Protein 6G8U (pdb70)

B-factor: mean 27.66, std 12.44, range [12.45, 97.85]

InterPro domains:
  IPR000395 Botulinum/Tetanus toxin, catalytic chain [PF01742] (5-402)
  IPR000395 Botulinum/Tetanus toxin, catalytic chain [PR00760] (7-23)
  IPR000395 Botulinum/Tetanus toxin, catalytic chain [PR00760] (76-92)
  IPR000395 Botulinum/Tetanus toxin, catalytic chain [PR00760] (101-123)
  IPR000395 Botulinum/Tetanus toxin, catalytic chain [PR00760] (217-229)
  IPR000395 Botulinum/Tetanus toxin, catalytic chain [PR00760] (263-279)
  IPR011065 Kunitz inhibitor STI-like superfamily [SSF50386] (1091-1305)
  IPR012500 Clostridium neurotoxin, translocation [PF07952] (559-874)
  IPR012928 Clostridium neurotoxin, receptor binding N-terminal [PF07953] (905-1090)
  IPR013104 Clostridium neurotoxin, receptor-binding C-terminal [PF07951] (1099-1305)
  IPR013320 Concanavalin A-like lectin/glucanase domain superfamily [SSF49899] (896-1090)
  IPR036248 Clostridium neurotoxin, translocation domain [G3DSA:1.20.1120.10] (461-874)
  IPR036248 Clostridium neurotoxin, translocation domain [SSF58091] (559-877)

Foldseek 3Di:
DWAFDDDALPDDADVPFWFFWDDLLCPDPLNPPDTRFIWGRGGAQEIETADADQRDPVQVDLDDDPDPDDDPQFDGDSCQRVDSVNSRLQSVLVSLLLLLLCLFPVSVVLVVLLNLLFFFAFDDPQARDDDSQFWIFRDDPNDTPDTGGHQEYEYAYGNRNADKAKDFSDVQQQALQRAGRMYIH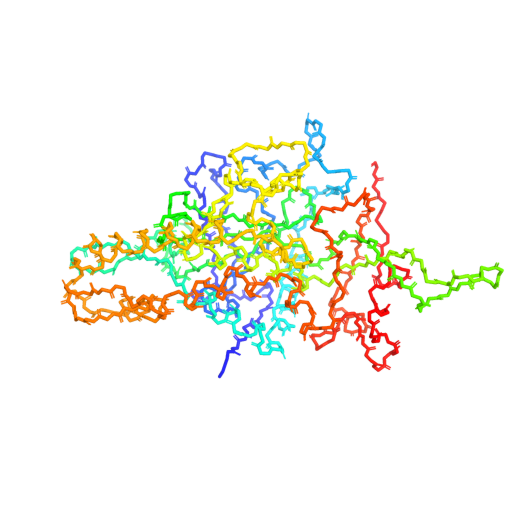AHQFKWWKAWDWDQPDDDDPPDDDRTGIFIFTFQSSLVVLLRSLSSSSRSRNLDDQQWKQAPVPLDIDRDDDDRIDRVSNCQQADAPSPPPRDPVVVVVSLVSNQVSVQCCCLVGQLSRPDDDVSNVSVCVNFPWDDDRNDIGGPSVVNSVVVCCSRHVRHSVNSCVSLQTDDDRDSDGPDTDHMWGASCVPCVQQHSNRGRQDVVVPRHNRNSRGCPPPRGHDDDDD

Solvent-accessible surface area: 19648 Å² total; per-residue (Å²): 202,29,114,13,58,154,18,90,29,127,41,108,63,76,23,122,39,3,0,32,0,67,1,17,37,64,95,63,198,59,2,183,76,49,32,49,38,37,0,0,26,0,3,124,4,0,1,0,0,0,28,17,0,29,3,25,128,131,11,59,78,29,84,101,49,104,125,134,85,161,56,92,15,19,14,51,60,56,94,11,3,91,57,92,69,50,24,44,81,0,0,47,0,0,7,24,0,0,43,0,0,30,44,66,78,59,0,36,132,4,0,73,38,0,13,51,2,2,0,3,0,97,45,55,149,16,17,4,58,70,28,71,11,3,10,5,6,14,29,76,130,138,96,71,83,34,90,40,46,0,0,0,0,0,0,0,0,6,20,14,8,3,53,30,25,26,38,17,18,93,97,89,22,33,56,40,0,16,0,0,0,0,1,0,2,0,1,0,10,36,7,30,0,6,40,45,39,24,24,90,16,231,36,124,154,121,80,151,105,81,131,59,136,65,60,0,0,23,1,0,0,1,25,0,0,14,9,0,0,7,0,0,0,8,0,9,1,15,13,14,106,123,70,37,14,14,68,97,79,26,138,50,56,107,65,137,78,168,68,2,8,43,0,3,17,2,4,0,2,2,24,91,34,30,171,88,19,44,97,140,14,51,129,130,16,22,76,61,8,49,98,40,2,75,63,17,6,65,128,38,2,34,68,1,100,62,133,46,86,20,7,132,73,0,92,106,2,3,25,26,107,49,204,67,39,98,4,135,22,23,67,68,87,8,56,145,54,4,51,61,4,2,53,88,20,6,11,18,61,9,1,133,129,6,73,6,23,27,52,114,68,56,86,71,156,108,75,13,108,6,2,65,0,59,0,60,59,92,107,11,0,23,44,124,60,0,2,10,12,60,106,98,46,24,65,107,65,49,1,0,8,11,100,23,106,47,7,82,136,56,173,88,179

Sequence (413 aa):
KLEINKFNYNNDPIDGINVITMRPPRHSDKINKGKGPFKAFQVIKNIWIVPERYNNFTNNTNDLNIPSEPIMEADAIIYNPNYLNTPSSEKKDEFLQGVIKVLEERIKSKPEGEKLLELISSSIPLPLVSNGALTLSDNETIAYQENNNIVSNLQANLVIYGPGPDIANNATYGLYSTPISSNGEGTLSEVSFSPFYLKPFDESYGNYRSLVNIVNKFVKREFAPDPASTLMHELVHVTHNLYGISSNNRRNFYYNFDTGKIETSRQQNSLIFEELLTFGGIDSKAISSLIIKKIIIEETAKNNYTTLISERLNTVTVENDLLKYIKNNKIPVQGRLGNFKLDTAEFEKKLNTILFVLNESNLAQRFSILVRKHYLKERPIDPIYVNILDDNSYSTTLEGFNISSQGSNDFQGQLLESSYFEKIESN

GO terms:
  GO:0004222 metalloendopeptidase activity (F, EXP)

Secondary structure (DSSP, 8-state):
--------TTPPP-SSSEEEEEPTTTTSGGGTT---EEEEEEETTEEEE-S----STTTS--SSPSS--S-TT--B-TTTT-SHHHHHHHHHHHHHHHHHHHTSHHHHHHHHHHHH-----EEETTEEE--TTSEEEEEETTEEEEEEE-SEEEE---SBTT--EEEES-TTTTTSSS---EEEE--SSEE--EEEEE--S---TT-S---EEEEEPPPHHHHHHHHHHHHHHHHHT----S-EEETTTTEEESS--TTEEEHHHHHHH-GGGGTT--HHHHHHHHHHHHHHHHHHHHHTGGG-----HHHHHHHHHS-EES-TT--EE-HHHHHHHHHIIIII-SHHHHHHHTT----SSSS-SS----EE--TT-TTT-BTTTBT--GGGT-TTTGGGBTTSTTSEE----

Nearest PDB structures (foldseek):
  6f47-assembly1_A  TM=1.002E+00  e=7.443E-83  Clostridium botulinum
  7kz7-assembly1_A  TM=1.000E+00  e=7.614E-81  Clostridium botulinum
  6f4e-assembly1_A  TM=9.941E-01  e=2.435E-77  Clostridium botulinum
  8byp-assembly1_X  TM=9.214E-01  e=1.183E-66  Clostridium botulinum
  6xcc-assembly1_A  TM=8.498E-01  e=7.718E-30  Clostridium botulinum

Organism: Clostridium botulinum (NCBI:txid1491)

Structure (mmCIF, N/CA/C/O backbone):
data_6G8U
#
_entry.id   6G8U
#
_cell.length_a   58.600
_cell.length_b   86.950
_cell.length_c   93.390
_cell.angle_alpha   90.00
_cell.angle_beta   90.00
_cell.angle_gamma   90.00
#
_symmetry.space_group_name_H-M   'P 21 21 21'
#
loop_
_entity.id
_entity.type
_entity.pdbx_description
1 polymer 'Light chain of botulinum neurotoxin X (res. 2-427)'
2 non-polymer 'ZINC ION'
3 water water
#
loop_
_atom_site.group_PDB
_atom_site.id
_atom_site.type_symbol
_atom_site.label_atom_id
_atom_site.label_alt_id
_atom_site.label_comp_id
_atom_site.label_asym_id
_atom_site.label_entity_id
_atom_site.label_seq_id
_atom_site.pdbx_PDB_ins_code
_atom_site.Cartn_x
_atom_site.Cartn_y
_atom_site.Cartn_z
_atom_site.occupancy
_atom_site.B_iso_or_equiv
_atom_site.auth_seq_id
_atom_site.auth_comp_id
_atom_site.auth_asym_id
_atom_site.auth_atom_id
_atom_site.pdbx_PDB_model_num
ATOM 1 N N . LYS A 1 18 ? -8.727 -12.698 -12.032 1.00 57.85 2 LYS A N 1
ATOM 2 C CA . LYS A 1 18 ? -7.952 -11.537 -12.458 1.00 57.18 2 LYS A CA 1
ATOM 3 C C . LYS A 1 18 ? -6.562 -11.975 -12.913 1.00 54.61 2 LYS A C 1
ATOM 4 O O . LYS A 1 18 ? -6.162 -13.121 -12.688 1.00 55.79 2 LYS A O 1
ATOM 23 N N . LEU A 1 19 ? -5.821 -11.056 -13.533 1.00 48.45 3 LEU A N 1
ATOM 24 C CA . LEU A 1 19 ? -4.589 -11.432 -14.209 1.00 44.12 3 LEU A CA 1
ATOM 25 C C . LEU A 1 19 ? -3.610 -12.069 -13.238 1.00 40.86 3 LEU A C 1
ATOM 26 O O . LEU A 1 19 ? -3.361 -11.548 -12.146 1.00 38.84 3 LEU A O 1
ATOM 42 N N . GLU A 1 20 ? -3.026 -13.178 -13.656 1.00 42.08 4 GLU A N 1
ATOM 43 C CA . GLU A 1 20 ? -2.048 -13.872 -12.847 1.00 39.60 4 GLU A CA 1
ATOM 44 C C . GLU A 1 20 ? -0.733 -13.955 -13.601 1.00 34.33 4 GLU A C 1
ATOM 45 O O . GLU A 1 20 ? -0.691 -13.995 -14.834 1.00 36.61 4 GLU A O 1
ATOM 57 N N . ILE A 1 21 ? 0.339 -13.954 -12.839 1.00 29.67 5 ILE A N 1
ATOM 58 C CA . ILE A 1 21 ? 1.673 -14.157 -13.369 1.00 24.55 5 ILE A CA 1
ATOM 59 C C . ILE A 1 21 ? 2.108 -15.570 -13.029 1.00 22.35 5 ILE A C 1
ATOM 60 O O . ILE A 1 21 ? 2.070 -15.979 -11.862 1.00 28.36 5 ILE A O 1
ATOM 76 N N . ASN A 1 22 ? 2.501 -16.322 -14.049 1.00 17.51 6 ASN A N 1
ATOM 77 C CA . ASN A 1 22 ? 2.997 -17.672 -13.834 1.00 16.88 6 ASN A CA 1
ATOM 78 C C . ASN A 1 22 ? 4.428 -17.611 -13.308 1.00 16.02 6 ASN A C 1
ATOM 79 O O . ASN A 1 22 ? 5.287 -16.953 -13.909 1.00 17.78 6 ASN A O 1
ATOM 90 N N . LYS A 1 23 ? 4.691 -18.321 -12.210 1.00 16.90 7 LYS A N 1
ATOM 91 C CA . LYS A 1 23 ? 6.042 -18.479 -11.694 1.00 17.34 7 LYS A CA 1
ATOM 92 C C . LYS A 1 23 ? 6.703 -19.697 -12.325 1.00 16.52 7 LYS A C 1
ATOM 93 O O . LYS A 1 23 ? 6.028 -20.646 -12.733 1.00 16.69 7 LYS A O 1
ATOM 112 N N . PHE A 1 24 ? 8.037 -19.656 -12.391 1.00 17.22 8 PHE A N 1
ATOM 113 C CA . PHE A 1 24 ? 8.838 -20.732 -12.947 1.00 16.91 8 PHE A CA 1
ATOM 114 C C . PHE A 1 24 ? 10.226 -20.704 -12.320 1.00 17.43 8 PHE A C 1
ATOM 115 O O . PHE A 1 24 ? 10.722 -19.641 -11.929 1.00 18.56 8 PHE A O 1
ATOM 132 N N . ASN A 1 25 ? 10.850 -21.881 -12.237 1.00 17.44 9 ASN A N 1
ATOM 133 C CA . ASN A 1 25 ? 12.295 -22.015 -12.109 1.00 17.79 9 ASN A CA 1
ATOM 134 C C . ASN A 1 25 ? 12.875 -22.430 -13.457 1.00 17.63 9 ASN A C 1
ATOM 135 O O . ASN A 1 25 ? 12.211 -23.095 -14.254 1.00 16.97 9 ASN A O 1
ATOM 146 N N . TYR A 1 26 ? 14.123 -22.022 -13.716 1.00 18.47 10 TYR A N 1
ATOM 147 C CA . TYR A 1 26 ? 14.709 -22.284 -15.027 1.00 17.74 10 TYR A CA 1
ATOM 148 C C . TYR A 1 26 ? 14.726 -23.779 -15.350 1.00 18.02 10 TYR A C 1
ATOM 149 O O . TYR A 1 26 ? 14.595 -24.165 -16.521 1.00 17.60 10 TYR A O 1
ATOM 167 N N . ASN A 1 27 ? 14.870 -24.636 -14.337 1.00 18.13 11 ASN A N 1
ATOM 168 C CA A ASN A 1 27 ? 14.955 -26.075 -14.552 0.23 19.54 11 ASN A CA 1
ATOM 169 C CA B ASN A 1 27 ? 14.953 -26.075 -14.563 0.77 19.64 11 ASN A CA 1
ATOM 170 C C . ASN A 1 27 ? 13.589 -26.759 -14.625 1.00 19.32 11 ASN A C 1
ATOM 171 O O . ASN A 1 27 ? 13.532 -27.995 -14.669 1.00 21.25 11 ASN A O 1
ATOM 192 N N . ASP A 1 28 ? 12.496 -26.000 -14.664 1.00 18.60 12 ASP A N 1
ATOM 193 C CA . ASP A 1 28 ? 11.187 -26.628 -14.796 1.00 18.03 12 ASP A CA 1
ATOM 194 C C . ASP A 1 28 ? 11.123 -27.417 -16.105 1.00 17.04 12 ASP A C 1
ATOM 195 O O . ASP A 1 28 ? 11.643 -26.969 -17.136 1.00 18.77 12 ASP A O 1
ATOM 204 N N . PRO A 1 29 ? 10.466 -28.565 -16.122 1.00 16.95 13 PRO A N 1
ATOM 205 C CA . PRO A 1 29 ? 10.490 -29.384 -17.337 1.00 17.57 13 PRO A CA 1
ATOM 206 C C . PRO A 1 29 ? 9.626 -28.820 -18.460 1.00 16.55 13 PRO A C 1
ATOM 207 O O . PRO A 1 29 ? 8.621 -28.143 -18.240 1.00 17.43 13 PRO A O 1
ATOM 218 N N . ILE A 1 30 ? 10.034 -29.136 -19.689 1.00 17.32 14 ILE A N 1
ATOM 219 C CA . ILE A 1 30 ? 9.243 -28.789 -20.863 1.00 16.46 14 ILE A CA 1
ATOM 220 C C . ILE A 1 30 ? 7.865 -29.431 -20.751 1.00 16.90 14 ILE A C 1
ATOM 221 O O . ILE A 1 30 ? 7.740 -30.617 -20.417 1.00 18.72 14 ILE A O 1
ATOM 237 N N . ASP A 1 31 ? 6.813 -28.649 -21.023 1.00 17.69 15 ASP A N 1
ATOM 238 C CA . ASP A 1 31 ? 5.459 -29.198 -21.059 1.00 17.70 15 ASP A CA 1
ATOM 239 C C . ASP A 1 31 ? 4.663 -28.887 -22.325 1.00 16.20 15 ASP A C 1
ATOM 240 O O . ASP A 1 31 ? 3.570 -29.440 -22.485 1.00 17.69 15 ASP A O 1
ATOM 249 N N . GLY A 1 32 ? 5.164 -28.040 -23.226 1.00 15.70 16 GLY A N 1
ATOM 250 C CA . GLY A 1 32 ? 4.419 -27.686 -24.420 1.00 16.50 16 GLY A CA 1
ATOM 251 C C . GLY A 1 32 ? 3.236 -26.780 -24.187 1.00 16.41 16 GLY A C 1
ATOM 252 O O . GLY A 1 32 ? 2.506 -26.475 -25.138 1.00 17.30 16 GLY A O 1
ATOM 256 N N . ILE A 1 33 ? 3.048 -26.316 -22.952 1.00 15.52 17 ILE A N 1
ATOM 257 C CA . ILE A 1 33 ? 1.958 -25.415 -22.587 1.00 15.90 17 ILE A CA 1
ATOM 258 C C . ILE A 1 33 ? 2.508 -24.056 -22.197 1.00 15.40 17 ILE A C 1
ATOM 259 O O . ILE A 1 33 ? 2.232 -23.049 -22.855 1.00 16.03 17 ILE A O 1
ATOM 275 N N . ASN A 1 34 ? 3.352 -24.016 -21.167 1.00 14.90 18 ASN A N 1
ATOM 276 C CA . ASN A 1 34 ? 4.021 -22.800 -20.741 1.00 14.85 18 ASN A CA 1
ATOM 277 C C . ASN A 1 34 ? 5.537 -22.875 -20.801 1.00 14.97 18 ASN A C 1
ATOM 278 O O . ASN A 1 34 ? 6.188 -21.832 -20.681 1.00 15.77 18 ASN A O 1
ATOM 289 N N . VAL A 1 35 ? 6.116 -24.064 -20.949 1.00 15.24 19 VAL A N 1
ATOM 290 C CA . VAL A 1 35 ? 7.562 -24.242 -20.993 1.00 15.57 19 VAL A CA 1
ATOM 291 C C . VAL A 1 35 ? 7.882 -24.979 -22.288 1.00 15.35 19 VAL A C 1
ATOM 292 O O . VAL A 1 35 ? 7.442 -26.120 -22.480 1.00 16.38 19 VAL A O 1
ATOM 305 N N . ILE A 1 36 ? 8.614 -24.310 -23.190 1.00 14.47 20 ILE A N 1
ATOM 306 C CA . ILE A 1 36 ? 8.930 -24.841 -24.511 1.00 15.38 20 ILE A CA 1
ATOM 307 C C . ILE A 1 36 ? 10.397 -24.574 -24.823 1.00 15.66 20 ILE A C 1
ATOM 308 O O . ILE A 1 36 ? 11.091 -23.852 -24.106 1.00 16.38 20 ILE A O 1
ATOM 324 N N . THR A 1 37 ? 10.866 -25.162 -25.918 1.00 16.17 21 THR A N 1
ATOM 325 C CA . THR A 1 37 ? 12.097 -24.725 -26.566 1.00 16.32 21 THR A CA 1
ATOM 326 C C . THR A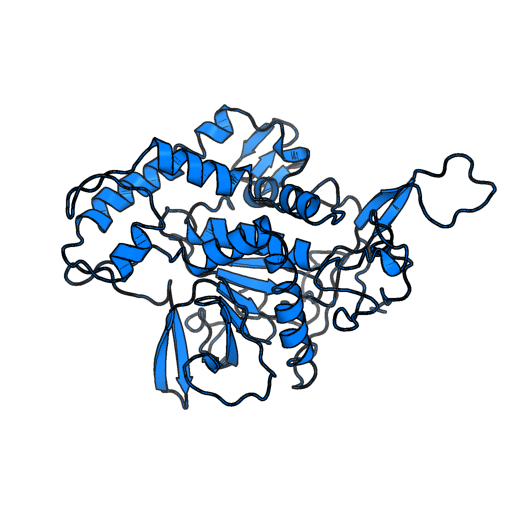 1 37 ? 11.686 -23.990 -27.840 1.00 16.58 21 THR A C 1
ATOM 327 O O . THR A 1 37 ? 11.064 -24.588 -28.726 1.00 17.76 21 THR A O 1
ATOM 338 N N . MET A 1 38 ? 12.031 -22.703 -27.922 1.00 15.78 22 MET A N 1
ATOM 339 C CA . MET A 1 38 ? 11.519 -21.792 -28.940 1.00 15.52 22 MET A CA 1
ATOM 340 C C . MET A 1 38 ? 12.529 -21.558 -30.060 1.00 14.83 22 MET A C 1
ATOM 341 O O . MET A 1 38 ? 13.694 -21.236 -29.801 1.00 16.55 22 MET A O 1
ATOM 355 N N . ARG A 1 39 ? 12.068 -21.703 -31.300 1.00 15.75 23 ARG A N 1
ATOM 356 C CA . ARG A 1 39 ? 12.847 -21.260 -32.455 1.00 17.43 23 ARG A CA 1
ATOM 357 C C . ARG A 1 39 ? 12.825 -19.735 -32.531 1.00 17.73 23 ARG A C 1
ATOM 358 O O . ARG A 1 39 ? 11.754 -19.133 -32.414 1.00 18.95 23 ARG A O 1
ATOM 379 N N . PRO A 1 40 ? 13.969 -19.083 -32.725 1.00 17.05 24 PRO A N 1
ATOM 380 C CA . PRO A 1 40 ? 13.995 -17.610 -32.819 1.00 17.84 24 PRO A CA 1
ATOM 381 C C . PRO A 1 40 ? 13.001 -17.079 -33.836 1.00 17.39 24 PRO A C 1
ATOM 382 O O . PRO A 1 40 ? 12.958 -17.555 -34.980 1.00 17.87 24 PRO A O 1
ATOM 393 N N . PRO A 1 41 ? 12.207 -16.069 -33.471 1.00 16.75 25 PRO A N 1
ATOM 394 C CA . PRO A 1 41 ? 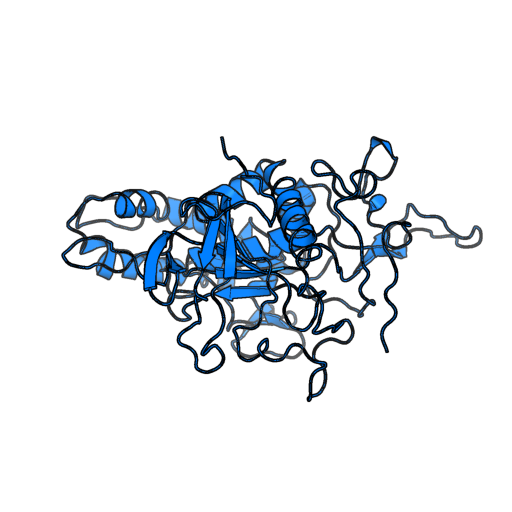11.362 -15.407 -34.482 1.00 17.12 25 PRO A CA 1
ATOM 395 C C . PRO A 1 41 ? 12.122 -14.962 -35.715 1.00 16.65 25 PRO A C 1
ATOM 396 O O . PRO A 1 41 ? 11.563 -15.003 -36.818 1.00 17.87 25 PRO A O 1
ATOM 407 N N . ARG A 1 42 ? 13.385 -14.554 -35.566 1.00 16.45 26 ARG A N 1
ATOM 408 C CA . ARG A 1 42 ? 14.205 -14.087 -36.680 1.00 16.70 26 ARG A CA 1
ATOM 409 C C . ARG A 1 42 ? 15.066 -15.194 -37.278 1.00 17.23 26 ARG A C 1
ATOM 410 O O . ARG A 1 42 ? 16.114 -14.915 -37.879 1.00 17.84 26 ARG A O 1
ATOM 431 N N . HIS A 1 43 ? 14.623 -16.447 -37.155 1.00 17.74 27 HIS A N 1
ATOM 432 C CA . HIS A 1 43 ? 15.436 -17.582 -37.571 1.00 18.56 27 HIS A CA 1
ATOM 433 C C . HIS A 1 43 ? 15.782 -17.572 -39.057 1.00 19.00 27 HIS A C 1
ATOM 434 O O . HIS A 1 43 ? 16.782 -18.180 -39.451 1.00 20.91 27 HIS A O 1
ATOM 448 N N . SER A 1 44 ? 14.974 -16.923 -39.899 1.00 18.99 28 SER A N 1
ATOM 449 C CA . SER A 1 44 ? 15.216 -16.960 -41.338 1.00 19.30 28 SER A CA 1
ATOM 450 C C . SER A 1 44 ? 16.283 -15.975 -41.795 1.00 19.20 28 SER A C 1
ATOM 451 O O . SER A 1 44 ? 16.734 -16.063 -42.943 1.00 24.19 28 SER A O 1
ATOM 459 N N . ASP A 1 45 ? 16.694 -15.045 -40.944 1.00 19.17 29 ASP A N 1
ATOM 460 C CA . ASP A 1 45 ? 17.778 -14.143 -41.303 1.00 19.68 29 ASP A CA 1
ATOM 461 C C . ASP A 1 45 ? 19.101 -14.899 -41.286 1.00 20.10 29 ASP A C 1
ATOM 462 O O . ASP A 1 45 ? 19.361 -15.696 -40.384 1.00 20.48 29 ASP A O 1
ATOM 471 N N . LYS A 1 46 ? 19.954 -14.629 -42.277 1.00 21.34 30 LYS A N 1
ATOM 472 C CA . LYS A 1 46 ? 21.206 -15.372 -42.392 1.00 22.23 30 LYS A CA 1
ATOM 473 C C . LYS A 1 46 ? 22.042 -15.278 -41.121 1.00 21.02 30 LYS A C 1
ATOM 474 O O . LYS A 1 46 ? 22.690 -16.255 -40.729 1.00 21.73 30 LYS A O 1
ATOM 493 N N . ILE A 1 47 ? 22.022 -14.126 -40.443 1.00 20.25 31 ILE A N 1
ATOM 494 C CA . ILE A 1 47 ? 22.844 -13.977 -39.248 1.00 19.50 31 ILE A CA 1
ATOM 495 C C . ILE A 1 47 ? 22.417 -14.921 -38.131 1.00 19.27 31 ILE A C 1
ATOM 496 O O . ILE A 1 47 ? 23.168 -15.117 -37.173 1.00 21.20 31 ILE A O 1
ATOM 512 N N . ASN A 1 48 ? 21.217 -15.492 -38.211 1.00 18.33 32 ASN A N 1
ATOM 513 C CA . ASN A 1 48 ? 20.698 -16.339 -37.144 1.00 17.27 32 ASN A CA 1
ATOM 514 C C . ASN A 1 48 ? 20.678 -17.813 -37.501 1.00 19.92 32 ASN A C 1
ATOM 515 O O . ASN A 1 48 ? 20.146 -18.620 -36.727 1.00 20.26 32 ASN A O 1
ATOM 526 N N . LYS A 1 49 ? 21.284 -18.191 -38.620 1.00 20.20 33 LYS A N 1
ATOM 527 C CA . LYS A 1 49 ? 21.291 -19.583 -39.018 1.00 23.28 33 LYS A CA 1
ATOM 528 C C . LYS A 1 49 ? 21.869 -20.438 -37.902 1.00 25.34 33 LYS A C 1
ATOM 529 O O . LYS A 1 49 ? 22.935 -20.138 -37.355 1.00 26.85 33 LYS A O 1
ATOM 548 N N . GLY A 1 50 ? 21.148 -21.502 -37.561 1.00 25.86 34 GLY A N 1
ATOM 549 C CA . GLY A 1 50 ? 21.600 -22.464 -36.587 1.00 28.40 34 GLY A CA 1
ATOM 550 C C . GLY A 1 50 ? 21.397 -22.086 -35.138 1.00 27.71 34 GLY A C 1
ATOM 551 O O . GLY A 1 50 ? 21.699 -22.905 -34.262 1.00 31.30 34 GLY A O 1
ATOM 555 N N . LYS A 1 51 ? 20.890 -20.895 -34.842 1.00 23.04 35 LYS A N 1
ATOM 556 C CA . LYS A 1 51 ? 20.745 -20.493 -33.451 1.00 21.11 35 LYS A CA 1
ATOM 557 C C . LYS A 1 51 ? 19.499 -21.119 -32.838 1.00 21.38 35 LYS A C 1
ATOM 558 O O . LYS A 1 51 ? 18.452 -21.220 -33.482 1.00 22.92 35 LYS A O 1
ATOM 577 N N . GLY A 1 52 ? 19.615 -21.532 -31.582 1.00 19.86 36 GLY A N 1
ATOM 578 C CA . GLY A 1 52 ? 18.484 -22.061 -30.863 1.00 19.68 36 GLY A CA 1
ATOM 579 C C . GLY A 1 52 ? 18.249 -23.526 -31.172 1.00 20.05 36 GLY A C 1
ATOM 580 O O . GLY A 1 52 ? 19.061 -24.191 -31.821 1.00 21.81 36 GLY A O 1
ATOM 584 N N . PRO A 1 53 ? 17.116 -24.062 -30.711 1.00 19.77 37 PRO A N 1
ATOM 585 C CA . PRO A 1 53 ? 16.076 -23.320 -29.989 1.00 17.78 37 PRO A CA 1
ATOM 586 C C . PRO A 1 53 ? 16.441 -23.025 -28.535 1.00 17.37 37 PRO A C 1
ATOM 587 O O . PRO A 1 53 ? 17.411 -23.573 -28.001 1.00 20.47 37 PRO A O 1
ATOM 598 N N . PHE A 1 54 ? 15.652 -22.161 -27.903 1.00 17.43 38 PHE A N 1
ATOM 599 C CA . PHE A 1 54 ? 15.959 -21.658 -26.573 1.00 16.71 38 PHE A CA 1
ATOM 600 C C . PHE A 1 54 ? 14.803 -21.880 -25.611 1.00 15.35 38 PHE A C 1
ATOM 601 O O . PHE A 1 54 ? 13.641 -21.667 -25.960 1.00 15.99 38 PHE A O 1
ATOM 618 N N . LYS A 1 55 ? 15.124 -22.295 -24.390 1.00 16.61 39 LYS A N 1
ATOM 619 C CA . LYS A 1 55 ? 14.080 -22.517 -23.400 1.00 16.07 39 LYS A CA 1
ATOM 620 C C . LYS A 1 55 ? 13.330 -21.217 -23.112 1.00 14.69 39 LYS A C 1
ATOM 621 O O . LYS A 1 55 ? 13.941 -20.156 -22.914 1.00 16.23 39 LYS A O 1
ATOM 640 N N . ALA A 1 56 ? 11.996 -21.312 -23.090 1.00 14.63 40 ALA A N 1
ATOM 641 C CA . ALA A 1 56 ? 11.102 -20.161 -23.011 1.00 15.43 40 ALA A CA 1
ATOM 642 C C . ALA A 1 56 ? 9.926 -20.459 -22.088 1.00 15.51 40 ALA A C 1
ATOM 643 O O . ALA A 1 56 ? 9.451 -21.595 -22.007 1.00 15.49 40 ALA A O 1
ATOM 650 N N . PHE A 1 57 ? 9.457 -19.419 -21.386 1.00 14.44 41 PHE A N 1
ATOM 651 C CA . PHE A 1 57 ? 8.489 -19.568 -20.301 1.00 15.76 41 PHE A CA 1
ATOM 652 C C . PHE A 1 57 ? 7.349 -18.574 -20.473 1.00 13.60 41 PHE A C 1
ATOM 653 O O . PHE A 1 57 ? 7.590 -17.364 -20.573 1.00 14.58 41 PHE A O 1
ATOM 670 N N . GLN A 1 58 ? 6.109 -19.071 -20.477 1.00 13.27 42 GLN A N 1
ATOM 671 C CA . GLN A 1 58 ? 4.940 -18.215 -20.706 1.00 13.83 42 GLN A CA 1
ATOM 672 C C . GLN A 1 58 ? 4.480 -17.628 -19.371 1.00 15.35 42 GLN A C 1
ATOM 673 O O . GLN A 1 58 ? 3.735 -18.262 -18.620 1.00 15.88 42 GLN A O 1
ATOM 687 N N . VAL A 1 59 ? 4.916 -16.401 -19.089 1.00 14.49 43 VAL A N 1
ATOM 688 C CA . VAL A 1 59 ? 4.655 -15.752 -17.801 1.00 14.50 43 VAL A CA 1
ATOM 689 C C . VAL A 1 59 ? 3.226 -15.222 -17.712 1.00 15.44 43 VAL A C 1
ATOM 690 O O . VAL A 1 59 ? 2.612 -15.255 -16.637 1.00 17.16 43 VAL A O 1
ATOM 703 N N . ILE A 1 60 ? 2.699 -14.695 -18.819 1.00 14.99 44 ILE A N 1
ATOM 704 C CA .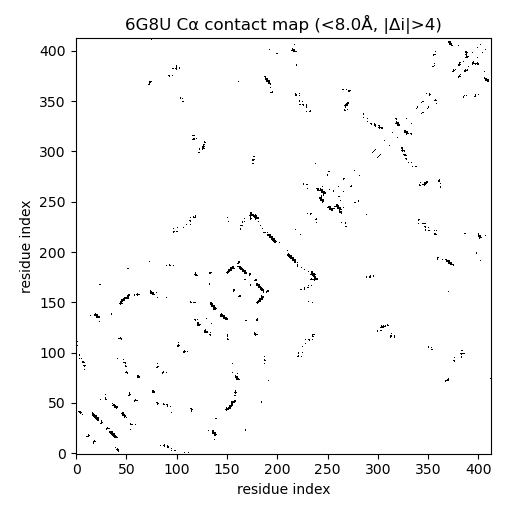 ILE A 1 60 ? 1.326 -14.213 -18.945 1.00 16.11 44 ILE A CA 1
ATOM 705 C C . ILE A 1 60 ? 0.885 -14.709 -20.317 1.00 15.86 44 ILE A C 1
ATOM 706 O O . ILE A 1 60 ? 1.720 -14.903 -21.201 1.00 15.69 44 ILE A O 1
ATOM 722 N N . LYS A 1 61 ? -0.416 -14.925 -20.511 1.00 16.23 45 LYS A N 1
ATOM 723 C CA . LYS A 1 61 ? -0.862 -15.397 -21.819 1.00 15.95 45 LYS A CA 1
ATOM 724 C C . LYS A 1 61 ? -0.292 -14.496 -22.916 1.00 15.63 45 LYS A C 1
ATOM 725 O O . LYS A 1 61 ? -0.443 -13.269 -22.882 1.00 15.74 45 LYS A O 1
ATOM 744 N N . ASN A 1 62 ? 0.394 -15.114 -23.876 1.00 14.33 46 ASN A N 1
ATOM 745 C CA . ASN A 1 62 ? 0.981 -14.457 -25.049 1.00 14.69 46 ASN A CA 1
ATOM 746 C C . ASN A 1 62 ? 2.244 -13.661 -24.736 1.00 14.62 46 ASN A C 1
ATOM 747 O O . ASN A 1 62 ? 2.769 -12.967 -25.635 1.00 15.15 46 ASN A O 1
ATOM 758 N N . ILE A 1 63 ? 2.772 -13.748 -23.517 1.00 13.93 47 ILE A N 1
ATOM 759 C CA . ILE A 1 63 ? 4.008 -13.075 -23.131 1.00 13.65 47 ILE A CA 1
ATOM 760 C C . ILE A 1 63 ? 4.989 -14.133 -22.630 1.00 13.54 47 ILE A C 1
ATOM 761 O O . ILE A 1 63 ? 4.706 -14.834 -21.647 1.00 13.95 47 ILE A O 1
ATOM 777 N N . TRP A 1 64 ? 6.159 -14.208 -23.270 1.00 14.00 48 TRP A N 1
ATOM 778 C CA . TRP A 1 64 ? 7.147 -15.248 -23.016 1.00 14.09 48 TRP A CA 1
ATOM 779 C C . TRP A 1 64 ? 8.465 -14.634 -22.566 1.00 14.10 48 TRP A C 1
ATOM 780 O O . TRP A 1 64 ? 8.856 -13.568 -23.044 1.00 15.55 48 TRP A O 1
ATOM 801 N N . ILE A 1 65 ? 9.146 -15.307 -21.637 1.00 13.87 49 ILE A N 1
ATOM 802 C CA . ILE A 1 65 ? 10.486 -14.932 -21.206 1.00 13.65 49 ILE A CA 1
ATOM 803 C C . ILE A 1 65 ? 11.469 -15.963 -21.738 1.00 14.29 49 ILE A C 1
ATOM 804 O O . ILE A 1 65 ? 11.282 -17.170 -21.530 1.00 14.22 49 ILE A O 1
ATOM 820 N N . VAL A 1 66 ? 12.540 -15.482 -22.365 1.00 14.26 50 VAL A N 1
ATOM 821 C CA . VAL A 1 66 ? 13.610 -16.323 -22.897 1.00 14.80 50 VAL A CA 1
ATOM 822 C C . VAL A 1 66 ? 14.916 -15.868 -22.259 1.00 15.02 50 VAL A C 1
ATOM 823 O O . VAL A 1 66 ? 15.462 -14.827 -22.663 1.00 15.54 50 VAL A O 1
ATOM 836 N N . PRO A 1 67 ? 15.463 -16.617 -21.280 1.00 14.91 51 PRO A N 1
ATOM 837 C CA . PRO A 1 67 ? 16.721 -16.196 -20.612 1.00 15.48 51 PRO A CA 1
ATOM 838 C C . PRO A 1 67 ? 17.974 -16.430 -21.448 1.00 16.19 51 PRO A C 1
ATOM 839 O O . PRO A 1 67 ? 18.837 -17.266 -21.161 1.00 19.19 51 PRO A O 1
ATOM 850 N N . GLU A 1 68 ? 18.082 -15.640 -22.509 1.00 16.34 52 GLU A N 1
ATOM 851 C CA . GLU A 1 68 ? 19.215 -15.661 -23.415 1.00 17.16 52 GLU A CA 1
ATOM 852 C C . GLU A 1 68 ? 19.551 -14.223 -23.784 1.00 15.97 52 GLU A C 1
ATOM 853 O O . GLU A 1 68 ? 18.685 -13.344 -23.774 1.00 16.68 52 GLU A O 1
ATOM 865 N N . ARG A 1 69 ? 20.813 -13.993 -24.125 1.00 16.58 53 ARG A N 1
ATOM 866 C CA . ARG A 1 69 ? 21.210 -12.702 -24.667 1.00 16.39 53 ARG A CA 1
ATOM 867 C C . ARG A 1 69 ? 20.516 -12.436 -25.998 1.00 17.96 53 ARG A C 1
ATOM 868 O O . ARG A 1 69 ? 20.333 -13.333 -26.823 1.00 19.14 53 ARG A O 1
ATOM 889 N N . TYR A 1 70 ? 20.098 -11.192 -26.194 1.00 16.47 54 TYR A N 1
ATOM 890 C CA . TYR A 1 70 ? 19.506 -10.796 -27.465 1.00 16.67 54 TYR A CA 1
ATOM 891 C C . TYR A 1 70 ? 20.627 -10.587 -28.488 1.00 16.12 54 TYR A C 1
ATOM 892 O O . TYR A 1 70 ? 21.459 -9.693 -28.336 1.00 18.54 54 TYR A O 1
ATOM 910 N N . ASN A 1 71 ? 20.627 -11.391 -29.546 1.00 17.65 55 ASN A N 1
ATOM 911 C CA A ASN A 1 71 ? 21.726 -11.524 -30.484 0.35 19.52 55 ASN A CA 1
ATOM 912 C CA B ASN A 1 71 ? 21.728 -11.412 -30.522 0.65 19.52 55 ASN A CA 1
ATOM 913 C C . ASN A 1 71 ? 21.217 -11.675 -31.915 1.00 18.42 55 ASN A C 1
ATOM 914 O O . ASN A 1 71 ? 21.925 -12.233 -32.756 1.00 20.29 55 ASN A O 1
ATOM 933 N N . PHE A 1 72 ? 20.009 -11.178 -32.212 1.00 16.38 56 PHE A N 1
ATOM 934 C CA . PHE A 1 72 ? 19.279 -11.619 -33.398 1.00 15.70 56 PHE A CA 1
ATOM 935 C C . PHE A 1 72 ? 19.087 -10.563 -34.474 1.00 17.00 56 PHE A C 1
ATOM 936 O O . PHE A 1 72 ? 18.430 -10.851 -35.486 1.00 17.06 56 PHE A O 1
ATOM 953 N N . THR A 1 73 ? 19.688 -9.384 -34.316 1.00 16.81 57 THR A N 1
ATOM 954 C CA . THR A 1 73 ? 19.644 -8.324 -35.312 1.00 18.07 57 THR A CA 1
ATOM 955 C C . THR A 1 73 ? 21.068 -7.920 -35.672 1.00 19.94 57 THR A C 1
ATOM 956 O O . THR A 1 73 ? 22.039 -8.291 -35.008 1.00 20.01 57 THR A O 1
ATOM 967 N N . ASN A 1 74 ? 21.189 -7.150 -36.751 1.00 21.43 58 ASN A N 1
ATOM 968 C CA . ASN A 1 74 ? 22.510 -6.772 -37.238 1.00 23.38 58 ASN A CA 1
ATOM 969 C C . ASN A 1 74 ? 23.339 -6.113 -36.143 1.00 23.57 58 ASN A C 1
ATOM 970 O O . ASN A 1 74 ? 24.521 -6.432 -35.965 1.00 26.69 58 ASN A O 1
ATOM 981 N N . ASN A 1 75 ? 22.731 -5.192 -35.392 1.00 23.24 59 ASN A N 1
ATOM 982 C CA . ASN A 1 75 ? 23.456 -4.435 -34.382 1.00 24.09 59 ASN A CA 1
ATOM 983 C C . ASN A 1 75 ? 23.652 -5.191 -33.077 1.00 22.75 59 ASN A C 1
ATOM 984 O O . ASN A 1 75 ? 24.375 -4.696 -32.207 1.00 26.96 59 ASN A O 1
ATOM 995 N N . THR A 1 76 ? 23.054 -6.373 -32.917 1.00 20.76 60 THR A N 1
ATOM 996 C CA . THR A 1 76 ? 23.208 -7.142 -31.690 1.00 19.72 60 THR A CA 1
ATOM 997 C C . THR A 1 76 ? 23.910 -8.478 -31.901 1.00 18.57 60 THR A C 1
ATOM 998 O O . THR A 1 76 ? 24.153 -9.195 -30.925 1.00 20.39 60 THR A O 1
ATOM 1009 N N . ASN A 1 77 ? 24.275 -8.818 -33.138 1.00 19.97 61 ASN A N 1
ATOM 1010 C CA . ASN A 1 77 ? 24.797 -10.148 -33.436 1.00 21.01 61 ASN A CA 1
ATOM 1011 C C . ASN A 1 77 ? 26.149 -10.416 -32.784 1.00 23.25 61 ASN A C 1
ATOM 1012 O O . ASN A 1 77 ? 26.466 -11.575 -32.494 1.00 28.05 61 ASN A O 1
ATOM 1023 N N . ASP A 1 78 ? 26.954 -9.386 -32.540 1.00 22.18 62 ASP A N 1
ATOM 1024 C CA . ASP A 1 78 ? 28.277 -9.542 -31.938 1.00 23.58 62 ASP A CA 1
ATOM 1025 C C . ASP A 1 78 ? 28.208 -9.014 -30.510 1.00 24.00 62 ASP A C 1
ATOM 1026 O O . ASP A 1 78 ? 27.997 -7.816 -30.301 1.00 24.45 62 ASP A O 1
ATOM 1035 N N . LEU A 1 79 ? 28.370 -9.898 -29.527 1.00 23.61 63 LEU A N 1
ATOM 1036 C CA . LEU A 1 79 ? 28.314 -9.492 -28.126 1.00 21.89 63 LEU A CA 1
ATOM 1037 C C . LEU A 1 79 ? 29.662 -9.026 -27.586 1.00 23.34 63 LEU A C 1
ATOM 1038 O O . LEU A 1 79 ? 29.747 -8.632 -26.418 1.00 25.69 63 LEU A O 1
ATOM 1054 N N . ASN A 1 80 ? 30.711 -9.043 -28.400 1.00 24.82 64 ASN A N 1
ATOM 1055 C CA . ASN A 1 80 ? 32.007 -8.585 -27.935 1.00 28.59 64 ASN A CA 1
ATOM 1056 C C . ASN A 1 80 ? 32.062 -7.061 -27.929 1.00 29.00 64 ASN A C 1
ATOM 1057 O O . ASN A 1 80 ? 31.188 -6.375 -28.465 1.00 27.24 64 ASN A O 1
ATOM 1068 N N . ILE A 1 81 ? 33.104 -6.534 -27.290 1.00 33.78 65 ILE A N 1
ATOM 1069 C CA . ILE A 1 81 ? 33.433 -5.113 -27.361 1.00 37.31 65 ILE A CA 1
ATOM 1070 C C . ILE A 1 81 ? 33.369 -4.719 -28.830 1.00 37.14 65 ILE A C 1
ATOM 1071 O O . ILE A 1 81 ? 33.918 -5.429 -29.688 1.00 37.46 65 ILE A O 1
ATOM 1087 N N . PRO A 1 82 ? 32.687 -3.626 -29.166 1.00 39.42 66 PRO A N 1
ATOM 1088 C CA . PRO A 1 82 ? 32.507 -3.276 -30.578 1.00 41.88 66 PRO A CA 1
ATOM 1089 C C . PRO A 1 82 ? 33.830 -3.093 -31.302 1.00 43.74 66 PRO A C 1
ATOM 1090 O O . PRO A 1 82 ? 34.834 -2.673 -30.723 1.00 43.12 66 PRO A O 1
ATOM 1101 N N . SER A 1 83 ? 33.815 -3.414 -32.592 1.00 46.93 67 SER A N 1
ATOM 1102 C CA . SER A 1 83 ? 34.969 -3.214 -33.454 1.00 50.86 67 SER A CA 1
ATOM 1103 C C . SER A 1 83 ? 34.978 -1.843 -34.114 1.00 50.47 67 SER A C 1
ATOM 1104 O O . SER A 1 83 ? 35.906 -1.542 -34.868 1.00 45.39 67 SER A O 1
ATOM 1112 N N . GLU A 1 84 ? 33.974 -1.017 -33.865 1.00 54.71 68 GLU A N 1
ATOM 1113 C CA . GLU A 1 84 ? 33.907 0.345 -34.377 1.00 58.82 68 GLU A CA 1
ATOM 1114 C C . GLU A 1 84 ? 33.665 1.290 -33.216 1.00 59.64 68 GLU A C 1
ATOM 1115 O O . GLU A 1 84 ? 33.376 0.857 -32.096 1.00 60.61 68 GLU A O 1
ATOM 1127 N N . PRO A 1 85 ? 33.800 2.597 -33.440 1.00 59.74 69 PRO A N 1
ATOM 1128 C CA . PRO A 1 85 ? 33.607 3.556 -32.343 1.00 60.04 69 PRO A CA 1
ATOM 1129 C C . PRO A 1 85 ? 32.324 3.289 -31.570 1.00 60.38 69 PRO A C 1
ATOM 1130 O O . PRO A 1 85 ? 31.242 3.148 -32.148 1.00 58.65 69 PRO A O 1
ATOM 1141 N N . ILE A 1 86 ? 32.456 3.215 -30.243 1.00 61.04 70 ILE A N 1
ATOM 1142 C CA . ILE A 1 86 ? 31.332 2.829 -29.404 1.00 62.33 70 ILE A CA 1
ATOM 1143 C C . ILE A 1 86 ? 30.214 3.864 -29.501 1.00 63.85 70 ILE A C 1
ATOM 1144 O O . ILE A 1 86 ? 30.450 5.071 -29.644 1.00 62.77 70 ILE A O 1
ATOM 1160 N N . MET A 1 87 ? 28.979 3.372 -29.417 1.00 66.26 71 MET A N 1
ATOM 1161 C CA . MET A 1 87 ? 27.804 4.231 -29.494 1.00 68.31 71 MET A CA 1
ATOM 1162 C C . MET A 1 87 ? 27.625 5.031 -28.210 1.00 65.94 71 MET A C 1
ATOM 1163 O O . MET A 1 87 ? 27.455 6.255 -28.251 1.00 66.85 71 MET A O 1
ATOM 1177 N N . GLU A 1 88 ? 27.678 4.361 -27.059 1.00 60.93 72 GLU A N 1
ATOM 1178 C CA . GLU A 1 88 ? 27.335 4.968 -25.777 1.00 55.44 72 GLU A CA 1
ATOM 1179 C C . GLU A 1 88 ? 28.517 4.881 -24.822 1.00 48.21 72 GLU A C 1
ATOM 1180 O O . GLU A 1 88 ? 29.025 3.787 -24.549 1.00 46.11 72 GLU A O 1
ATOM 1192 N N . ALA A 1 89 ? 28.934 6.033 -24.293 1.00 43.18 73 ALA A N 1
ATOM 1193 C CA . ALA A 1 89 ? 30.037 6.083 -23.344 1.00 40.24 73 ALA A CA 1
ATOM 1194 C C . ALA A 1 89 ? 29.720 5.383 -22.031 1.00 39.35 73 ALA A C 1
ATOM 1195 O O . ALA A 1 89 ? 30.636 5.162 -21.231 1.00 42.61 73 ALA A O 1
ATOM 1202 N N . ASP A 1 90 ? 28.456 5.030 -21.791 1.00 34.26 74 ASP A N 1
ATOM 1203 C CA . ASP A 1 90 ? 28.053 4.352 -20.567 1.00 31.15 74 ASP A CA 1
ATOM 1204 C C . ASP A 1 90 ? 27.680 2.893 -20.804 1.00 28.49 74 ASP A C 1
ATOM 1205 O O . ASP A 1 90 ? 27.002 2.286 -19.970 1.00 30.93 74 ASP A O 1
ATOM 1214 N N . ALA A 1 91 ? 28.100 2.322 -21.927 1.00 26.75 75 ALA A N 1
ATOM 1215 C CA . ALA A 1 91 ? 27.853 0.916 -22.190 1.00 25.11 75 ALA A CA 1
ATOM 1216 C C . ALA A 1 91 ? 28.839 0.062 -21.406 1.00 25.56 75 ALA A C 1
ATOM 1217 O O . ALA A 1 91 ? 29.946 0.496 -21.076 1.00 30.88 75 ALA A O 1
ATOM 1224 N N . ILE A 1 92 ? 28.426 -1.160 -21.097 1.00 24.45 76 ILE A N 1
ATOM 1225 C CA A ILE A 1 92 ? 29.304 -2.146 -20.481 0.58 26.40 76 ILE A CA 1
ATOM 1226 C CA B ILE A 1 92 ? 29.295 -2.148 -20.475 0.42 25.84 76 ILE A CA 1
ATOM 1227 C C . ILE A 1 92 ? 29.126 -3.463 -21.225 1.00 24.06 76 ILE A C 1
ATOM 1228 O O . ILE A 1 92 ? 28.000 -3.863 -21.544 1.00 23.59 76 ILE A O 1
ATOM 1257 N N . TYR A 1 93 ? 30.241 -4.117 -21.529 1.00 23.98 77 TYR A N 1
ATOM 1258 C CA . TYR A 1 93 ? 30.241 -5.320 -22.347 1.00 24.35 77 TYR A CA 1
ATOM 1259 C C . TYR A 1 93 ? 30.742 -6.509 -21.548 1.00 25.71 77 TYR A C 1
ATOM 1260 O O . TYR A 1 93 ? 31.649 -6.386 -20.720 1.00 29.10 77 TYR A O 1
ATOM 1278 N N . ASN A 1 94 ? 30.134 -7.650 -21.796 1.00 22.70 78 ASN A N 1
ATOM 1279 C CA . ASN A 1 94 ? 30.607 -8.910 -21.254 1.00 23.68 78 ASN A CA 1
ATOM 1280 C C . ASN A 1 94 ? 29.937 -10.016 -22.054 1.00 23.02 78 ASN A C 1
ATOM 1281 O O . ASN A 1 94 ? 28.783 -10.370 -21.777 1.00 22.49 78 ASN A O 1
ATOM 1292 N N . PRO A 1 95 ? 30.623 -10.571 -23.055 1.00 23.88 79 PRO A N 1
ATOM 1293 C CA . PRO A 1 95 ? 29.991 -11.597 -23.902 1.00 25.39 79 PRO A CA 1
ATOM 1294 C C . PRO A 1 95 ? 29.573 -12.842 -23.152 1.00 23.37 79 PRO A C 1
ATOM 1295 O O . PRO A 1 95 ? 28.775 -13.624 -23.681 1.00 26.22 79 PRO A O 1
ATOM 1306 N N . ASN A 1 96 ? 30.083 -13.058 -21.944 1.00 24.48 80 ASN A N 1
ATOM 1307 C CA . ASN A 1 96 ? 29.778 -14.265 -21.194 1.00 26.42 80 ASN A CA 1
ATOM 1308 C C . ASN A 1 96 ? 28.594 -14.105 -20.253 1.00 23.48 80 ASN A C 1
ATOM 1309 O O . ASN A 1 96 ? 28.129 -15.105 -19.701 1.00 24.24 80 ASN A O 1
ATOM 1320 N N . TYR A 1 97 ? 28.094 -12.889 -20.045 1.00 21.84 81 TYR A N 1
ATOM 1321 C CA . TYR A 1 97 ? 26.952 -12.726 -19.157 1.00 20.70 81 TYR A CA 1
ATOM 1322 C C . TYR A 1 97 ? 25.767 -13.512 -19.714 1.00 20.79 81 TYR A C 1
ATOM 1323 O O . TYR A 1 97 ? 25.478 -13.464 -20.917 1.00 19.75 81 TYR A O 1
ATOM 1341 N N . LEU A 1 98 ? 25.128 -14.285 -18.829 1.00 20.72 82 LEU A N 1
ATOM 1342 C CA . LEU A 1 98 ? 23.888 -15.009 -19.088 1.00 21.97 82 LEU A CA 1
ATOM 1343 C C . LEU A 1 98 ? 24.147 -16.283 -19.881 1.00 25.10 82 LEU A C 1
ATOM 1344 O O . LEU A 1 98 ? 23.305 -16.698 -20.680 1.00 33.62 82 LEU A O 1
ATOM 1360 N N . ASN A 1 99 ? 25.297 -16.920 -19.672 1.00 23.86 83 ASN A N 1
ATOM 1361 C CA . ASN A 1 99 ? 25.573 -18.178 -20.350 1.00 27.06 83 ASN A CA 1
ATOM 1362 C C . ASN A 1 99 ? 25.646 -19.375 -19.412 1.00 28.32 83 ASN A C 1
ATOM 1363 O O . ASN A 1 99 ? 25.938 -20.480 -19.879 1.00 33.48 83 ASN A O 1
ATOM 1374 N N . THR A 1 100 ? 25.354 -19.199 -18.108 1.00 27.85 84 THR A N 1
ATOM 1375 C CA . THR A 1 100 ? 25.289 -20.315 -17.175 1.00 29.44 84 THR A CA 1
ATOM 1376 C C . THR A 1 100 ? 23.856 -20.519 -16.687 1.00 25.58 84 THR A C 1
ATOM 1377 O O . THR A 1 100 ? 23.060 -19.571 -16.658 1.00 23.83 84 THR A O 1
ATOM 1388 N N . PRO A 1 101 ? 23.509 -21.739 -16.266 1.00 28.05 85 PRO A N 1
ATOM 1389 C CA . PRO A 1 101 ? 22.145 -21.962 -15.761 1.00 27.44 85 PRO A CA 1
ATOM 1390 C C . PRO A 1 101 ? 21.794 -21.092 -14.569 1.00 24.51 85 PRO A C 1
ATOM 1391 O O . PRO A 1 101 ? 20.637 -20.675 -14.439 1.00 23.60 85 PRO A O 1
ATOM 1402 N N . SER A 1 102 ? 22.758 -20.814 -13.686 1.00 25.50 86 SER A N 1
ATOM 1403 C CA A SER A 1 102 ? 22.464 -19.992 -12.517 0.59 24.85 86 SER A CA 1
ATOM 1404 C CA B SER A 1 102 ? 22.473 -19.990 -12.517 0.41 25.34 86 SER A CA 1
ATOM 1405 C C . SER A 1 102 ? 22.127 -18.560 -12.921 1.00 22.32 86 SER A C 1
ATOM 1406 O O . SER A 1 102 ? 21.184 -17.969 -12.384 1.00 21.65 86 SER A O 1
ATOM 1419 N N . GLU A 1 103 ? 22.876 -17.987 -13.872 1.00 21.48 87 GLU A N 1
ATOM 1420 C CA . GLU A 1 103 ? 22.554 -16.643 -14.346 1.00 20.45 87 GLU A CA 1
ATOM 1421 C C . GLU A 1 103 ? 21.217 -16.614 -15.074 1.00 18.42 87 GLU A C 1
ATOM 1422 O O . GLU A 1 103 ? 20.485 -15.621 -14.985 1.00 18.38 87 GLU A O 1
ATOM 1434 N N . LYS A 1 104 ? 20.873 -17.690 -15.789 1.00 17.70 88 LYS A N 1
ATOM 1435 C CA A LYS A 1 104 ? 19.584 -17.737 -16.470 0.42 17.85 88 LYS A CA 1
ATOM 1436 C CA B LYS A 1 104 ? 19.583 -17.732 -16.470 0.58 17.71 88 LYS A CA 1
ATOM 1437 C C . LYS A 1 104 ? 18.435 -17.800 -15.471 1.00 17.03 88 LYS A C 1
ATOM 1438 O O . LYS A 1 104 ? 17.411 -17.133 -15.653 1.00 17.22 88 LYS A O 1
ATOM 1475 N N . ASP A 1 105 ? 18.582 -18.585 -14.397 1.00 17.27 89 ASP A N 1
ATOM 1476 C CA . ASP A 1 105 ? 17.520 -18.608 -13.397 1.00 18.16 89 ASP A CA 1
ATOM 1477 C C . ASP A 1 105 ? 17.403 -17.265 -12.676 1.00 17.84 89 ASP A C 1
ATOM 1478 O O . ASP A 1 105 ? 16.292 -16.797 -12.412 1.00 18.52 89 ASP A O 1
ATOM 1487 N N . GLU A 1 106 ? 18.533 -16.635 -12.341 1.00 17.20 90 GLU A N 1
ATOM 1488 C CA . GLU A 1 106 ? 18.492 -15.317 -11.710 1.00 17.21 90 GLU A CA 1
ATOM 1489 C C . GLU A 1 106 ? 17.757 -14.320 -12.595 1.00 16.03 90 GLU A C 1
ATOM 1490 O O . GLU A 1 106 ? 16.889 -13.573 -12.127 1.00 17.26 90 GLU A O 1
ATOM 1502 N N . PHE A 1 107 ? 18.072 -14.326 -13.893 1.00 16.33 91 PHE A N 1
ATOM 1503 C CA . PHE A 1 107 ? 17.397 -13.454 -14.845 1.00 16.85 91 PHE A CA 1
ATOM 1504 C C . PHE A 1 107 ? 15.901 -13.736 -14.887 1.00 16.71 91 PHE A C 1
ATOM 1505 O O . PHE A 1 107 ? 15.080 -12.815 -14.817 1.00 15.79 91 PHE A O 1
ATOM 1522 N N . LEU A 1 108 ? 15.530 -15.011 -15.022 1.00 15.51 92 LEU A N 1
ATOM 1523 C CA . LEU A 1 108 ? 14.122 -15.391 -15.029 1.00 15.50 92 LEU A CA 1
ATOM 1524 C C . LEU A 1 108 ? 13.407 -14.871 -13.785 1.00 15.26 92 LEU A C 1
ATOM 1525 O O . LEU A 1 108 ? 12.308 -14.309 -13.874 1.00 15.15 92 LEU A O 1
ATOM 1541 N N . GLN A 1 109 ? 14.004 -15.080 -12.608 1.00 15.99 93 GLN A N 1
ATOM 1542 C CA . GLN A 1 109 ? 13.385 -14.603 -11.375 1.00 16.59 93 GLN A CA 1
ATOM 1543 C C . GLN A 1 109 ? 13.280 -13.085 -11.361 1.00 15.80 93 GLN A C 1
ATOM 1544 O O . GLN A 1 109 ? 12.298 -12.528 -10.861 1.00 16.73 93 GLN A O 1
ATOM 1558 N N . GLY A 1 110 ? 14.292 -12.399 -11.889 1.00 16.51 94 GLY A N 1
ATOM 1559 C CA . GLY A 1 110 ? 14.253 -10.949 -11.919 1.00 16.94 94 GLY A CA 1
ATOM 1560 C C . GLY A 1 110 ? 13.144 -10.406 -12.800 1.00 15.77 94 GLY A C 1
ATOM 1561 O O . GLY A 1 110 ? 12.454 -9.452 -12.427 1.00 16.21 94 GLY A O 1
ATOM 1565 N N . VAL A 1 111 ? 12.975 -10.984 -13.996 1.00 15.12 95 VAL A N 1
ATOM 1566 C CA . VAL A 1 111 ? 11.903 -10.526 -14.874 1.00 15.40 95 VAL A CA 1
ATOM 1567 C C . VAL A 1 111 ? 10.541 -10.816 -14.254 1.00 15.76 95 VAL A C 1
ATOM 1568 O O . VAL A 1 111 ? 9.634 -9.980 -14.298 1.00 15.03 95 VAL A O 1
ATOM 1581 N N . ILE A 1 112 ? 10.369 -12.002 -13.667 1.00 15.65 96 ILE A N 1
ATOM 1582 C CA . ILE A 1 112 ? 9.098 -12.319 -13.017 1.00 15.49 96 ILE A CA 1
ATOM 1583 C C . ILE A 1 112 ? 8.806 -11.325 -11.899 1.00 16.31 96 ILE A C 1
ATOM 1584 O O . ILE A 1 112 ? 7.677 -10.834 -11.763 1.00 17.09 96 ILE A O 1
ATOM 1600 N N . LYS A 1 113 ? 9.820 -10.997 -11.092 1.00 16.14 97 LYS A N 1
ATOM 1601 C CA . LYS A 1 113 ? 9.614 -10.067 -9.986 1.00 16.07 97 LYS A CA 1
ATOM 1602 C C . LYS A 1 113 ? 9.249 -8.681 -10.498 1.00 16.44 97 LYS A C 1
ATOM 1603 O O . LYS A 1 113 ? 8.358 -8.024 -9.948 1.00 16.34 97 LYS A O 1
ATOM 1622 N N . VAL A 1 114 ? 9.926 -8.218 -11.549 1.00 15.97 98 VAL A N 1
ATOM 1623 C CA . VAL A 1 114 ? 9.592 -6.917 -12.117 1.00 15.81 98 VAL A CA 1
ATOM 1624 C C . VAL A 1 114 ? 8.171 -6.924 -12.675 1.00 15.87 98 VAL A C 1
ATOM 1625 O O . VAL A 1 114 ? 7.427 -5.949 -12.521 1.00 15.88 98 VAL A O 1
ATOM 1638 N N . LEU A 1 115 ? 7.760 -8.025 -13.315 1.00 15.65 99 LEU A N 1
ATOM 1639 C CA . LEU A 1 115 ? 6.388 -8.109 -13.813 1.00 16.20 99 LEU A CA 1
ATOM 1640 C C . LEU A 1 115 ? 5.375 -8.111 -12.668 1.00 15.04 99 LEU A C 1
ATOM 1641 O O . LEU A 1 115 ? 4.300 -7.509 -12.786 1.00 16.49 99 LEU A O 1
ATOM 1657 N N . GLU A 1 116 ? 5.684 -8.807 -11.565 1.00 16.30 100 GLU A N 1
ATOM 1658 C CA A GLU A 1 116 ? 4.806 -8.775 -10.399 0.28 18.14 100 GLU A CA 1
ATOM 1659 C CA B GLU A 1 116 ? 4.808 -8.778 -10.399 0.72 17.97 100 GLU A CA 1
ATOM 1660 C C . GLU A 1 116 ? 4.696 -7.360 -9.850 1.00 17.33 100 GLU A C 1
ATOM 1661 O O . GLU A 1 116 ? 3.613 -6.926 -9.438 1.00 18.68 100 GLU A O 1
ATOM 1682 N N . ARG A 1 117 ? 5.804 -6.618 -9.857 1.00 15.79 101 ARG A N 1
ATOM 1683 C CA . ARG A 1 117 ? 5.766 -5.224 -9.437 1.00 16.37 101 ARG A CA 1
ATOM 1684 C C . ARG A 1 117 ? 4.849 -4.410 -10.342 1.00 16.58 101 ARG A C 1
ATOM 1685 O O . ARG A 1 117 ? 3.975 -3.682 -9.867 1.00 16.70 101 ARG A O 1
ATOM 1706 N N . ILE A 1 118 ? 4.999 -4.560 -11.656 1.00 15.17 102 ILE A N 1
ATOM 1707 C CA . ILE A 1 118 ? 4.161 -3.810 -12.588 1.00 15.91 102 ILE A CA 1
ATOM 1708 C C . ILE A 1 118 ? 2.691 -4.131 -12.364 1.00 16.22 102 ILE A C 1
ATOM 1709 O O . ILE A 1 118 ? 1.836 -3.239 -12.373 1.00 16.93 102 ILE A O 1
ATOM 1725 N N . LYS A 1 119 ? 2.372 -5.404 -12.140 1.00 15.73 103 LYS A N 1
ATOM 1726 C CA . LYS A 1 119 ? 0.983 -5.796 -11.956 1.00 17.40 103 LYS A CA 1
ATOM 1727 C C . LYS A 1 119 ? 0.394 -5.320 -10.635 1.00 19.76 103 LYS A C 1
ATOM 1728 O O . LYS A 1 119 ? -0.832 -5.327 -10.486 1.00 21.09 103 LYS A O 1
ATOM 1747 N N . SER A 1 120 ? 1.222 -4.872 -9.696 1.00 18.58 104 SER A N 1
ATOM 1748 C CA . SER A 1 120 ? 0.746 -4.524 -8.364 1.00 19.14 104 SER A CA 1
ATOM 1749 C C . SER A 1 120 ? -0.009 -3.201 -8.308 1.00 19.61 104 SER A C 1
ATOM 1750 O O . SER A 1 120 ? -0.617 -2.912 -7.275 1.00 23.35 104 SER A O 1
ATOM 1758 N N . LYS A 1 121 ? 0.019 -2.391 -9.367 1.00 19.42 105 LYS A N 1
ATOM 1759 C CA . LYS A 1 121 ? -0.791 -1.183 -9.434 1.00 21.53 105 LYS A CA 1
ATOM 1760 C C . LYS A 1 121 ? -1.738 -1.281 -10.622 1.00 19.45 105 LYS A C 1
ATOM 1761 O O . LYS A 1 121 ? -1.392 -1.892 -11.634 1.00 19.99 105 LYS A O 1
ATOM 1780 N N . PRO A 1 122 ? -2.918 -0.661 -10.550 1.00 21.21 106 PRO A N 1
ATOM 1781 C CA . PRO A 1 122 ? -3.903 -0.859 -11.630 1.00 21.69 106 PRO A CA 1
ATOM 1782 C C . PRO A 1 122 ? -3.404 -0.441 -13.004 1.00 20.86 106 PRO A C 1
ATOM 1783 O O . PRO A 1 122 ? -3.717 -1.099 -14.006 1.00 21.27 106 PRO A O 1
ATOM 1794 N N . GLU A 1 123 ? -2.632 0.641 -13.086 1.00 19.63 107 GLU A N 1
ATOM 1795 C CA . GLU A 1 123 ? -2.147 1.086 -14.387 1.00 20.15 107 GLU A CA 1
ATOM 1796 C C . GLU A 1 123 ? -1.193 0.073 -15.010 1.00 18.45 107 GLU A C 1
ATOM 1797 O O . GLU A 1 123 ? -1.182 -0.104 -16.235 1.00 19.72 107 GLU A O 1
ATOM 1809 N N . GLY A 1 124 ? -0.388 -0.600 -14.195 1.00 17.99 108 GLY A N 1
ATOM 1810 C CA . GLY A 1 124 ? 0.513 -1.609 -14.706 1.00 17.87 108 GLY A CA 1
ATOM 1811 C C . GLY A 1 124 ? -0.215 -2.883 -15.071 1.00 17.86 108 GLY A C 1
ATOM 1812 O O . GLY A 1 124 ? 0.083 -3.506 -16.094 1.00 17.43 108 GLY A O 1
ATOM 1816 N N . GLU A 1 125 ? -1.170 -3.290 -14.233 1.00 18.27 109 GLU A N 1
ATOM 1817 C CA . GLU A 1 125 ? -1.988 -4.450 -14.568 1.00 18.15 109 GLU A CA 1
ATOM 1818 C C . GLU A 1 125 ? -2.714 -4.243 -15.892 1.00 18.44 109 GLU A C 1
ATOM 1819 O O . GLU A 1 125 ? -2.747 -5.148 -16.732 1.00 18.60 109 GLU A O 1
ATOM 1831 N N . LYS A 1 126 ? -3.277 -3.051 -16.113 1.00 18.68 110 LYS A N 1
ATOM 1832 C CA . LYS A 1 126 ? -3.979 -2.787 -17.366 1.00 19.31 110 LYS A CA 1
ATOM 1833 C C . LYS A 1 126 ? -3.035 -2.789 -18.562 1.00 16.61 110 LYS A C 1
ATOM 1834 O O . LYS A 1 126 ? -3.412 -3.251 -19.644 1.00 18.66 110 LYS A O 1
ATOM 1853 N N . LEU A 1 127 ? -1.803 -2.320 -18.382 1.00 17.58 111 LEU A N 1
ATOM 1854 C CA . LEU A 1 127 ? -0.825 -2.368 -19.460 1.00 16.86 111 LEU A CA 1
ATOM 1855 C C . LEU A 1 127 ? -0.506 -3.807 -19.833 1.00 15.41 111 LEU A C 1
ATOM 1856 O O . LEU A 1 127 ? -0.443 -4.160 -21.019 1.00 15.69 111 LEU A O 1
ATOM 1872 N N . LEU A 1 128 ? -0.312 -4.658 -18.834 1.00 16.21 112 LEU A N 1
ATOM 1873 C CA . LEU A 1 128 ? -0.005 -6.050 -19.126 1.00 16.28 112 LEU A CA 1
ATOM 1874 C C . LEU A 1 128 ? -1.188 -6.747 -19.785 1.00 15.90 112 LEU A C 1
ATOM 1875 O O . LEU A 1 128 ? -1.005 -7.532 -20.723 1.00 15.68 112 LEU A O 1
ATOM 1891 N N . GLU A 1 129 ? -2.410 -6.463 -19.320 1.00 17.62 113 GLU A N 1
ATOM 1892 C CA . GLU A 1 129 ? -3.604 -7.031 -19.940 1.00 17.39 113 GLU A CA 1
ATOM 1893 C C . GLU A 1 129 ? -3.730 -6.582 -21.391 1.00 16.55 113 GLU A C 1
ATOM 1894 O O . GLU A 1 129 ? -4.097 -7.375 -22.272 1.00 17.61 113 GLU A O 1
ATOM 1906 N N . LEU A 1 130 ? -3.379 -5.325 -21.666 1.00 15.86 114 LEU A N 1
ATOM 1907 C CA . LEU A 1 130 ? -3.439 -4.803 -23.026 1.00 17.24 114 LEU A CA 1
ATOM 1908 C C . LEU A 1 130 ? -2.449 -5.520 -23.931 1.00 16.58 114 LEU A C 1
ATOM 1909 O O . LEU A 1 130 ? -2.784 -5.896 -25.061 1.00 16.99 114 LEU A O 1
ATOM 1925 N N . ILE A 1 131 ? -1.230 -5.746 -23.447 1.00 15.79 115 ILE A N 1
ATOM 1926 C CA . ILE A 1 131 ? -0.252 -6.459 -24.264 1.00 16.08 115 ILE A CA 1
ATOM 1927 C C . ILE A 1 131 ? -0.684 -7.901 -24.484 1.00 15.33 115 ILE A C 1
ATOM 1928 O O . ILE A 1 131 ? -0.540 -8.449 -25.585 1.00 16.01 115 ILE A O 1
ATOM 1944 N N . SER A 1 132 ? -1.222 -8.535 -23.449 1.00 14.93 116 SER A N 1
ATOM 1945 C CA . SER A 1 132 ? -1.673 -9.914 -23.571 1.00 15.35 116 SER A CA 1
ATOM 1946 C C . SER A 1 132 ? -2.780 -10.057 -24.613 1.00 16.16 116 SER A C 1
ATOM 1947 O O . SER A 1 132 ? -2.776 -11.011 -25.398 1.00 16.92 116 SER A O 1
ATOM 1955 N N . SER A 1 133 ? -3.725 -9.118 -24.655 1.00 15.57 117 SER A N 1
ATOM 1956 C CA . SER A 1 133 ? -4.911 -9.298 -25.485 1.00 17.61 117 SER A CA 1
ATOM 1957 C C . SER A 1 133 ? -4.795 -8.683 -26.877 1.00 16.75 117 SER A C 1
ATOM 1958 O O . SER A 1 133 ? -5.566 -9.053 -27.768 1.00 18.74 117 SER A O 1
ATOM 1966 N N . SER A 1 134 ? -3.841 -7.785 -27.104 1.00 15.75 118 SER A N 1
ATOM 1967 C CA . SER A 1 134 ? -3.820 -6.987 -28.334 1.00 16.08 118 SER A CA 1
ATOM 1968 C C . SER A 1 134 ? -2.987 -7.663 -29.425 1.00 16.21 118 SER A C 1
ATOM 1969 O O . SER A 1 134 ? -1.933 -7.184 -29.850 1.00 17.22 118 SER A O 1
ATOM 1977 N N . ILE A 1 135 ? -3.522 -8.768 -29.929 1.00 15.39 119 ILE A N 1
ATOM 1978 C CA . ILE A 1 135 ? -2.842 -9.514 -30.983 1.00 14.86 119 ILE A CA 1
ATOM 1979 C C . ILE A 1 135 ? -2.722 -8.674 -32.248 1.00 14.62 119 ILE A C 1
ATOM 1980 O O . ILE A 1 135 ? -3.624 -7.879 -32.555 1.00 15.81 119 ILE A O 1
ATOM 1996 N N . PRO A 1 136 ? -1.650 -8.840 -33.022 1.00 14.88 120 PRO A N 1
ATOM 1997 C CA . PRO A 1 136 ? -1.613 -8.244 -34.361 1.00 14.23 120 PRO A CA 1
ATOM 1998 C C . PRO A 1 136 ? -2.795 -8.716 -35.193 1.00 15.15 120 PRO A C 1
ATOM 1999 O O . PRO A 1 136 ? -3.301 -9.831 -35.016 1.00 17.31 120 PRO A O 1
ATOM 2010 N N . LEU A 1 137 ? -3.198 -7.874 -36.138 1.00 15.73 121 LEU A N 1
ATOM 2011 C CA . LEU A 1 137 ? -4.261 -8.229 -37.075 1.00 16.37 121 LEU A CA 1
ATOM 2012 C C . LEU A 1 137 ? -3.807 -9.349 -37.999 1.00 15.92 121 LEU A C 1
ATOM 2013 O O . LEU A 1 137 ? -2.899 -9.132 -38.816 1.00 16.68 121 LEU A O 1
ATOM 2029 N N . PRO A 1 138 ? -4.404 -10.536 -37.931 1.00 15.37 122 PRO A N 1
ATOM 2030 C CA . PRO A 1 138 ? -3.939 -11.634 -38.782 1.00 16.30 122 PRO A CA 1
ATOM 2031 C C . PRO A 1 138 ? -4.277 -11.419 -40.246 1.00 16.06 122 PRO A C 1
ATOM 2032 O O . PRO A 1 138 ? -5.165 -10.647 -40.619 1.00 16.76 122 PRO A O 1
ATOM 2043 N N . LEU A 1 139 ? -3.555 -12.164 -41.075 1.00 17.42 123 LEU A N 1
ATOM 2044 C CA . LEU A 1 139 ? -3.930 -12.375 -42.460 1.00 17.57 123 LEU A CA 1
ATOM 2045 C C . LEU A 1 139 ? -5.225 -13.182 -42.538 1.00 18.67 123 LEU A C 1
ATOM 2046 O O . LEU A 1 139 ? -5.644 -13.835 -41.578 1.00 18.75 123 LEU A O 1
ATOM 2062 N N . VAL A 1 140 ? -5.863 -13.124 -43.704 1.00 19.56 124 VAL A N 1
ATOM 2063 C CA . VAL A 1 140 ? -7.089 -13.865 -43.978 1.00 18.95 124 VAL A CA 1
ATOM 2064 C C . VAL A 1 140 ? -6.777 -14.963 -44.986 1.00 20.33 124 VAL A C 1
ATOM 2065 O O . VAL A 1 140 ? -6.121 -14.722 -46.008 1.00 22.24 124 VAL A O 1
ATOM 2078 N N . SER A 1 141 ? -7.251 -16.169 -44.691 1.00 20.21 125 SER A N 1
ATOM 2079 C CA . SER A 1 141 ? -7.092 -17.328 -45.554 1.00 22.24 125 SER A CA 1
ATOM 2080 C C . SER A 1 141 ? -8.406 -18.093 -45.548 1.00 22.18 125 SER A C 1
ATOM 2081 O O . SER A 1 141 ? -8.917 -18.439 -44.479 1.00 23.48 125 SER A O 1
ATOM 2089 N N . ASN A 1 142 ? -8.967 -18.335 -46.730 1.00 24.69 126 ASN A N 1
ATOM 2090 C CA . ASN A 1 142 ? -10.233 -19.057 -46.828 1.00 26.64 126 ASN A CA 1
ATOM 2091 C C . ASN A 1 142 ? -11.315 -18.397 -45.974 1.00 25.76 126 ASN A C 1
ATOM 2092 O O . ASN A 1 142 ? -12.122 -19.065 -45.326 1.00 27.80 126 ASN A O 1
ATOM 2103 N N . GLY A 1 143 ? -11.317 -17.065 -45.955 1.00 24.10 127 GLY A N 1
ATOM 2104 C CA . GLY A 1 143 ? -12.349 -16.315 -45.268 1.00 23.00 127 GLY A CA 1
ATOM 2105 C C . GLY A 1 143 ? -12.166 -16.171 -43.773 1.00 20.78 127 GLY A C 1
ATOM 2106 O O . GLY A 1 143 ? -13.008 -15.535 -43.119 1.00 20.77 127 GLY A O 1
ATOM 2110 N N . ALA A 1 144 ? -11.098 -16.729 -43.213 1.00 21.39 128 ALA A N 1
ATOM 2111 C CA . ALA A 1 144 ? -10.874 -16.726 -41.778 1.00 20.79 128 ALA A CA 1
ATOM 2112 C C . ALA A 1 144 ? -9.575 -16.017 -41.433 1.00 20.28 128 ALA A C 1
ATOM 2113 O O . ALA A 1 144 ? -8.553 -16.220 -42.093 1.00 20.13 128 ALA A O 1
ATOM 2120 N N . LEU A 1 145 ? -9.601 -15.210 -40.373 1.00 18.42 129 LEU A N 1
ATOM 2121 C CA . LEU A 1 145 ? -8.352 -14.764 -39.772 1.00 17.99 129 LEU A CA 1
ATOM 2122 C C . LEU A 1 145 ? -7.554 -16.005 -39.378 1.00 18.37 129 LEU A C 1
ATOM 2123 O O . LEU A 1 145 ? -8.093 -16.939 -38.773 1.00 20.21 129 LEU A O 1
ATOM 2139 N N . THR A 1 146 ? -6.276 -16.025 -39.756 1.00 18.66 130 THR A N 1
ATOM 2140 C CA . THR A 1 146 ? -5.420 -17.201 -39.650 1.00 19.23 130 THR A CA 1
ATOM 2141 C C . THR A 1 146 ? -4.032 -16.763 -39.207 1.00 18.44 130 THR A C 1
ATOM 2142 O O . THR A 1 146 ? -3.489 -15.792 -39.734 1.00 19.77 130 THR A O 1
ATOM 2153 N N . LEU A 1 147 ? -3.441 -17.508 -38.275 1.00 19.02 131 LEU A N 1
ATOM 2154 C CA . LEU A 1 147 ? -2.194 -17.080 -37.658 1.00 19.13 131 LEU A CA 1
ATOM 2155 C C . LEU A 1 147 ? -0.990 -17.233 -38.584 1.00 17.79 131 LEU A C 1
ATOM 2156 O O . LEU A 1 147 ? -0.925 -18.130 -39.430 1.00 19.15 131 LEU A O 1
ATOM 2172 N N . SER A 1 148 ? -0.008 -16.360 -38.369 1.00 18.05 132 SER A N 1
ATOM 2173 C CA . SER A 1 148 ? 1.272 -16.362 -39.054 1.00 17.10 132 SER A CA 1
ATOM 2174 C C . SER A 1 148 ? 2.375 -16.292 -38.003 1.00 16.62 132 SER A C 1
ATOM 2175 O O . SER A 1 148 ? 2.115 -16.209 -36.795 1.00 17.21 132 SER A O 1
ATOM 2183 N N . ASP A 1 149 ? 3.622 -16.263 -38.472 1.00 17.14 133 ASP A N 1
ATOM 2184 C CA . ASP A 1 149 ? 4.755 -16.039 -37.583 1.00 17.28 133 ASP A CA 1
ATOM 2185 C C . ASP A 1 149 ? 4.817 -14.616 -37.045 1.00 16.79 133 ASP A C 1
ATOM 2186 O O . ASP A 1 149 ? 5.670 -14.342 -36.205 1.00 18.32 133 ASP A O 1
ATOM 2195 N N . ASN A 1 150 ? 3.942 -13.715 -37.488 1.00 15.87 134 ASN A N 1
ATOM 2196 C CA . ASN A 1 150 ? 3.848 -12.383 -36.903 1.00 16.51 134 ASN A CA 1
ATOM 2197 C C . ASN A 1 150 ? 3.072 -12.375 -35.594 1.00 16.01 134 ASN A C 1
ATOM 2198 O O . ASN A 1 150 ? 3.064 -11.348 -34.904 1.00 16.37 134 ASN A O 1
ATOM 2209 N N . GLU A 1 151 ? 2.429 -13.496 -35.249 1.00 15.99 135 GLU A N 1
ATOM 2210 C CA . GLU A 1 151 ? 1.587 -13.616 -34.070 1.00 16.41 135 GLU A CA 1
ATOM 2211 C C . GLU A 1 151 ? 1.896 -14.855 -33.236 1.00 15.96 135 GLU A C 1
ATOM 2212 O O . GLU A 1 151 ? 1.170 -15.133 -32.273 1.00 16.34 135 GLU A O 1
ATOM 2224 N N . THR A 1 152 ? 2.916 -15.630 -33.597 1.00 15.70 136 THR A N 1
ATOM 2225 C CA . THR A 1 152 ? 3.201 -16.876 -32.915 1.00 15.88 136 THR A CA 1
ATOM 2226 C C . THR A 1 152 ? 4.705 -17.099 -32.853 1.00 16.82 136 THR A C 1
ATOM 2227 O O . THR A 1 152 ? 5.481 -16.467 -33.577 1.00 18.21 136 THR A O 1
ATOM 2238 N N . ILE A 1 153 ? 5.100 -18.023 -31.973 1.00 16.61 137 ILE A N 1
ATOM 2239 C CA . ILE A 1 153 ? 6.451 -18.566 -31.919 1.00 16.80 137 ILE A CA 1
ATOM 2240 C C . ILE A 1 153 ? 6.347 -20.077 -32.064 1.00 16.34 137 ILE A C 1
ATOM 2241 O O . ILE A 1 153 ? 5.335 -20.689 -31.707 1.00 17.72 137 ILE A O 1
ATOM 2257 N N . ALA A 1 154 ? 7.402 -20.676 -32.587 1.00 16.92 138 ALA A N 1
ATOM 2258 C CA . ALA A 1 154 ? 7.418 -22.109 -32.843 1.00 17.72 138 ALA A CA 1
ATOM 2259 C C . ALA A 1 154 ? 8.134 -22.859 -31.726 1.00 16.73 138 ALA A C 1
ATOM 2260 O O . ALA A 1 154 ? 9.259 -22.511 -31.356 1.00 17.48 138 ALA A O 1
ATOM 2267 N N . TYR A 1 155 ? 7.487 -23.903 -31.213 1.00 16.51 139 TYR A N 1
ATOM 2268 C CA . TYR A 1 155 ? 8.107 -24.855 -30.293 1.00 16.58 139 TYR A CA 1
ATOM 2269 C C . TYR A 1 155 ? 8.794 -25.907 -31.157 1.00 16.12 139 TYR A C 1
ATOM 2270 O O . TYR A 1 155 ? 8.136 -26.671 -31.874 1.00 17.71 139 TYR A O 1
ATOM 2288 N N . GLN A 1 156 ? 10.123 -25.892 -31.134 1.00 16.05 140 GLN A N 1
ATOM 2289 C CA . GLN A 1 156 ? 10.961 -26.753 -31.954 1.00 18.15 140 GLN A CA 1
ATOM 2290 C C . GLN A 1 156 ? 11.591 -27.806 -31.057 1.00 20.18 140 GLN A C 1
ATOM 2291 O O . GLN A 1 156 ? 12.205 -27.478 -30.036 1.00 20.96 140 GLN A O 1
ATOM 2305 N N . GLU A 1 157 ? 11.452 -29.067 -31.444 1.00 20.81 141 GLU A N 1
ATOM 2306 C CA . GLU A 1 157 ? 12.054 -30.163 -30.698 1.00 24.21 141 GLU A CA 1
ATOM 2307 C C . GLU A 1 157 ? 12.668 -31.097 -31.724 1.00 28.18 141 GLU A C 1
ATOM 2308 O O . GLU A 1 157 ? 11.979 -31.532 -32.651 1.00 29.23 141 GLU A O 1
ATOM 2320 N N . ASN A 1 158 ? 13.965 -31.360 -31.591 1.00 33.39 142 ASN A N 1
ATOM 2321 C CA . ASN A 1 158 ? 14.665 -32.296 -32.469 1.00 40.93 142 ASN A CA 1
ATOM 2322 C C . ASN A 1 158 ? 14.403 -31.987 -33.942 1.00 42.14 142 ASN A C 1
ATOM 2323 O O . ASN A 1 158 ? 14.013 -32.852 -34.730 1.00 43.17 142 ASN A O 1
ATOM 2334 N N . ASN A 1 159 ? 14.624 -30.729 -34.309 1.00 39.53 143 ASN A N 1
ATOM 2335 C CA . ASN A 1 159 ? 14.519 -30.260 -35.690 1.00 39.37 143 ASN A CA 1
ATOM 2336 C C . ASN A 1 159 ? 13.124 -30.454 -36.286 1.00 35.27 143 ASN A C 1
ATOM 2337 O O . ASN A 1 159 ? 12.967 -30.460 -37.510 1.00 38.11 143 ASN A O 1
ATOM 2348 N N . ASN A 1 160 ? 12.104 -30.596 -35.441 1.00 28.63 144 ASN A N 1
ATOM 2349 C CA . ASN A 1 160 ? 10.713 -30.630 -35.866 1.00 27.43 144 ASN A CA 1
ATOM 2350 C C . ASN A 1 160 ? 9.967 -29.511 -35.152 1.00 22.65 144 ASN A C 1
ATOM 2351 O O . ASN A 1 160 ? 10.283 -29.182 -34.006 1.00 23.27 144 ASN A O 1
ATOM 2362 N N . ILE A 1 161 ? 8.971 -28.931 -35.814 1.00 23.11 145 ILE A N 1
ATOM 2363 C CA . ILE A 1 161 ? 8.101 -27.953 -35.167 1.00 21.50 145 ILE A CA 1
ATOM 2364 C C . ILE A 1 161 ? 6.924 -28.710 -34.558 1.00 21.23 145 ILE A C 1
ATOM 2365 O O . ILE A 1 161 ? 6.095 -29.285 -35.272 1.00 23.51 145 ILE A O 1
ATOM 2381 N N . VAL A 1 162 ? 6.873 -28.718 -33.226 1.00 20.96 146 VAL A N 1
ATOM 2382 C CA . VAL A 1 162 ? 5.808 -29.396 -32.500 1.00 21.28 146 VAL A CA 1
ATOM 2383 C C . VAL A 1 162 ? 4.505 -28.617 -32.608 1.00 20.19 146 VAL A C 1
ATOM 2384 O O . VAL A 1 162 ? 3.430 -29.193 -32.814 1.00 22.88 146 VAL A O 1
ATOM 2397 N N . SER A 1 163 ? 4.577 -27.302 -32.416 1.00 20.00 147 SER A N 1
ATOM 2398 C CA . SER A 1 163 ? 3.392 -26.468 -32.387 1.00 19.08 147 SER A CA 1
ATOM 2399 C C . SER A 1 163 ? 3.818 -25.026 -32.594 1.00 18.95 147 SER A C 1
ATOM 2400 O O . SER A 1 163 ? 4.993 -24.679 -32.458 1.00 19.29 147 SER A O 1
ATOM 2408 N N . ASN A 1 164 ? 2.840 -24.204 -32.948 1.00 18.61 148 ASN A N 1
ATOM 2409 C CA . ASN A 1 164 ? 2.986 -22.758 -33.038 1.00 18.42 148 ASN A CA 1
ATOM 2410 C C . ASN A 1 164 ? 2.092 -22.169 -31.964 1.00 19.13 148 ASN A C 1
ATOM 2411 O O . ASN A 1 164 ? 0.879 -22.398 -31.965 1.00 23.77 148 ASN A O 1
ATOM 2422 N N . LEU A 1 165 ? 2.693 -21.451 -31.031 1.00 16.96 149 LEU A N 1
ATOM 2423 C CA . LEU A 1 165 ? 1.971 -20.914 -29.890 1.00 17.22 149 LEU A CA 1
ATOM 2424 C C . LEU A 1 165 ? 1.863 -19.401 -30.006 1.00 16.53 149 LEU A C 1
ATOM 2425 O O . LEU A 1 165 ? 2.804 -18.725 -30.434 1.00 16.85 149 LEU A O 1
ATOM 2441 N N . GLN A 1 166 ? 0.719 -18.867 -29.604 1.00 16.80 150 GLN A N 1
ATOM 2442 C CA . GLN A 1 166 ? 0.523 -17.430 -29.706 1.00 17.91 150 GLN A CA 1
ATOM 2443 C C . GLN A 1 166 ? 1.507 -16.662 -28.837 1.00 17.10 150 GLN A C 1
ATOM 2444 O O . GLN A 1 166 ? 1.831 -17.063 -27.709 1.00 16.30 150 GLN A O 1
ATOM 2458 N N . ALA A 1 167 ? 2.006 -15.566 -29.403 1.00 16.08 151 ALA A N 1
ATOM 2459 C CA . ALA A 1 167 ? 2.940 -14.684 -28.723 1.00 15.95 151 ALA A CA 1
ATOM 2460 C C . ALA A 1 167 ? 2.779 -13.280 -29.278 1.00 14.69 151 ALA A C 1
ATOM 2461 O O . ALA A 1 167 ? 2.810 -13.074 -30.495 1.00 15.99 151 ALA A O 1
ATOM 2468 N N . ASN A 1 168 ? 2.601 -12.327 -28.371 1.00 13.96 152 ASN A N 1
ATOM 2469 C CA . ASN A 1 168 ? 2.669 -10.915 -28.696 1.00 14.91 152 ASN A CA 1
ATOM 2470 C C . ASN A 1 168 ? 3.986 -10.288 -28.275 1.00 13.92 152 ASN A C 1
ATOM 2471 O O . ASN A 1 168 ? 4.384 -9.269 -28.853 1.00 14.72 152 ASN A O 1
ATOM 2482 N N . LEU A 1 169 ? 4.663 -10.874 -27.289 1.00 13.65 153 LEU A N 1
ATOM 2483 C CA . LEU A 1 169 ? 5.881 -10.308 -26.734 1.00 13.75 153 LEU A CA 1
ATOM 2484 C C . LEU A 1 169 ? 6.777 -11.435 -26.245 1.00 13.31 153 LEU A C 1
ATOM 2485 O O . LEU A 1 169 ? 6.311 -12.347 -25.552 1.00 14.30 153 LEU A O 1
ATOM 2501 N N . VAL A 1 170 ? 8.066 -11.332 -26.578 1.00 13.79 154 VAL A N 1
ATOM 2502 C CA . VAL A 1 170 ? 9.119 -12.210 -26.074 1.00 13.78 154 VAL A CA 1
ATOM 2503 C C . VAL A 1 170 ? 10.174 -11.327 -25.416 1.00 13.47 154 VAL A C 1
ATOM 2504 O O . VAL A 1 170 ? 10.718 -10.420 -26.059 1.00 14.06 154 VAL A O 1
ATOM 2517 N N . ILE A 1 171 ? 10.445 -11.577 -24.135 1.00 13.26 155 ILE A N 1
ATOM 2518 C CA . ILE A 1 171 ? 11.403 -10.801 -23.361 1.00 14.07 155 ILE A CA 1
ATOM 2519 C C . ILE A 1 171 ? 12.673 -11.626 -23.205 1.00 13.57 155 ILE A C 1
ATOM 2520 O O . ILE A 1 171 ? 12.643 -12.718 -22.624 1.00 15.04 155 ILE A O 1
ATOM 2536 N N . TYR A 1 172 ? 13.781 -11.083 -23.692 1.00 13.64 156 TYR A N 1
ATOM 2537 C CA . TYR A 1 172 ? 15.101 -11.668 -23.600 1.00 13.85 156 TYR A CA 1
ATOM 2538 C C . TYR A 1 172 ? 15.978 -10.842 -22.663 1.00 14.04 156 TYR A C 1
ATOM 2539 O O . TYR A 1 172 ? 15.613 -9.747 -22.229 1.00 14.53 156 TYR A O 1
ATOM 2557 N N . GLY A 1 173 ? 17.179 -11.366 -22.397 1.00 14.63 157 GLY A N 1
ATOM 2558 C CA . GLY A 1 173 ? 18.207 -10.595 -21.755 1.00 14.71 157 GLY A CA 1
ATOM 2559 C C . GLY A 1 173 ? 18.816 -9.563 -22.696 1.00 15.20 157 GLY A C 1
ATOM 2560 O O . GLY A 1 173 ? 18.384 -9.392 -23.846 1.00 15.74 157 GLY A O 1
ATOM 2564 N N . PRO A 1 174 ? 19.840 -8.865 -22.213 1.00 15.20 158 PRO A N 1
ATOM 2565 C CA . PRO A 1 174 ? 20.371 -7.732 -22.977 1.00 15.72 158 PRO A CA 1
ATOM 2566 C C . PRO A 1 174 ? 21.172 -8.169 -24.192 1.00 16.55 158 PRO A C 1
ATOM 2567 O O . PRO A 1 174 ? 21.628 -9.309 -24.311 1.00 16.43 158 PRO A O 1
ATOM 2578 N N . GLY A 1 175 ? 21.312 -7.224 -25.119 1.00 17.02 159 GLY A N 1
ATOM 2579 C CA . GLY A 1 175 ? 22.223 -7.366 -26.229 1.00 16.38 159 GLY A CA 1
ATOM 2580 C C . GLY A 1 175 ? 23.652 -7.089 -25.804 1.00 18.17 159 GLY A C 1
ATOM 2581 O O . GLY A 1 175 ? 24.022 -7.291 -24.644 1.00 18.49 159 GLY A O 1
ATOM 2585 N N . PRO A 1 176 ? 24.477 -6.600 -26.737 1.00 19.10 160 PRO A N 1
ATOM 2586 C CA . PRO A 1 176 ? 25.910 -6.388 -26.430 1.00 19.25 160 PRO A CA 1
ATOM 2587 C C . PRO A 1 176 ? 26.178 -5.524 -25.205 1.00 19.28 160 PRO A C 1
ATOM 2588 O O . PRO A 1 176 ? 27.025 -5.877 -24.373 1.00 19.70 160 PRO A O 1
ATOM 2599 N N . ASP A 1 177 ? 25.478 -4.406 -25.065 1.00 19.03 161 ASP A N 1
ATOM 2600 C CA . ASP A 1 177 ? 25.586 -3.557 -23.878 1.00 20.20 161 ASP A CA 1
ATOM 2601 C C . ASP A 1 177 ? 24.671 -4.149 -22.812 1.00 18.43 161 ASP A C 1
ATOM 2602 O O . ASP A 1 177 ? 23.445 -4.102 -22.943 1.00 18.34 161 ASP A O 1
ATOM 2611 N N . ILE A 1 178 ? 25.264 -4.743 -21.768 1.00 18.06 162 ILE A N 1
ATOM 2612 C CA . ILE A 1 178 ? 24.475 -5.499 -20.799 1.00 19.37 162 ILE A CA 1
ATOM 2613 C C . ILE A 1 178 ? 23.637 -4.605 -19.897 1.00 18.37 162 ILE A C 1
ATOM 2614 O O . ILE A 1 178 ? 22.799 -5.111 -19.144 1.00 19.26 162 ILE A O 1
ATOM 2630 N N . ALA A 1 179 ? 23.824 -3.289 -19.970 1.00 18.12 163 ALA A N 1
ATOM 2631 C CA . ALA A 1 179 ? 22.994 -2.342 -19.239 1.00 18.88 163 ALA A CA 1
ATOM 2632 C C . ALA A 1 179 ? 22.010 -1.593 -20.138 1.00 18.49 163 ALA A C 1
ATOM 2633 O O . ALA A 1 179 ? 21.360 -0.651 -19.673 1.00 20.00 163 ALA A O 1
ATOM 2640 N N . ASN A 1 180 ? 21.864 -1.998 -21.400 1.00 17.44 164 ASN A N 1
ATOM 2641 C CA . ASN A 1 180 ? 20.915 -1.379 -22.318 1.00 17.91 164 ASN A CA 1
ATOM 2642 C C . ASN A 1 180 ? 19.619 -2.185 -22.398 1.00 16.21 164 ASN A C 1
ATOM 2643 O O . ASN A 1 180 ? 19.583 -3.382 -22.109 1.00 18.84 164 ASN A O 1
ATOM 2654 N N . ASN A 1 181 ? 18.554 -1.508 -22.832 1.00 16.92 165 ASN A N 1
ATOM 2655 C CA . ASN A 1 181 ? 17.222 -2.083 -22.988 1.00 15.20 165 ASN A CA 1
ATOM 2656 C C . ASN A 1 181 ? 16.651 -1.571 -24.300 1.00 16.12 165 ASN A C 1
ATOM 2657 O O . ASN A 1 181 ? 16.894 -0.421 -24.677 1.00 17.86 165 ASN A O 1
ATOM 2668 N N . ALA A 1 182 ? 15.922 -2.432 -25.011 1.00 14.86 166 ALA A N 1
ATOM 2669 C CA . ALA A 1 182 ? 15.414 -2.055 -26.324 1.00 14.88 166 ALA A CA 1
ATOM 2670 C C . ALA A 1 182 ? 14.243 -2.946 -26.719 1.00 14.52 166 ALA A C 1
ATOM 2671 O O . ALA A 1 182 ? 14.043 -4.028 -26.164 1.00 15.33 166 ALA A O 1
ATOM 2678 N N . THR A 1 183 ? 13.470 -2.468 -27.698 1.00 15.12 167 THR A N 1
ATOM 2679 C CA . THR A 1 183 ? 12.344 -3.208 -28.258 1.00 14.78 167 THR A CA 1
ATOM 2680 C C . THR A 1 183 ? 12.502 -3.312 -29.770 1.00 14.60 167 THR A C 1
ATOM 2681 O O . THR A 1 183 ? 12.876 -2.335 -30.425 1.00 17.18 167 THR A O 1
ATOM 2692 N N . TYR A 1 184 ? 12.193 -4.491 -30.321 1.00 14.54 168 TYR A N 1
ATOM 2693 C CA . TYR A 1 184 ? 12.326 -4.765 -31.753 1.00 15.58 168 TYR A CA 1
ATOM 2694 C C . TYR A 1 184 ? 11.019 -5.354 -32.270 1.00 16.21 168 TYR A C 1
ATOM 2695 O O . TYR A 1 184 ? 10.584 -6.404 -31.796 1.00 18.61 168 TYR A O 1
ATOM 2713 N N . GLY A 1 185 ? 10.398 -4.711 -33.253 1.00 17.83 169 GLY A N 1
ATOM 2714 C CA . GLY A 1 185 ? 9.226 -5.304 -33.882 1.00 16.69 169 GLY A CA 1
ATOM 2715 C C . GLY A 1 185 ? 9.647 -6.277 -34.975 1.00 17.03 169 GLY A C 1
ATOM 2716 O O . GLY A 1 185 ? 10.650 -6.079 -35.653 1.00 19.60 169 GLY A O 1
ATOM 2720 N N . LEU A 1 186 ? 8.879 -7.359 -35.133 1.00 15.84 170 LEU A N 1
ATOM 2721 C CA . LEU A 1 186 ? 9.338 -8.433 -36.016 1.00 15.31 170 LEU A CA 1
ATOM 2722 C C . LEU A 1 186 ? 9.292 -8.037 -37.491 1.00 17.02 170 LEU A C 1
ATOM 2723 O O . LEU A 1 186 ? 10.264 -8.243 -38.227 1.00 18.48 170 LEU A O 1
ATOM 2739 N N . TYR A 1 187 ? 8.161 -7.510 -37.951 1.00 15.72 171 TYR A N 1
ATOM 2740 C CA . TYR A 1 187 ? 7.959 -7.177 -39.360 1.00 16.25 171 TYR A CA 1
ATOM 2741 C C . TYR A 1 187 ? 7.747 -5.677 -39.514 1.00 16.31 171 TYR A C 1
ATOM 2742 O O . TYR A 1 187 ? 6.908 -5.083 -38.828 1.00 17.34 171 TYR A O 1
ATOM 2760 N N . SER A 1 188 ? 8.498 -5.073 -40.438 1.00 18.31 172 SER A N 1
ATOM 2761 C CA . SER A 1 188 ? 8.625 -3.622 -40.461 1.00 20.87 172 SER A CA 1
ATOM 2762 C C . SER A 1 188 ? 7.482 -2.910 -41.172 1.00 20.54 172 SER A C 1
ATOM 2763 O O . SER A 1 188 ? 7.316 -1.706 -40.966 1.00 23.23 172 SER A O 1
ATOM 2771 N N . THR A 1 189 ? 6.701 -3.588 -41.999 1.00 18.80 173 THR A N 1
ATOM 2772 C CA . THR A 1 189 ? 5.509 -2.912 -42.517 1.00 18.69 173 THR A CA 1
ATOM 2773 C C . THR A 1 189 ? 4.371 -2.983 -41.502 1.00 17.21 173 THR A C 1
ATOM 2774 O O . THR A 1 189 ? 3.800 -1.943 -41.160 1.00 17.43 173 THR A O 1
ATOM 2785 N N . PRO A 1 190 ? 4.061 -4.150 -40.936 1.00 15.81 174 PRO A N 1
ATOM 2786 C CA . PRO A 1 190 ? 3.000 -4.207 -39.909 1.00 15.95 174 PRO A CA 1
ATOM 2787 C C . PRO A 1 190 ? 3.254 -3.365 -38.663 1.00 16.55 174 PRO A C 1
ATOM 2788 O O . PRO A 1 190 ? 2.281 -2.994 -37.997 1.00 16.17 174 PRO A O 1
ATOM 2799 N N . ILE A 1 191 ? 4.508 -3.036 -38.336 1.00 15.63 175 ILE A N 1
ATOM 2800 C CA . ILE A 1 191 ? 4.791 -2.216 -37.159 1.00 15.79 175 ILE A CA 1
ATOM 2801 C C . ILE A 1 191 ? 4.200 -0.818 -37.297 1.00 15.24 175 ILE A C 1
ATOM 2802 O O . ILE A 1 191 ? 3.920 -0.158 -36.286 1.00 15.53 175 ILE A O 1
ATOM 2818 N N . SER A 1 192 ? 3.994 -0.341 -38.536 1.00 15.41 176 SER A N 1
ATOM 2819 C CA A SER A 1 192 ? 3.613 1.044 -38.776 0.53 15.97 176 SER A CA 1
ATOM 2820 C CA B SER A 1 192 ? 3.609 1.044 -38.767 0.47 16.22 176 SER A CA 1
ATOM 2821 C C . SER A 1 192 ? 2.357 1.237 -39.618 1.00 15.85 176 SER A C 1
ATOM 2822 O O . SER A 1 192 ? 1.955 2.388 -39.838 1.00 17.01 176 SER A O 1
ATOM 2835 N N . ASN A 1 193 ? 1.731 0.168 -40.112 1.00 15.80 177 ASN A N 1
ATOM 2836 C CA . ASN A 1 193 ? 0.597 0.298 -41.023 1.00 15.95 177 ASN A CA 1
ATOM 2837 C C . ASN A 1 193 ? -0.744 -0.037 -40.381 1.00 15.41 177 ASN A C 1
ATOM 2838 O O . ASN A 1 193 ? -1.742 -0.202 -41.096 1.00 15.96 177 ASN A O 1
ATOM 2849 N N . GLY A 1 194 ? -0.795 -0.161 -39.060 1.00 14.85 178 GLY A N 1
ATOM 2850 C CA . GLY A 1 194 ? -2.017 -0.469 -38.369 1.00 15.07 178 GLY A CA 1
ATOM 2851 C C . GLY A 1 194 ? -2.232 -1.934 -38.046 1.00 14.82 178 GLY A C 1
ATOM 2852 O O . GLY A 1 194 ? -3.117 -2.244 -37.246 1.00 16.39 178 GLY A O 1
ATOM 2856 N N . GLU A 1 195 ? -1.483 -2.845 -38.665 1.00 14.72 179 GLU A N 1
ATOM 2857 C CA . GLU A 1 195 ? -1.703 -4.259 -38.389 1.00 15.72 179 GLU A CA 1
ATOM 2858 C C . GLU A 1 195 ? -1.150 -4.640 -37.026 1.00 15.65 179 GLU A C 1
ATOM 2859 O O . GLU A 1 195 ? -1.799 -5.361 -36.254 1.00 15.33 179 GLU A O 1
ATOM 2871 N N . GLY A 1 196 ? 0.077 -4.222 -36.749 1.00 14.20 180 GLY A N 1
ATOM 2872 C CA . GLY A 1 196 ? 0.796 -4.634 -35.565 1.00 13.84 180 GLY A CA 1
ATOM 2873 C C . GLY A 1 196 ? 1.707 -5.823 -35.828 1.00 13.78 180 GLY A C 1
ATOM 2874 O O . GLY A 1 196 ? 1.546 -6.572 -36.795 1.00 14.27 180 GLY A O 1
ATOM 2878 N N . THR A 1 197 ? 2.657 -6.020 -34.913 1.00 14.46 181 THR A N 1
ATOM 2879 C CA . THR A 1 197 ? 3.666 -7.064 -35.044 1.00 14.87 181 THR A CA 1
ATOM 2880 C C . THR A 1 197 ? 4.084 -7.527 -33.657 1.00 15.08 181 THR A C 1
ATOM 2881 O O . THR A 1 197 ? 4.127 -6.739 -32.709 1.00 16.62 181 THR A O 1
ATOM 2892 N N . LEU A 1 198 ? 4.370 -8.826 -33.562 1.00 16.09 182 LEU A N 1
ATOM 2893 C CA . LEU A 1 198 ? 5.080 -9.401 -32.428 1.00 18.55 182 LEU A CA 1
ATOM 2894 C C . LEU A 1 198 ? 6.310 -8.564 -32.114 1.00 17.17 182 LEU A C 1
ATOM 2895 O O . LEU A 1 198 ? 7.022 -8.116 -33.017 1.00 16.23 182 LEU A O 1
ATOM 2911 N N . SER A 1 199 ? 6.555 -8.344 -30.824 1.00 15.08 183 SER A N 1
ATOM 2912 C CA . SER A 1 199 ? 7.734 -7.607 -30.408 1.00 14.29 183 SER A CA 1
ATOM 2913 C C . SER A 1 199 ? 8.648 -8.457 -29.540 1.00 13.82 183 SER A C 1
ATOM 2914 O O . SER A 1 199 ? 8.204 -9.314 -28.765 1.00 15.03 183 SER A O 1
ATOM 2922 N N . GLU A 1 200 ? 9.938 -8.190 -29.672 1.00 15.28 184 GLU A N 1
ATOM 2923 C CA . GLU A 1 200 ? 10.957 -8.734 -28.791 1.00 15.09 184 GLU A CA 1
ATOM 2924 C C . GLU A 1 200 ? 11.540 -7.590 -27.977 1.00 15.78 184 GLU A C 1
ATOM 2925 O O . GLU A 1 200 ? 11.777 -6.505 -28.504 1.00 17.64 184 GLU A O 1
ATOM 2937 N N . VAL A 1 201 ? 11.785 -7.834 -26.699 1.00 15.32 185 VAL A N 1
ATOM 2938 C CA . VAL A 1 201 ? 12.415 -6.850 -25.828 1.00 14.98 185 VAL A CA 1
ATOM 2939 C C . VAL A 1 201 ? 13.712 -7.447 -25.309 1.00 13.62 185 VAL A C 1
ATOM 2940 O O . VAL A 1 201 ? 13.744 -8.618 -24.926 1.00 15.07 185 VAL A O 1
ATOM 2953 N N . SER A 1 202 ? 14.782 -6.651 -25.314 1.00 13.87 186 SER A N 1
ATOM 2954 C CA . SER A 1 202 ? 16.026 -6.994 -24.629 1.00 15.39 186 SER A CA 1
ATOM 2955 C C . SER A 1 202 ? 16.065 -6.171 -23.342 1.00 14.29 186 SER A C 1
ATOM 2956 O O . SER A 1 202 ? 15.971 -4.936 -23.383 1.00 15.58 186 SER A O 1
ATOM 2964 N N . PHE A 1 203 ? 16.159 -6.855 -22.205 1.00 14.82 187 PHE A N 1
ATOM 2965 C CA . PHE A 1 203 ? 15.934 -6.241 -20.901 1.00 14.58 187 PHE A CA 1
ATOM 2966 C C . PHE A 1 203 ? 16.995 -6.715 -19.923 1.00 15.93 187 PHE A C 1
ATOM 2967 O O . PHE A 1 203 ? 17.368 -7.894 -19.913 1.00 15.53 187 PHE A O 1
ATOM 2984 N N . SER A 1 204 ? 17.471 -5.787 -19.095 1.00 15.30 188 SER A N 1
ATOM 2985 C CA . SER A 1 204 ? 18.466 -6.105 -18.072 1.00 16.02 188 SER A CA 1
ATOM 2986 C C . SER A 1 204 ? 17.974 -5.690 -16.694 1.00 17.28 188 SER A C 1
ATOM 2987 O O . SER A 1 204 ? 18.061 -4.505 -16.330 1.00 18.76 188 SER A O 1
ATOM 2995 N N . PRO A 1 205 ? 17.461 -6.622 -15.888 1.00 16.49 189 PRO A N 1
ATOM 2996 C CA . PRO A 1 205 ? 16.947 -6.231 -14.566 1.00 17.45 189 PRO A CA 1
ATOM 2997 C C . PRO A 1 205 ? 18.025 -5.891 -13.561 1.00 17.43 189 PRO A C 1
ATOM 2998 O O . PRO A 1 205 ? 17.722 -5.217 -12.569 1.00 18.47 189 PRO A O 1
ATOM 3009 N N . PHE A 1 206 ? 19.270 -6.320 -13.786 1.00 16.39 190 PHE A N 1
ATOM 3010 C CA . PHE A 1 206 ? 20.308 -6.217 -12.773 1.00 16.76 190 PHE A CA 1
ATOM 3011 C C . PHE A 1 206 ? 21.387 -5.188 -13.068 1.00 17.46 190 PHE A C 1
ATOM 3012 O O . PHE A 1 206 ? 22.101 -4.800 -12.141 1.00 18.61 190 PHE A O 1
ATOM 3029 N N . TYR A 1 207 ? 21.545 -4.752 -14.318 1.00 15.92 191 TYR A N 1
ATOM 3030 C CA . TYR A 1 207 ? 22.581 -3.789 -14.691 1.00 17.09 191 TYR A CA 1
ATOM 3031 C C . TYR A 1 207 ? 21.889 -2.516 -15.161 1.00 17.70 191 TYR A C 1
ATOM 3032 O O . TYR A 1 207 ? 21.230 -2.517 -16.210 1.00 18.13 191 TYR A O 1
ATOM 3050 N N . LEU A 1 208 ? 22.063 -1.430 -14.395 1.00 17.88 192 LEU A N 1
ATOM 3051 C CA . LEU A 1 208 ? 21.275 -0.214 -14.548 1.00 17.72 192 LEU A CA 1
ATOM 3052 C C . LEU A 1 208 ? 22.156 1.002 -14.822 1.00 17.97 192 LEU A C 1
ATOM 3053 O O . LEU A 1 208 ? 23.282 1.097 -14.327 1.00 19.41 192 LEU A O 1
ATOM 3069 N N . LYS A 1 209 ? 21.616 1.951 -15.605 1.00 17.89 193 LYS A N 1
ATOM 3070 C CA . LYS A 1 209 ? 22.320 3.190 -15.918 1.00 17.74 193 LYS A CA 1
ATOM 3071 C C . LYS A 1 209 ? 21.780 4.331 -15.070 1.00 19.08 193 LYS A C 1
ATOM 3072 O O . LYS A 1 209 ? 20.597 4.689 -15.198 1.00 19.13 193 LYS A O 1
ATOM 3091 N N . PRO A 1 210 ? 22.591 4.915 -14.193 1.00 18.94 194 PRO A N 1
ATOM 3092 C CA . PRO A 1 210 ? 22.103 5.997 -13.331 1.00 17.99 194 PRO A CA 1
ATOM 3093 C C . PRO A 1 210 ? 21.793 7.272 -14.104 1.00 19.78 194 PRO A C 1
ATOM 3094 O O . PRO A 1 210 ? 22.165 7.460 -15.266 1.00 20.56 194 PRO A O 1
ATOM 3105 N N . PHE A 1 211 ? 21.124 8.186 -13.397 1.00 18.95 195 PHE A N 1
ATOM 3106 C CA . PHE A 1 211 ? 20.749 9.489 -13.934 1.00 18.68 195 PHE A CA 1
ATOM 3107 C C . PHE A 1 211 ? 20.857 10.541 -12.834 1.00 18.46 195 PHE A C 1
ATOM 3108 O O . PHE A 1 211 ? 20.906 10.217 -11.646 1.00 20.00 195 PHE A O 1
ATOM 3125 N N . ASP A 1 212 ? 20.912 11.810 -13.241 1.00 21.25 196 ASP A N 1
ATOM 3126 C CA . ASP A 1 212 ? 20.948 12.925 -12.305 1.00 22.31 196 ASP A CA 1
ATOM 3127 C C . ASP A 1 212 ? 19.560 13.539 -12.144 1.00 22.16 196 ASP A C 1
ATOM 3128 O O . ASP A 1 212 ? 18.799 13.658 -13.109 1.00 23.51 196 ASP A O 1
ATOM 3137 N N . GLU A 1 213 ? 19.271 14.009 -10.930 1.00 21.53 197 GLU A N 1
ATOM 3138 C CA . GLU A 1 213 ? 18.063 14.781 -10.669 1.00 22.60 197 GLU A CA 1
ATOM 3139 C C . GLU A 1 213 ? 18.283 15.583 -9.392 1.00 21.56 197 GLU A C 1
ATOM 3140 O O . GLU A 1 213 ? 18.984 15.136 -8.480 1.00 22.21 197 GLU A O 1
ATOM 3152 N N . SER A 1 214 ? 17.672 16.761 -9.318 1.00 23.80 198 SER A N 1
ATOM 3153 C CA . SER A 1 214 ? 17.822 17.580 -8.120 1.00 24.00 198 SER A CA 1
ATOM 3154 C C . SER A 1 214 ? 17.044 16.982 -6.953 1.00 23.31 198 SER A C 1
ATOM 3155 O O . SER A 1 214 ? 15.957 16.424 -7.128 1.00 25.33 198 SER A O 1
ATOM 3163 N N . TYR A 1 215 ? 17.607 17.106 -5.753 1.00 23.04 199 TYR A N 1
ATOM 3164 C CA . TYR A 1 215 ? 17.069 16.434 -4.575 1.00 23.04 199 TYR A CA 1
ATOM 3165 C C . TYR A 1 215 ? 17.715 17.044 -3.344 1.00 23.06 199 TYR A C 1
ATOM 3166 O O . TYR A 1 215 ? 18.828 17.571 -3.410 1.00 24.68 199 TYR A O 1
ATOM 3184 N N . GLY A 1 216 ? 17.019 16.937 -2.214 1.00 22.54 200 GLY A N 1
ATOM 3185 C CA . GLY A 1 216 ? 17.476 17.590 -1.006 1.00 24.73 200 GLY A CA 1
ATOM 3186 C C . GLY A 1 216 ? 17.581 16.722 0.230 1.00 26.49 200 GLY A C 1
ATOM 3187 O O . GLY A 1 216 ? 17.979 17.225 1.282 1.00 32.16 200 GLY A O 1
ATOM 3191 N N . ASN A 1 217 ? 17.240 15.440 0.144 1.00 22.26 201 ASN A N 1
ATOM 3192 C CA . ASN A 1 217 ? 17.173 14.579 1.330 1.00 21.01 201 ASN A CA 1
ATOM 3193 C C . ASN A 1 217 ? 18.269 13.515 1.287 1.00 20.27 201 ASN A C 1
ATOM 3194 O O . ASN A 1 217 ? 18.030 12.333 1.033 1.00 23.06 201 ASN A O 1
ATOM 3205 N N . TYR A 1 218 ? 19.492 13.954 1.571 1.00 19.99 202 TYR A N 1
ATOM 3206 C CA . TYR A 1 218 ? 20.684 13.116 1.470 1.00 19.44 202 TYR A CA 1
ATOM 3207 C C . TYR A 1 218 ? 21.715 13.695 2.439 1.00 19.05 202 TYR A C 1
ATOM 3208 O O . TYR A 1 218 ? 21.624 14.856 2.854 1.00 20.32 202 TYR A O 1
ATOM 3226 N N . ARG A 1 219 ? 22.701 12.876 2.794 1.00 18.25 203 ARG A N 1
ATOM 3227 C CA . ARG A 1 219 ? 23.757 13.296 3.708 1.00 19.87 203 ARG A CA 1
ATOM 3228 C C . ARG A 1 219 ? 24.635 14.340 3.038 1.00 19.73 203 ARG A C 1
ATOM 3229 O O . ARG A 1 219 ? 25.210 14.084 1.975 1.00 20.28 203 ARG A O 1
ATOM 3250 N N . SER A 1 220 ? 24.780 15.495 3.685 1.00 19.95 204 SER A N 1
ATOM 3251 C CA . SER A 1 220 ? 25.404 16.660 3.079 1.00 20.52 204 SER A CA 1
ATOM 3252 C C . SER A 1 220 ? 26.402 17.296 4.035 1.00 19.43 204 SER A C 1
ATOM 3253 O O . SER A 1 220 ? 26.209 17.301 5.251 1.00 19.61 204 SER A O 1
ATOM 3261 N N . LEU A 1 221 ? 27.479 17.837 3.470 1.00 19.72 205 LEU A N 1
ATOM 3262 C CA . LEU A 1 221 ? 28.454 18.560 4.274 1.00 20.90 205 LEU A CA 1
ATOM 3263 C C . LEU A 1 221 ? 27.802 19.769 4.936 1.00 21.17 205 LEU A C 1
ATOM 3264 O O . LEU A 1 221 ? 26.976 20.457 4.329 1.00 21.38 205 LEU A O 1
ATOM 3280 N N . VAL A 1 222 ? 28.203 20.053 6.182 1.00 20.27 206 VAL A N 1
ATOM 3281 C CA . VAL A 1 222 ? 27.538 21.121 6.925 1.00 23.60 206 VAL A CA 1
ATOM 3282 C C . VAL A 1 222 ? 27.798 22.487 6.298 1.00 25.00 206 VAL A C 1
ATOM 3283 O O . VAL A 1 222 ? 27.005 23.417 6.482 1.00 28.49 206 VAL A O 1
ATOM 3296 N N . ASN A 1 223 ? 28.921 22.651 5.595 1.00 25.12 207 ASN A N 1
ATOM 3297 C CA . ASN A 1 223 ? 29.296 23.962 5.075 1.00 31.73 207 ASN A CA 1
ATOM 3298 C C . ASN A 1 223 ? 28.616 24.288 3.755 1.00 33.67 207 ASN A C 1
ATOM 3299 O O . ASN A 1 223 ? 28.857 25.365 3.201 1.00 36.26 207 ASN A O 1
ATOM 3310 N N . ILE A 1 224 ? 27.788 23.387 3.244 1.00 30.96 208 ILE A N 1
ATOM 3311 C CA . ILE A 1 224 ? 26.981 23.645 2.061 1.00 33.86 208 ILE A CA 1
ATOM 3312 C C . ILE A 1 224 ? 25.672 24.240 2.544 1.00 36.83 208 ILE A C 1
ATOM 3313 O O . ILE A 1 224 ? 24.930 23.597 3.295 1.00 39.11 208 ILE A O 1
ATOM 3329 N N . VAL A 1 225 ? 25.404 25.477 2.136 1.00 34.13 209 VAL A N 1
ATOM 3330 C CA . VAL A 1 225 ? 24.210 26.179 2.585 1.00 41.60 209 VAL A CA 1
ATOM 3331 C C . VAL A 1 225 ? 22.968 25.648 1.878 1.00 41.48 209 VAL A C 1
ATOM 3332 O O . VAL A 1 225 ? 21.985 25.278 2.531 1.00 43.01 209 VAL A O 1
ATOM 3345 N N . ASN A 1 226 ? 22.992 25.590 0.541 1.00 37.02 210 ASN A N 1
ATOM 3346 C CA . ASN A 1 226 ? 21.831 25.169 -0.242 1.00 34.69 210 ASN A CA 1
ATOM 3347 C C . ASN A 1 226 ? 21.931 23.681 -0.567 1.00 32.00 210 ASN A C 1
ATOM 3348 O O . ASN A 1 226 ? 22.742 23.266 -1.402 1.00 33.64 210 ASN A O 1
ATOM 3359 N N . LYS A 1 227 ? 21.070 22.886 0.058 1.00 31.07 211 LYS A N 1
ATOM 3360 C CA . LYS A 1 227 ? 21.156 21.435 -0.024 1.00 30.20 211 LYS A CA 1
ATOM 3361 C C . LYS A 1 227 ? 20.549 20.860 -1.296 1.00 29.64 211 LYS A C 1
ATOM 3362 O O . LYS A 1 227 ? 20.934 19.763 -1.713 1.00 27.94 211 LYS A O 1
ATOM 3381 N N . PHE A 1 228 ? 19.627 21.566 -1.927 1.00 30.22 212 PHE A N 1
ATOM 3382 C CA . PHE A 1 228 ? 18.870 21.013 -3.048 1.00 29.69 212 PHE A CA 1
ATOM 3383 C C . PHE A 1 228 ? 19.699 21.175 -4.318 1.00 28.93 212 PHE A C 1
ATOM 3384 O O . PHE A 1 228 ? 19.771 22.260 -4.900 1.00 32.95 212 PHE A O 1
ATOM 3401 N N . VAL A 1 229 ? 20.339 20.078 -4.740 1.00 26.06 213 VAL A N 1
ATOM 3402 C CA . VAL A 1 229 ? 21.297 20.074 -5.841 1.00 27.45 213 VAL A CA 1
ATOM 3403 C C . VAL A 1 229 ? 21.124 18.783 -6.635 1.00 24.66 213 VAL A C 1
ATOM 3404 O O . VAL A 1 229 ? 20.423 17.859 -6.219 1.00 23.63 213 VAL A O 1
ATOM 3417 N N . LYS A 1 230 ? 21.809 18.706 -7.773 1.00 25.79 214 LYS A N 1
ATOM 3418 C CA . LYS A 1 230 ? 21.779 17.487 -8.572 1.00 25.67 214 LYS A CA 1
ATOM 3419 C C . LYS A 1 230 ? 22.433 16.327 -7.822 1.00 23.70 214 LYS A C 1
ATOM 3420 O O . LYS A 1 230 ? 23.552 16.446 -7.312 1.00 25.60 214 LYS A O 1
ATOM 3439 N N . ARG A 1 231 ? 21.730 15.199 -7.763 1.00 21.74 215 ARG A N 1
ATOM 3440 C CA . ARG A 1 231 ? 22.240 13.984 -7.147 1.00 20.39 215 ARG A CA 1
ATOM 3441 C C . ARG A 1 231 ? 22.054 12.831 -8.124 1.00 20.48 215 ARG A C 1
ATOM 3442 O O . ARG A 1 231 ? 21.205 12.888 -9.016 1.00 22.20 215 ARG A O 1
ATOM 3463 N N . GLU A 1 232 ? 22.843 11.774 -7.934 1.00 19.93 216 GLU A N 1
ATOM 3464 C CA . GLU A 1 232 ? 22.755 10.585 -8.769 1.00 18.95 216 GLU A CA 1
ATOM 3465 C C . GLU A 1 232 ? 21.764 9.578 -8.202 1.00 18.29 216 GLU A C 1
ATOM 3466 O O . GLU A 1 232 ? 21.751 9.302 -6.995 1.00 19.27 216 GLU A O 1
ATOM 3478 N N . PHE A 1 233 ? 20.979 8.988 -9.107 1.00 18.28 217 PHE A N 1
ATOM 3479 C CA . PHE A 1 233 ? 19.960 8.012 -8.776 1.00 17.34 217 PHE A CA 1
ATOM 3480 C C . PHE A 1 233 ? 20.063 6.824 -9.722 1.00 18.69 217 PHE A C 1
ATOM 3481 O O . PHE A 1 233 ? 20.471 6.966 -10.877 1.00 19.30 217 PHE A O 1
ATOM 3498 N N . ALA A 1 234 ? 19.657 5.664 -9.237 1.00 17.04 218 ALA A N 1
ATOM 3499 C CA . ALA A 1 234 ? 19.442 4.536 -10.127 1.00 17.60 218 ALA A CA 1
ATOM 3500 C C . ALA A 1 234 ? 17.973 4.478 -10.525 1.00 17.28 218 ALA A C 1
ATOM 3501 O O . ALA A 1 234 ? 17.092 4.823 -9.724 1.00 17.63 218 ALA A O 1
ATOM 3508 N N . PRO A 1 235 ? 17.685 4.010 -11.737 1.00 16.80 219 PRO A N 1
ATOM 3509 C CA . PRO A 1 235 ? 16.291 3.792 -12.131 1.00 15.80 219 PRO A CA 1
ATOM 3510 C C . PRO A 1 235 ? 15.734 2.545 -11.463 1.00 16.39 219 PRO A C 1
ATOM 3511 O O . PRO A 1 235 ? 16.473 1.637 -11.074 1.00 17.80 219 PRO A O 1
ATOM 3522 N N . ASP A 1 236 ? 14.411 2.527 -11.309 1.00 15.69 220 ASP A N 1
ATOM 3523 C CA . ASP A 1 236 ? 13.690 1.296 -10.972 1.00 15.70 220 ASP A CA 1
ATOM 3524 C C . ASP A 1 236 ? 13.536 0.488 -12.256 1.00 15.85 220 ASP A C 1
ATOM 3525 O O . ASP A 1 236 ? 12.966 0.998 -13.228 1.00 16.55 220 ASP A O 1
ATOM 3534 N N . PRO A 1 237 ? 14.073 -0.737 -12.334 1.00 14.55 221 PRO A N 1
ATOM 3535 C CA . PRO A 1 237 ? 13.980 -1.486 -13.602 1.00 15.12 221 PRO A CA 1
ATOM 3536 C C . PRO A 1 237 ? 12.553 -1.782 -14.022 1.00 15.97 221 PRO A C 1
ATOM 3537 O O . PRO A 1 237 ? 12.335 -2.153 -15.180 1.00 16.13 221 PRO A O 1
ATOM 3548 N N . ALA A 1 238 ? 11.576 -1.647 -13.119 1.00 16.65 222 ALA A N 1
ATOM 3549 C CA . ALA A 1 238 ? 10.179 -1.754 -13.523 1.00 16.43 222 ALA A CA 1
ATOM 3550 C C . ALA A 1 238 ? 9.771 -0.587 -14.413 1.00 15.86 222 ALA A C 1
ATOM 3551 O O . ALA A 1 238 ? 8.965 -0.759 -15.333 1.00 16.06 222 ALA A O 1
ATOM 3558 N N . SER A 1 239 ? 10.296 0.609 -14.135 1.00 15.07 223 SER A N 1
ATOM 3559 C CA . SER A 1 239 ? 10.079 1.741 -15.029 1.00 14.86 223 SER A CA 1
ATOM 3560 C C . SER A 1 239 ? 10.751 1.504 -16.380 1.00 15.31 223 SER A C 1
ATOM 3561 O O . SER A 1 239 ? 10.167 1.787 -17.434 1.00 16.01 223 SER A O 1
ATOM 3569 N N . THR A 1 240 ? 11.979 0.987 -16.363 1.00 15.73 224 THR A N 1
ATOM 3570 C CA . THR A 1 240 ? 12.684 0.663 -17.597 1.00 16.12 224 THR A CA 1
ATOM 3571 C C . THR A 1 240 ? 11.897 -0.341 -18.423 1.00 15.47 224 THR A C 1
ATOM 3572 O O . THR A 1 240 ? 11.731 -0.175 -19.640 1.00 16.72 224 THR A O 1
ATOM 3583 N N . LEU A 1 241 ? 11.405 -1.400 -17.784 1.00 14.99 225 LEU A N 1
ATOM 3584 C CA . LEU A 1 241 ? 10.607 -2.362 -18.536 1.00 14.98 225 LEU A CA 1
ATOM 3585 C C . LEU A 1 241 ? 9.297 -1.738 -19.023 1.00 15.52 225 LEU A C 1
ATOM 3586 O O . LEU A 1 241 ? 8.890 -1.972 -20.165 1.00 15.53 225 LEU A O 1
ATOM 3602 N N . MET A 1 242 ? 8.597 -0.981 -18.166 1.00 14.20 226 MET A N 1
ATOM 3603 C CA . MET A 1 242 ? 7.354 -0.344 -18.611 1.00 14.82 226 MET A CA 1
ATOM 3604 C C . MET A 1 242 ? 7.593 0.544 -19.832 1.00 14.71 226 MET A C 1
ATOM 3605 O O . MET A 1 242 ? 6.758 0.584 -20.742 1.00 15.55 226 MET A O 1
ATOM 3619 N N . HIS A 1 243 ? 8.726 1.257 -19.871 1.00 14.30 227 HIS A N 1
ATOM 3620 C CA . HIS A 1 243 ? 9.098 2.037 -21.051 1.00 14.97 227 HIS A CA 1
ATOM 3621 C C . HIS A 1 243 ? 9.097 1.155 -22.299 1.00 14.90 227 HIS A C 1
ATOM 3622 O O . HIS A 1 243 ? 8.475 1.488 -23.320 1.00 15.15 227 HIS A O 1
ATOM 3636 N N . GLU A 1 244 ? 9.773 0.006 -22.232 1.00 14.85 228 GLU A N 1
ATOM 3637 C CA . GLU A 1 244 ? 9.774 -0.894 -23.380 1.00 14.58 228 GLU A CA 1
ATOM 3638 C C . GLU A 1 244 ? 8.369 -1.428 -23.661 1.00 13.87 228 GLU A C 1
ATOM 3639 O O . GLU A 1 244 ? 7.981 -1.589 -24.827 1.00 14.00 228 GLU A O 1
ATOM 3651 N N . LEU A 1 245 ? 7.587 -1.708 -22.612 1.00 13.91 229 LEU A N 1
ATOM 3652 C CA . LEU A 1 245 ? 6.226 -2.196 -22.824 1.00 14.46 229 LEU A CA 1
ATOM 3653 C C . LEU A 1 245 ? 5.353 -1.165 -23.535 1.00 13.53 229 LEU A C 1
ATOM 3654 O O . LEU A 1 245 ? 4.412 -1.541 -24.244 1.00 13.89 229 LEU A O 1
ATOM 3670 N N . VAL A 1 246 ? 5.627 0.127 -23.347 1.00 13.36 230 VAL A N 1
ATOM 3671 C CA . VAL A 1 246 ? 4.912 1.135 -24.118 1.00 13.78 230 VAL A CA 1
ATOM 3672 C C . VAL A 1 246 ? 5.281 1.042 -25.597 1.00 13.68 230 VAL A C 1
ATOM 3673 O O . VAL A 1 246 ? 4.399 1.098 -26.461 1.00 14.28 230 VAL A O 1
ATOM 3686 N N . HIS A 1 247 ? 6.576 0.885 -25.916 1.00 13.05 231 HIS A N 1
ATOM 3687 C CA . HIS A 1 247 ? 6.958 0.624 -27.305 1.00 13.81 231 HIS A CA 1
ATOM 3688 C C . HIS A 1 247 ? 6.230 -0.617 -27.835 1.00 13.68 231 HIS A C 1
ATOM 3689 O O . HIS A 1 247 ? 5.745 -0.630 -28.974 1.00 14.31 231 HIS A O 1
ATOM 3703 N N . VAL A 1 248 ? 6.193 -1.695 -27.034 1.00 13.32 232 VAL A N 1
ATOM 3704 C CA . VAL A 1 248 ? 5.505 -2.919 -27.455 1.00 12.91 232 VAL A CA 1
ATOM 3705 C C . VAL A 1 248 ? 4.050 -2.630 -27.809 1.00 13.31 232 VAL A C 1
ATOM 3706 O O . VAL A 1 248 ? 3.520 -3.152 -28.802 1.00 13.27 232 VAL A O 1
ATOM 3719 N N . THR A 1 249 ? 3.368 -1.829 -26.981 1.00 13.89 233 THR A N 1
ATOM 3720 C CA . THR A 1 249 ? 1.966 -1.509 -27.237 1.00 13.09 233 THR A CA 1
ATOM 3721 C C . THR A 1 249 ? 1.813 -0.784 -28.570 1.00 14.05 233 THR A C 1
ATOM 3722 O O . THR A 1 249 ? 0.927 -1.115 -29.367 1.00 13.94 233 THR A O 1
ATOM 3733 N N . HIS A 1 250 ? 2.691 0.183 -28.846 1.00 13.33 234 HIS A N 1
ATOM 3734 C CA . HIS A 1 250 ? 2.654 0.864 -30.131 1.00 12.79 234 HIS A CA 1
ATOM 3735 C C . HIS A 1 250 ? 2.865 -0.131 -31.264 1.00 13.48 234 HIS A C 1
ATOM 3736 O O . HIS A 1 250 ? 2.165 -0.080 -32.287 1.00 14.15 234 HIS A O 1
ATOM 3750 N N . ASN A 1 251 ? 3.814 -1.065 -31.085 1.00 13.54 235 ASN A N 1
ATOM 3751 C CA . ASN A 1 251 ? 4.106 -2.048 -32.123 1.00 13.06 235 ASN A CA 1
ATOM 3752 C C . ASN A 1 251 ? 2.922 -2.974 -32.358 1.00 13.08 235 ASN A C 1
ATOM 3753 O O . ASN A 1 251 ? 2.661 -3.369 -33.499 1.00 14.52 235 ASN A O 1
ATOM 3764 N N . LEU A 1 252 ? 2.221 -3.375 -31.286 1.00 12.45 236 LEU A N 1
ATOM 3765 C CA . LEU A 1 252 ? 1.082 -4.276 -31.427 1.00 12.94 236 LEU A CA 1
ATOM 3766 C C . LEU A 1 252 ? -0.098 -3.616 -32.125 1.00 13.33 236 LEU A C 1
ATOM 3767 O O . LEU A 1 252 ? -0.875 -4.303 -32.794 1.00 14.27 236 LEU A O 1
ATOM 3783 N N . TYR A 1 253 ? -0.263 -2.307 -31.969 1.00 13.61 237 TYR A N 1
ATOM 3784 C CA . TYR A 1 253 ? -1.309 -1.547 -32.647 1.00 13.42 237 TYR A CA 1
ATOM 3785 C C . TYR A 1 253 ? -0.862 -1.062 -34.018 1.00 13.90 237 TYR A C 1
ATOM 3786 O O . TYR A 1 253 ? -1.661 -0.468 -34.743 1.00 14.26 237 TYR A O 1
ATOM 3804 N N . GLY A 1 254 ? 0.390 -1.308 -34.391 1.00 14.37 238 GLY A N 1
ATOM 3805 C CA . GLY A 1 254 ? 0.863 -0.905 -35.701 1.00 13.83 238 GLY A CA 1
ATOM 3806 C C . GLY A 1 254 ? 0.975 0.591 -35.892 1.00 13.97 238 GLY A C 1
ATOM 3807 O O . GLY A 1 254 ? 0.800 1.081 -37.024 1.00 14.79 238 GLY A O 1
ATOM 3811 N N . ILE A 1 255 ? 1.270 1.333 -34.817 1.00 14.42 239 ILE A N 1
ATOM 3812 C CA . ILE A 1 255 ? 1.292 2.791 -34.839 1.00 15.52 239 ILE A CA 1
ATOM 3813 C C . ILE A 1 255 ? 2.681 3.369 -34.538 1.00 17.11 239 ILE A C 1
ATOM 3814 O O . ILE A 1 255 ? 2.800 4.535 -34.184 1.00 20.22 239 ILE A O 1
ATOM 3830 N N A SER A 1 256 ? 3.752 2.602 -34.665 0.52 17.63 240 SER A N 1
ATOM 3831 N N B SER A 1 256 ? 3.719 2.542 -34.675 0.48 14.88 240 SER A N 1
ATOM 3832 C CA A SER A 1 256 ? 5.045 3.119 -34.217 0.52 19.16 240 SER A CA 1
ATOM 3833 C CA B SER A 1 256 ? 5.095 3.004 -34.596 0.48 14.41 240 SER A CA 1
ATOM 3834 C C A SER A 1 256 ? 5.533 4.277 -35.090 0.52 20.79 240 SER A C 1
ATOM 3835 C C B SER A 1 256 ? 5.504 3.669 -35.904 0.48 21.97 240 SER A C 1
ATOM 3836 O O A SER A 1 256 ? 5.200 4.373 -36.273 0.52 22.16 240 SER A O 1
ATOM 3837 O O B SER A 1 256 ? 5.079 3.272 -36.991 0.48 22.02 240 SER A O 1
ATOM 3847 N N A ASN A 1 257 ? 6.309 5.188 -34.471 0.52 21.23 241 ASN A N 1
ATOM 3848 N N B ASN A 1 257 ? 6.332 4.697 -35.786 0.48 18.71 241 ASN A N 1
ATOM 3849 C CA A ASN A 1 257 ? 6.760 6.408 -35.145 0.52 26.19 241 ASN A CA 1
ATOM 3850 C CA B ASN A 1 257 ? 6.991 5.297 -36.934 0.48 22.96 241 ASN A CA 1
ATOM 3851 C C A ASN A 1 257 ? 8.286 6.591 -35.224 0.52 30.70 241 ASN A C 1
ATOM 3852 C C B ASN A 1 257 ? 8.271 5.942 -36.436 0.48 19.44 241 ASN A C 1
ATOM 3853 O O A ASN A 1 257 ? 8.812 7.625 -34.789 0.52 30.81 241 ASN A O 1
ATOM 3854 O O B ASN A 1 257 ? 8.309 7.152 -36.175 0.48 24.08 241 ASN A O 1
ATOM 3875 N N A ARG A 1 258 ? 9.007 5.649 -35.842 0.52 34.27 242 ARG A N 1
ATOM 3876 N N B ARG A 1 258 ? 9.292 5.130 -36.245 0.48 35.92 242 ARG A N 1
ATOM 3877 C CA A ARG A 1 258 ? 10.468 5.623 -35.730 0.52 38.72 242 ARG A CA 1
ATOM 3878 C CA B ARG A 1 258 ? 10.585 5.603 -35.794 0.48 26.37 242 ARG A CA 1
ATOM 3879 C C A ARG A 1 258 ? 11.241 6.410 -36.797 0.52 38.31 242 ARG A C 1
ATOM 3880 C C B ARG A 1 258 ? 11.284 6.408 -36.823 0.48 35.73 242 ARG A C 1
ATOM 3881 O O A ARG A 1 258 ? 12.404 6.749 -36.553 0.52 38.76 242 ARG A O 1
ATOM 3882 O O B ARG A 1 258 ? 12.445 6.784 -36.599 0.48 51.68 242 ARG A O 1
ATOM 3910 N N . ASN A 1 259 ? 10.660 6.709 -37.961 1.00 36.98 243 ASN A N 1
ATOM 3911 C CA . ASN A 1 259 ? 11.333 7.538 -38.955 1.00 40.14 243 ASN A CA 1
ATOM 3912 C C . ASN A 1 259 ? 11.169 9.033 -38.706 1.00 37.97 243 ASN A C 1
ATOM 3913 O O . ASN A 1 259 ? 11.854 9.832 -39.357 1.00 42.74 243 ASN A O 1
ATOM 3924 N N . PHE A 1 260 ? 10.307 9.430 -37.779 1.00 32.69 244 PHE A N 1
ATOM 3925 C CA . PHE A 1 260 ? 10.055 10.839 -37.523 1.00 31.28 244 PHE A CA 1
ATOM 3926 C C . PHE A 1 260 ? 10.921 11.309 -36.363 1.00 27.12 244 PHE A C 1
ATOM 3927 O O . PHE A 1 260 ? 11.092 10.591 -35.372 1.00 27.13 244 PHE A O 1
ATOM 3944 N N . TYR A 1 261 ? 11.459 12.521 -36.493 1.00 25.75 245 TYR A N 1
ATOM 3945 C CA . TYR A 1 261 ? 12.182 13.200 -35.429 1.00 24.84 245 TYR A CA 1
ATOM 3946 C C . TYR A 1 261 ? 11.432 14.460 -35.026 1.00 25.25 245 TYR A C 1
ATOM 3947 O O . TYR A 1 261 ? 10.886 15.165 -35.877 1.00 26.70 245 TYR A O 1
ATOM 3965 N N . TYR A 1 262 ? 11.420 14.755 -33.735 1.00 22.81 246 TYR A N 1
ATOM 3966 C CA . TYR A 1 262 ? 10.874 16.008 -33.236 1.00 21.80 246 TYR A CA 1
ATOM 3967 C C . TYR A 1 262 ? 12.030 16.967 -33.001 1.00 23.19 246 TYR A C 1
ATOM 3968 O O . TYR A 1 262 ? 12.980 16.630 -32.290 1.00 26.07 246 TYR A O 1
ATOM 3986 N N . ASN A 1 263 ? 11.959 18.145 -33.611 1.00 24.31 247 ASN A N 1
ATOM 3987 C CA . ASN A 1 263 ? 12.999 19.161 -33.488 1.00 27.49 247 ASN A CA 1
ATOM 3988 C C . ASN A 1 263 ? 12.582 20.142 -32.399 1.00 26.88 247 ASN A C 1
ATOM 3989 O O . ASN A 1 263 ? 11.607 20.880 -32.563 1.00 27.23 247 ASN A O 1
ATOM 4000 N N . PHE A 1 264 ? 13.328 20.151 -31.287 1.00 29.49 248 PHE A N 1
ATOM 4001 C CA . PHE A 1 264 ? 13.008 21.036 -30.172 1.00 30.50 248 PHE A CA 1
ATOM 4002 C C . PHE A 1 264 ? 13.193 22.509 -30.524 1.00 35.34 248 PHE A C 1
ATOM 4003 O O . PHE A 1 264 ? 12.574 23.366 -29.884 1.00 37.99 248 PHE A O 1
ATOM 4020 N N . ASP A 1 265 ? 14.025 22.825 -31.522 1.00 36.68 249 ASP A N 1
ATOM 4021 C CA . ASP A 1 265 ? 14.245 24.221 -31.876 1.00 37.94 249 ASP A CA 1
ATOM 4022 C C . ASP A 1 265 ? 13.079 24.806 -32.660 1.00 37.75 249 ASP A C 1
ATOM 4023 O O . ASP A 1 265 ? 12.812 26.007 -32.559 1.00 41.85 249 ASP A O 1
ATOM 4032 N N . THR A 1 266 ? 12.386 23.992 -33.453 1.00 34.76 250 THR A N 1
ATOM 4033 C CA . THR A 1 266 ? 11.314 24.494 -34.294 1.00 33.66 250 THR A CA 1
ATOM 4034 C C . THR A 1 266 ? 9.940 23.999 -33.876 1.00 30.94 250 THR A C 1
ATOM 4035 O O . THR A 1 266 ? 8.937 24.591 -34.288 1.00 31.56 250 THR A O 1
ATOM 4046 N N . GLY A 1 267 ? 9.871 22.938 -33.077 1.00 27.93 251 GLY A N 1
ATOM 4047 C CA . GLY A 1 267 ? 8.602 22.334 -32.740 1.00 26.92 251 GLY A CA 1
ATOM 4048 C C . GLY A 1 267 ? 7.955 21.579 -33.873 1.00 25.87 251 GLY A C 1
ATOM 4049 O O . GLY A 1 267 ? 6.745 21.339 -33.832 1.00 25.99 251 GLY A O 1
ATOM 4053 N N . LYS A 1 268 ? 8.727 21.192 -34.887 1.00 25.82 252 LYS A N 1
ATOM 4054 C CA . LYS A 1 268 ? 8.194 20.489 -36.041 1.00 26.29 252 LYS A CA 1
ATOM 4055 C C . LYS A 1 268 ? 8.766 19.083 -36.142 1.00 26.44 252 LYS A C 1
ATOM 4056 O O . LYS A 1 268 ? 9.858 18.795 -35.641 1.00 27.65 252 LYS A O 1
ATOM 4075 N N . ILE A 1 269 ? 7.995 18.211 -36.799 1.00 25.12 253 ILE A N 1
ATOM 4076 C CA . ILE A 1 269 ? 8.448 16.872 -37.150 1.00 27.98 253 ILE A CA 1
ATOM 4077 C C . ILE A 1 269 ? 9.287 16.967 -38.415 1.00 31.89 253 ILE A C 1
ATOM 4078 O O . ILE A 1 269 ? 8.944 17.697 -39.354 1.00 35.32 253 ILE A O 1
ATOM 4094 N N . GLU A 1 270 ? 10.397 16.235 -38.437 1.00 31.92 254 GLU A N 1
ATOM 4095 C CA . GLU A 1 270 ? 11.251 16.112 -39.608 1.00 34.58 254 GLU A CA 1
ATOM 4096 C C . GLU A 1 270 ? 11.544 14.633 -39.820 1.00 35.40 254 GLU A C 1
ATOM 4097 O O . GLU A 1 270 ? 11.389 13.819 -38.908 1.00 34.69 254 GLU A O 1
ATOM 4109 N N . THR A 1 271 ? 11.968 14.276 -41.029 1.00 38.62 255 THR A N 1
ATOM 4110 C CA . THR A 1 271 ? 12.162 12.870 -41.367 1.00 42.12 255 THR A CA 1
ATOM 4111 C C . THR A 1 271 ? 13.615 12.428 -41.298 1.00 43.88 255 THR A C 1
ATOM 4112 O O . THR A 1 271 ? 13.913 11.272 -41.620 1.00 46.78 255 THR A O 1
ATOM 4123 N N . SER A 1 272 ? 14.520 13.317 -40.901 1.00 45.05 256 SER A N 1
ATOM 4124 C CA . SER A 1 272 ? 15.908 12.964 -40.661 1.00 51.22 256 SER A CA 1
ATOM 4125 C C . SER A 1 272 ? 16.351 13.611 -39.358 1.00 55.07 256 SER A C 1
ATOM 4126 O O . SER A 1 272 ? 15.813 14.642 -38.942 1.00 55.04 256 SER A O 1
ATOM 4134 N N . ARG A 1 273 ? 17.341 12.996 -38.717 1.00 58.08 257 ARG A N 1
ATOM 4135 C CA . ARG A 1 273 ? 17.872 13.531 -37.473 1.00 62.42 257 ARG A CA 1
ATOM 4136 C C . ARG A 1 273 ? 18.506 14.895 -37.712 1.00 63.73 257 ARG A C 1
ATOM 4137 O O . ARG A 1 273 ? 19.134 15.136 -38.746 1.00 63.88 257 ARG A O 1
ATOM 4158 N N . GLN A 1 274 ? 18.334 15.792 -36.740 1.00 65.12 258 GLN A N 1
ATOM 4159 C CA . GLN A 1 274 ? 18.890 17.137 -36.825 1.00 65.95 258 GLN A CA 1
ATOM 4160 C C . GLN A 1 274 ? 19.633 17.492 -35.542 1.00 65.99 258 GLN A C 1
ATOM 4161 O O . GLN A 1 274 ? 19.840 16.636 -34.677 1.00 64.95 258 GLN A O 1
ATOM 4175 N N . GLN A 1 275 ? 20.023 18.761 -35.408 1.00 67.17 259 GLN A N 1
ATOM 4176 C CA . GLN A 1 275 ? 20.943 19.166 -34.351 1.00 68.74 259 GLN A CA 1
ATOM 4177 C C . GLN A 1 275 ? 20.366 18.893 -32.966 1.00 65.15 259 GLN A C 1
ATOM 4178 O O . GLN A 1 275 ? 20.989 18.216 -32.142 1.00 67.15 259 GLN A O 1
ATOM 4192 N N . ASN A 1 276 ? 19.176 19.423 -32.688 1.00 58.12 260 ASN A N 1
ATOM 4193 C CA . ASN A 1 276 ? 18.589 19.330 -31.356 1.00 52.00 260 ASN A CA 1
ATOM 4194 C C . ASN A 1 276 ? 17.254 18.603 -31.421 1.00 43.12 260 ASN A C 1
ATOM 4195 O O . ASN A 1 276 ? 16.206 19.187 -31.126 1.00 41.28 260 ASN A O 1
ATOM 4206 N N . SER A 1 277 ? 17.283 17.324 -31.792 1.00 37.76 261 SER A N 1
ATOM 4207 C CA . SER A 1 277 ? 16.066 16.580 -32.060 1.00 33.73 261 SER A CA 1
ATOM 4208 C C . SER A 1 277 ? 16.064 15.250 -31.320 1.00 29.78 261 SER A C 1
ATOM 4209 O O . SER A 1 277 ? 17.073 14.813 -30.761 1.00 31.32 261 SER A O 1
ATOM 4217 N N . LEU A 1 278 ? 14.908 14.592 -31.362 1.00 26.86 262 LEU A N 1
ATOM 4218 C CA . LEU A 1 278 ? 14.701 13.310 -30.705 1.00 25.41 262 LEU A CA 1
ATOM 4219 C C . LEU A 1 278 ? 13.728 12.487 -31.534 1.00 24.36 262 LEU A C 1
ATOM 4220 O O . LEU A 1 278 ? 12.731 13.014 -32.030 1.00 24.49 262 LEU A O 1
ATOM 4236 N N . ILE A 1 279 ? 14.020 11.192 -31.684 1.00 24.98 263 ILE A N 1
ATOM 4237 C CA . ILE A 1 279 ? 13.082 10.297 -32.356 1.00 26.24 263 ILE A CA 1
ATOM 4238 C C . ILE A 1 279 ? 11.709 10.455 -31.719 1.00 22.20 263 ILE A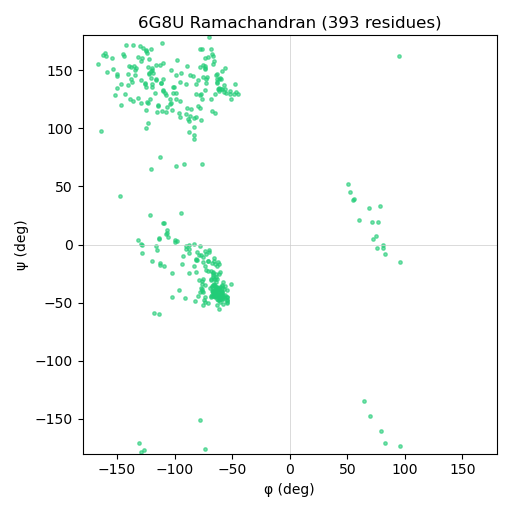 C 1
ATOM 4239 O O . ILE A 1 279 ? 11.567 10.370 -30.496 1.00 20.50 263 ILE A O 1
ATOM 4255 N N . PHE A 1 280 ? 10.684 10.667 -32.546 1.00 21.75 264 PHE A N 1
ATOM 4256 C CA . PHE A 1 280 ? 9.367 10.998 -32.005 1.00 21.59 264 PHE A CA 1
ATOM 4257 C C . PHE A 1 280 ? 8.797 9.842 -31.191 1.00 20.14 264 PHE A C 1
ATOM 4258 O O . PHE A 1 280 ? 8.154 10.060 -30.156 1.00 20.55 264 PHE A O 1
ATOM 4275 N N . GLU A 1 281 ? 9.057 8.604 -31.619 1.00 19.99 265 GLU A N 1
ATOM 4276 C CA . GLU A 1 281 ? 8.644 7.441 -30.838 1.00 19.54 265 GLU A CA 1
ATOM 4277 C C . GLU A 1 281 ? 9.172 7.509 -29.411 1.00 18.94 265 GLU A C 1
ATOM 4278 O O . GLU A 1 281 ? 8.479 7.110 -28.465 1.00 19.16 265 GLU A O 1
ATOM 4290 N N . GLU A 1 282 ? 10.409 7.977 -29.236 1.00 19.36 266 GLU A N 1
ATOM 4291 C CA . GLU A 1 282 ? 10.973 8.072 -27.896 1.00 19.28 266 GLU A CA 1
ATOM 4292 C C . GLU A 1 282 ? 10.401 9.267 -27.142 1.00 18.53 266 GLU A C 1
ATOM 4293 O O . GLU A 1 282 ? 10.144 9.173 -25.941 1.00 18.62 266 GLU A O 1
ATOM 4305 N N . LEU A 1 283 ? 10.182 10.396 -27.824 1.00 18.03 267 LEU A N 1
ATOM 4306 C CA . LEU A 1 283 ? 9.555 11.540 -27.166 1.00 18.83 267 LEU A CA 1
ATOM 4307 C C . LEU A 1 283 ? 8.227 11.136 -26.533 1.00 17.18 267 LEU A C 1
ATOM 4308 O O . LEU A 1 283 ? 7.968 11.419 -25.356 1.00 17.52 267 LEU A O 1
ATOM 4324 N N . LEU A 1 284 ? 7.372 10.459 -27.302 1.00 16.38 268 LEU A N 1
ATOM 4325 C CA . LEU A 1 284 ? 6.078 10.046 -26.775 1.00 16.58 268 LEU A CA 1
ATOM 4326 C C . LEU A 1 284 ? 6.228 8.964 -25.709 1.00 16.38 268 LEU A C 1
ATOM 4327 O O . LEU A 1 284 ? 5.569 9.015 -24.667 1.00 15.86 268 LEU A O 1
ATOM 4343 N N . THR A 1 285 ? 7.061 7.952 -25.963 1.00 15.91 269 THR A N 1
ATOM 4344 C CA . THR A 1 285 ? 7.134 6.820 -25.038 1.00 15.48 269 THR A CA 1
ATOM 4345 C C . THR A 1 285 ? 7.658 7.262 -23.676 1.00 14.20 269 THR A C 1
ATOM 4346 O O . THR A 1 285 ? 7.220 6.747 -22.640 1.00 15.32 269 THR A O 1
ATOM 4357 N N . PHE A 1 286 ? 8.600 8.204 -23.659 1.00 15.07 270 PHE A N 1
ATOM 4358 C CA . PHE A 1 286 ? 9.128 8.692 -22.391 1.00 16.33 270 PHE A CA 1
ATOM 4359 C C . PHE A 1 286 ? 8.169 9.673 -21.719 1.00 16.26 270 PHE A C 1
ATOM 4360 O O . PHE A 1 286 ? 7.997 9.638 -20.496 1.00 16.23 270 PHE A O 1
ATOM 4377 N N . GLY A 1 287 ? 7.548 10.556 -22.496 1.00 16.65 271 GLY A N 1
ATOM 4378 C CA . GLY A 1 287 ? 6.634 11.529 -21.937 1.00 17.32 271 GLY A CA 1
ATOM 4379 C C . GLY A 1 287 ? 7.352 12.583 -21.109 1.00 18.23 271 GLY A C 1
ATOM 4380 O O . GLY A 1 287 ? 8.489 12.976 -21.391 1.00 18.77 271 GLY A O 1
ATOM 4384 N N . GLY A 1 288 ? 6.666 13.060 -20.073 1.00 17.51 272 GLY A N 1
ATOM 4385 C CA . GLY A 1 288 ? 7.221 14.102 -19.238 1.00 18.92 272 GLY A CA 1
ATOM 4386 C C . GLY A 1 288 ? 7.093 15.482 -19.862 1.00 19.08 272 GLY A C 1
ATOM 4387 O O . GLY A 1 288 ? 6.273 15.733 -20.750 1.00 19.72 272 GLY A O 1
ATOM 4391 N N . ILE A 1 289 ? 7.925 16.402 -19.368 1.00 19.03 273 ILE A N 1
ATOM 4392 C CA . ILE A 1 289 ? 7.798 17.806 -19.763 1.00 20.51 273 ILE A CA 1
ATOM 4393 C C . ILE A 1 289 ? 7.933 18.000 -21.268 1.00 21.01 273 ILE A C 1
ATOM 4394 O O . ILE A 1 289 ? 7.260 18.858 -21.850 1.00 22.28 273 ILE A O 1
ATOM 4410 N N . ASP A 1 290 ? 8.776 17.208 -21.928 1.00 19.89 274 ASP A N 1
ATOM 4411 C CA . ASP A 1 290 ? 9.062 17.458 -23.333 1.00 19.92 274 ASP A CA 1
ATOM 4412 C C . ASP A 1 290 ? 7.899 17.134 -24.263 1.00 20.56 274 ASP A C 1
ATOM 4413 O O . ASP A 1 290 ? 7.923 17.583 -25.409 1.00 24.41 274 ASP A O 1
ATOM 4422 N N . SER A 1 291 ? 6.877 16.408 -23.818 1.00 20.21 275 SER A N 1
ATOM 4423 C CA . SER A 1 291 ? 5.713 16.163 -24.664 1.00 20.38 275 SER A CA 1
ATOM 4424 C C . SER A 1 291 ? 4.546 17.110 -24.382 1.00 19.67 275 SER A C 1
ATOM 4425 O O . SER A 1 291 ? 3.501 16.997 -25.033 1.00 22.12 275 SER A O 1
ATOM 4433 N N . LYS A 1 292 ? 4.712 18.077 -23.480 1.00 18.85 276 LYS A N 1
ATOM 4434 C CA . LYS A 1 292 ? 3.588 18.925 -23.103 1.00 19.04 276 LYS A CA 1
ATOM 4435 C C . LYS A 1 292 ? 3.288 20.050 -24.082 1.00 18.29 276 LYS A C 1
ATOM 4436 O O . LYS A 1 292 ? 2.221 20.660 -23.973 1.00 20.09 276 LYS A O 1
ATOM 4455 N N . ALA A 1 293 ? 4.175 20.349 -25.025 1.00 19.20 277 ALA A N 1
ATOM 4456 C CA . ALA A 1 293 ? 3.941 21.454 -25.947 1.00 20.65 277 ALA A CA 1
ATOM 4457 C C . ALA A 1 293 ? 3.940 20.996 -27.403 1.00 21.12 277 ALA A C 1
ATOM 4458 O O . ALA A 1 293 ? 4.176 21.794 -28.308 1.00 23.79 277 ALA A O 1
ATOM 4465 N N . ILE A 1 294 ? 3.632 19.722 -27.654 1.00 18.97 278 ILE A N 1
ATOM 4466 C CA . ILE A 1 294 ? 3.471 19.257 -29.027 1.00 18.63 278 ILE A CA 1
ATOM 4467 C C . ILE A 1 294 ? 2.318 20.012 -29.679 1.00 17.07 278 ILE A C 1
ATOM 4468 O O . ILE A 1 294 ? 1.238 20.160 -29.092 1.00 18.77 278 ILE A O 1
ATOM 4484 N N . SER A 1 295 ? 2.530 20.471 -30.912 1.00 17.20 279 SER A N 1
ATOM 4485 C CA . SER A 1 295 ? 1.513 21.255 -31.598 1.00 16.82 279 SER A CA 1
ATOM 4486 C C . SER A 1 295 ? 0.264 20.435 -31.925 1.00 16.66 279 SER A C 1
ATOM 4487 O O . SER A 1 295 ? 0.300 19.205 -32.074 1.00 16.72 279 SER A O 1
ATOM 4495 N N . SER A 1 296 ? -0.859 21.142 -32.060 1.00 16.52 280 SER A N 1
ATOM 4496 C CA . SER A 1 296 ? -2.085 20.466 -32.463 1.00 15.99 280 SER A CA 1
ATOM 4497 C C . SER A 1 296 ? -1.960 19.916 -33.877 1.00 16.67 280 SER A C 1
ATOM 4498 O O . SER A 1 296 ? -2.564 18.886 -34.194 1.00 17.07 280 SER A O 1
ATOM 4506 N N . LEU A 1 297 ? -1.160 20.568 -34.727 1.00 17.87 281 LEU A N 1
ATOM 4507 C CA . LEU A 1 297 ? -0.950 20.077 -36.087 1.00 19.10 281 LEU A CA 1
ATOM 4508 C C . LEU A 1 297 ? -0.317 18.691 -36.080 1.00 17.37 281 LEU A C 1
ATOM 4509 O O . LEU A 1 297 ? -0.725 17.802 -36.841 1.00 17.38 281 LEU A O 1
ATOM 4525 N N . ILE A 1 298 ? 0.716 18.505 -35.256 1.00 17.71 282 ILE A N 1
ATOM 4526 C CA . ILE A 1 298 ? 1.387 17.212 -35.182 1.00 17.97 282 ILE A CA 1
ATOM 4527 C C . ILE A 1 298 ? 0.417 16.150 -34.692 1.00 16.50 282 ILE A C 1
ATOM 4528 O O . ILE A 1 298 ? 0.315 15.060 -35.268 1.00 18.02 282 ILE A O 1
ATOM 4544 N N . ILE A 1 299 ? -0.308 16.455 -33.614 1.00 16.25 283 ILE A N 1
ATOM 4545 C CA . ILE A 1 299 ? -1.224 15.481 -33.028 1.00 16.35 283 ILE A CA 1
ATOM 4546 C C . ILE A 1 299 ? -2.314 15.105 -34.022 1.00 16.74 283 ILE A C 1
ATOM 4547 O O . ILE A 1 299 ? -2.629 13.922 -34.204 1.00 17.39 283 ILE A O 1
ATOM 4563 N N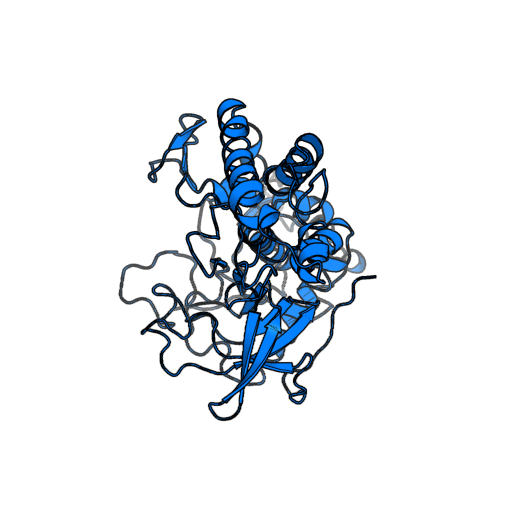 . LYS A 1 300 ? -2.872 16.091 -34.721 1.00 16.69 284 LYS A N 1
ATOM 4564 C CA . LYS A 1 300 ? -3.902 15.774 -35.701 1.00 17.81 284 LYS A CA 1
ATOM 4565 C C . LYS A 1 300 ? -3.349 14.895 -36.819 1.00 17.75 284 LYS A C 1
ATOM 4566 O O . LYS A 1 300 ? -4.018 13.956 -37.259 1.00 18.47 284 LYS A O 1
ATOM 4585 N N . LYS A 1 301 ? -2.125 15.168 -37.280 1.00 17.14 285 LYS A N 1
ATOM 4586 C CA . LYS A 1 301 ? -1.541 14.359 -38.352 1.00 17.48 285 LYS A CA 1
ATOM 4587 C C . LYS A 1 301 ? -1.335 12.913 -37.904 1.00 17.71 285 LYS A C 1
ATOM 4588 O O . LYS A 1 301 ? -1.642 11.969 -38.645 1.00 18.87 285 LYS A O 1
ATOM 4607 N N A ILE A 1 302 ? -0.810 12.719 -36.693 0.62 16.85 286 ILE A N 1
ATOM 4608 N N B ILE A 1 302 ? -0.789 12.726 -36.699 0.38 17.74 286 ILE A N 1
ATOM 4609 C CA A ILE A 1 302 ? -0.582 11.373 -36.171 0.62 18.75 286 ILE A CA 1
ATOM 4610 C CA B ILE A 1 302 ? -0.594 11.386 -36.151 0.38 19.92 286 ILE A CA 1
ATOM 4611 C C A ILE A 1 302 ? -1.896 10.608 -36.063 0.62 17.53 286 ILE A C 1
ATOM 4612 C C B ILE A 1 302 ? -1.913 10.632 -36.126 0.38 18.61 286 ILE A C 1
ATOM 4613 O O A ILE A 1 302 ? -1.967 9.417 -36.393 0.62 17.66 286 ILE A O 1
ATOM 4614 O O B ILE A 1 302 ? -2.005 9.480 -36.566 0.38 18.91 286 ILE A O 1
ATOM 4645 N N . ILE A 1 303 ? -2.955 11.271 -35.593 1.00 17.97 287 ILE A N 1
ATOM 4646 C CA . ILE A 1 303 ? -4.242 10.605 -35.457 1.00 18.91 287 ILE A CA 1
ATOM 4647 C C . ILE A 1 303 ? -4.813 10.257 -36.827 1.00 18.93 287 ILE A C 1
ATOM 4648 O O . ILE A 1 303 ? -5.327 9.147 -37.038 1.00 18.87 287 ILE A O 1
ATOM 4664 N N . GLU A 1 304 ? -4.735 11.193 -37.781 1.00 19.29 288 GLU A N 1
ATOM 4665 C CA A GLU A 1 304 ? -5.284 10.932 -39.108 0.59 20.80 288 GLU A CA 1
ATOM 4666 C CA B GLU A 1 304 ? -5.283 10.936 -39.111 0.41 21.30 288 GLU A CA 1
ATOM 4667 C C . GLU A 1 304 ? -4.555 9.789 -39.798 1.00 18.85 288 GLU A C 1
ATOM 4668 O O . GLU A 1 304 ? -5.182 8.974 -40.480 1.00 19.43 288 GLU A O 1
ATOM 4689 N N . THR A 1 305 ? -3.232 9.719 -39.647 1.00 18.35 289 THR A N 1
ATOM 4690 C CA . THR A 1 305 ? -2.487 8.627 -40.268 1.00 18.28 289 THR A CA 1
ATOM 4691 C C . THR A 1 305 ? -2.967 7.286 -39.732 1.00 17.11 289 THR A C 1
ATOM 4692 O O . THR A 1 305 ? -3.221 6.352 -40.502 1.00 18.10 289 THR A O 1
ATOM 4703 N N . ALA A 1 306 ? -3.098 7.171 -38.406 1.00 16.82 290 ALA A N 1
ATOM 4704 C CA . ALA A 1 306 ? -3.572 5.923 -37.812 1.00 16.77 290 ALA A CA 1
ATOM 4705 C C . ALA A 1 306 ? -5.011 5.625 -38.227 1.00 17.50 290 ALA A C 1
ATOM 4706 O O . ALA A 1 306 ? -5.340 4.477 -38.562 1.00 16.33 290 ALA A O 1
ATOM 4713 N N . LYS A 1 307 ? -5.885 6.645 -38.221 1.00 17.46 291 LYS A N 1
ATOM 4714 C CA . LYS A 1 307 ? -7.267 6.420 -38.637 1.00 18.57 291 LYS A CA 1
ATOM 4715 C C . LYS A 1 307 ? -7.321 5.912 -40.071 1.00 18.17 291 LYS A C 1
ATOM 4716 O O . LYS A 1 307 ? -8.060 4.971 -40.376 1.00 19.29 291 LYS A O 1
ATOM 4735 N N . ASN A 1 308 ? -6.539 6.523 -40.968 1.00 18.49 292 ASN A N 1
ATOM 4736 C CA . ASN A 1 308 ? -6.548 6.099 -42.364 1.00 18.55 292 ASN A CA 1
ATOM 4737 C C . ASN A 1 308 ? -6.033 4.673 -42.511 1.00 17.56 292 ASN A C 1
ATOM 4738 O O . ASN A 1 308 ? -6.591 3.877 -43.277 1.00 18.36 292 ASN A O 1
ATOM 4749 N N . ASN A 1 309 ? -4.960 4.332 -41.794 1.00 16.14 293 ASN A N 1
ATOM 4750 C CA . ASN A 1 309 ? -4.446 2.969 -41.856 1.00 16.94 293 ASN A CA 1
ATOM 4751 C C . ASN A 1 309 ? -5.500 1.971 -41.385 1.00 16.38 293 ASN A C 1
ATOM 4752 O O . ASN A 1 309 ? -5.711 0.932 -42.020 1.00 17.57 293 ASN A O 1
ATOM 4763 N N . TYR A 1 310 ? -6.175 2.270 -40.266 1.00 15.84 294 TYR A N 1
ATOM 4764 C CA . TYR A 1 310 ? -7.189 1.357 -39.737 1.00 16.26 294 TYR A CA 1
ATOM 4765 C C . TYR A 1 310 ? -8.411 1.269 -40.652 1.00 17.28 294 TYR A C 1
ATOM 4766 O O . TYR A 1 310 ? -8.971 0.182 -40.840 1.00 17.45 294 TYR A O 1
ATOM 4784 N N . THR A 1 311 ? -8.851 2.399 -41.220 1.00 17.78 295 THR A N 1
ATOM 4785 C CA . THR A 1 311 ? -9.971 2.372 -42.162 1.00 18.93 295 THR A CA 1
ATOM 4786 C C . THR A 1 311 ? -9.644 1.478 -43.353 1.00 18.17 295 THR A C 1
ATOM 4787 O O . THR A 1 311 ? -10.483 0.682 -43.792 1.00 19.10 295 THR A O 1
ATOM 4798 N N . THR A 1 312 ? -8.408 1.560 -43.852 1.00 19.43 296 THR A N 1
ATOM 4799 C CA . THR A 1 312 ? -7.990 0.723 -44.973 1.00 19.82 296 THR A CA 1
ATOM 4800 C C . THR A 1 312 ? -7.995 -0.752 -44.588 1.00 18.51 296 THR A C 1
ATOM 4801 O O . THR A 1 312 ? -8.483 -1.591 -45.353 1.00 19.87 296 THR A O 1
ATOM 4812 N N . LEU A 1 313 ? -7.489 -1.088 -43.397 1.00 17.80 297 LEU A N 1
ATOM 4813 C CA . LEU A 1 313 ? -7.458 -2.490 -42.992 1.00 17.67 297 LEU A CA 1
ATOM 4814 C C . LEU A 1 313 ? -8.862 -3.040 -42.775 1.00 18.40 297 LEU A C 1
ATOM 4815 O O . LEU A 1 313 ? -9.130 -4.210 -43.071 1.00 19.37 297 LEU A O 1
ATOM 4831 N N . ILE A 1 314 ? -9.772 -2.221 -42.256 1.00 18.03 298 ILE A N 1
ATOM 4832 C CA . ILE A 1 314 ? -11.131 -2.700 -42.030 1.00 19.62 298 ILE A CA 1
ATOM 4833 C C . ILE A 1 314 ? -11.812 -3.030 -43.355 1.00 21.36 298 ILE A C 1
ATOM 4834 O O . ILE A 1 314 ? -12.457 -4.073 -43.494 1.00 20.98 298 ILE A O 1
ATOM 4850 N N . SER A 1 315 ? -11.677 -2.156 -44.354 1.00 21.86 299 SER A N 1
ATOM 4851 C CA . SER A 1 315 ? -12.347 -2.413 -45.625 1.00 24.71 299 SER A CA 1
ATOM 4852 C C . SER A 1 315 ? -11.631 -3.488 -46.441 1.00 26.12 299 SER A C 1
ATOM 4853 O O . SER A 1 315 ? -12.288 -4.335 -47.058 1.00 29.11 299 SER A O 1
ATOM 4861 N N . GLU A 1 316 ? -10.294 -3.480 -46.464 1.00 23.81 300 GLU A N 1
ATOM 4862 C CA . GLU A 1 316 ? -9.563 -4.369 -47.365 1.00 25.36 300 GLU A CA 1
ATOM 4863 C C . GLU A 1 316 ? -9.287 -5.734 -46.757 1.00 26.83 300 GLU A C 1
ATOM 4864 O O . GLU A 1 316 ? -9.076 -6.713 -47.491 1.00 29.55 300 GLU A O 1
ATOM 4876 N N . ARG A 1 317 ? -9.249 -5.813 -45.434 1.00 24.14 301 ARG A N 1
ATOM 4877 C CA . ARG A 1 317 ? -8.982 -7.085 -44.791 1.00 23.53 301 ARG A CA 1
ATOM 4878 C C . ARG A 1 317 ? -10.138 -7.564 -43.922 1.00 20.75 301 ARG A C 1
ATOM 4879 O O . ARG A 1 317 ? -10.661 -8.659 -44.153 1.00 22.05 301 ARG A O 1
ATOM 4900 N N . LEU A 1 318 ? -10.541 -6.793 -42.909 1.00 19.50 302 LEU A N 1
ATOM 4901 C CA . LEU A 1 318 ? -11.533 -7.290 -41.961 1.00 18.40 302 LEU A CA 1
ATOM 4902 C C . LEU A 1 318 ? -12.852 -7.623 -42.653 1.00 20.33 302 LEU A C 1
ATOM 4903 O O . LEU A 1 318 ? -13.512 -8.605 -42.303 1.00 20.44 302 LEU A O 1
ATOM 4919 N N . ASN A 1 319 ? -13.247 -6.838 -43.647 1.00 20.41 303 ASN A N 1
ATOM 4920 C CA . ASN A 1 319 ? -14.521 -7.089 -44.312 1.00 21.23 303 ASN A CA 1
ATOM 4921 C C . ASN A 1 319 ? -14.457 -8.235 -45.312 1.00 22.48 303 ASN A C 1
ATOM 4922 O O . ASN A 1 319 ? -15.492 -8.579 -45.893 1.00 25.41 303 ASN A O 1
ATOM 4933 N N . THR A 1 320 ? -13.290 -8.855 -45.497 1.00 22.46 304 THR A N 1
ATOM 4934 C CA . THR A 1 320 ? -13.201 -10.089 -46.267 1.00 22.60 304 THR A CA 1
ATOM 4935 C C . THR A 1 320 ? -13.378 -11.323 -45.392 1.00 21.82 304 THR A C 1
ATOM 4936 O O . THR A 1 320 ? -13.418 -12.440 -45.919 1.00 25.04 304 THR A O 1
ATOM 4947 N N . VAL A 1 321 ? -13.509 -11.145 -44.081 1.00 20.68 305 VAL A N 1
ATOM 4948 C CA . VAL A 1 321 ? -13.706 -12.267 -43.173 1.00 20.01 305 VAL A CA 1
ATOM 4949 C C . VAL A 1 321 ? -15.143 -12.751 -43.280 1.00 21.78 305 VAL A C 1
ATOM 4950 O O . VAL A 1 321 ? -16.090 -11.980 -43.087 1.00 22.92 305 VAL A O 1
ATOM 4963 N N . THR A 1 322 ? -1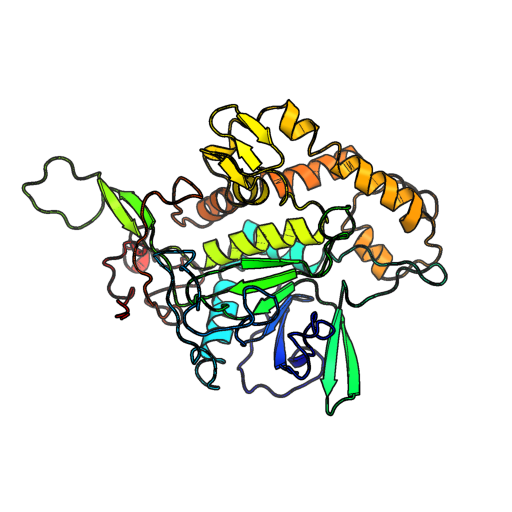5.306 -14.043 -43.553 1.00 22.10 306 THR A N 1
ATOM 4964 C CA . THR A 1 322 ? -16.613 -14.677 -43.585 1.00 23.89 306 THR A CA 1
ATOM 4965 C C . THR A 1 322 ? -16.771 -15.733 -42.499 1.00 23.76 306 THR A C 1
ATOM 4966 O O . THR A 1 322 ? -17.862 -16.298 -42.355 1.00 26.31 306 THR A O 1
ATOM 4977 N N . VAL A 1 323 ? -15.714 -16.011 -41.740 1.00 23.74 307 VAL A N 1
ATOM 4978 C CA . VAL A 1 323 ? -15.702 -17.051 -40.721 1.00 24.51 307 VAL A CA 1
ATOM 4979 C C . VAL A 1 323 ? -15.541 -16.389 -39.366 1.00 24.01 307 VAL A C 1
ATOM 4980 O O . VAL A 1 323 ? -14.521 -15.743 -39.103 1.00 26.13 307 VAL A O 1
ATOM 4993 N N . GLU A 1 324 ? -16.518 -16.585 -38.492 1.00 26.49 308 GLU A N 1
ATOM 4994 C CA . GLU A 1 324 ? -16.466 -16.050 -37.135 1.00 27.44 308 GLU A CA 1
ATOM 4995 C C . GLU A 1 324 ? -15.744 -17.063 -36.257 1.00 29.48 308 GLU A C 1
ATOM 4996 O O . GLU A 1 324 ? -16.284 -18.129 -35.949 1.00 35.94 308 GLU A O 1
ATOM 5008 N N . ASN A 1 325 ? -14.503 -16.751 -35.894 1.00 25.60 309 ASN A N 1
ATOM 5009 C CA . ASN A 1 325 ? -13.713 -17.603 -35.017 1.00 23.91 309 ASN A CA 1
ATOM 5010 C C . ASN A 1 325 ? -13.203 -16.783 -33.837 1.00 23.39 309 ASN A C 1
ATOM 5011 O O . ASN A 1 325 ? -13.528 -15.602 -33.679 1.00 23.43 309 ASN A O 1
ATOM 5022 N N . ASP A 1 326 ? -12.411 -17.435 -32.987 1.00 23.33 310 ASP A N 1
ATOM 5023 C CA . ASP A 1 326 ? -11.920 -16.769 -31.788 1.00 24.21 310 ASP A CA 1
ATOM 5024 C C . ASP A 1 326 ? -11.036 -15.579 -32.143 1.00 22.26 310 ASP A C 1
ATOM 5025 O O . ASP A 1 326 ? -11.066 -14.551 -31.455 1.00 23.23 310 ASP A O 1
ATOM 5034 N N . LEU A 1 327 ? -10.245 -15.688 -33.215 1.00 21.44 311 LEU A N 1
ATOM 5035 C CA . LEU A 1 327 ? -9.386 -14.571 -33.596 1.00 18.47 311 LEU A CA 1
ATOM 5036 C C . LEU A 1 327 ? -10.208 -13.328 -33.928 1.00 19.41 311 LEU A C 1
ATOM 5037 O O . LEU A 1 327 ? -9.804 -12.208 -33.601 1.00 19.18 311 LEU A O 1
ATOM 5053 N N . LEU A 1 328 ? -11.373 -13.500 -34.559 1.00 19.99 312 LEU A N 1
ATOM 5054 C CA . LEU A 1 328 ? -12.230 -12.347 -34.827 1.00 19.58 312 LEU A CA 1
ATOM 5055 C C . LEU A 1 328 ? -12.740 -11.727 -33.529 1.00 19.24 312 LEU A C 1
ATOM 5056 O O . LEU A 1 328 ? -12.800 -10.498 -33.400 1.00 20.16 312 LEU A O 1
ATOM 5072 N N . LYS A 1 329 ? -13.099 -12.553 -32.549 1.00 20.84 313 LYS A N 1
ATOM 5073 C CA . LYS A 1 329 ? -13.488 -12.012 -31.253 1.00 22.17 313 LYS A CA 1
ATOM 5074 C C . LYS A 1 329 ? -12.370 -11.165 -30.655 1.00 22.10 313 LYS A C 1
ATOM 5075 O O . LYS A 1 329 ? -12.610 -10.065 -30.143 1.00 22.40 313 LYS A O 1
ATOM 5094 N N . TYR A 1 330 ? -11.136 -11.678 -30.682 1.00 20.71 314 TYR A N 1
ATOM 5095 C CA . TYR A 1 330 ? -10.020 -10.925 -30.120 1.00 20.74 314 TYR A CA 1
ATOM 5096 C C . TYR A 1 330 ? -9.803 -9.624 -30.881 1.00 18.07 314 TYR A C 1
ATOM 5097 O O . TYR A 1 330 ? -9.513 -8.586 -30.280 1.00 18.44 314 TYR A O 1
ATOM 5115 N N . ILE A 1 331 ? -9.959 -9.649 -32.203 1.00 17.47 315 ILE A N 1
ATOM 5116 C CA . ILE A 1 331 ? -9.734 -8.434 -32.978 1.00 18.02 315 ILE A CA 1
ATOM 5117 C C . ILE A 1 331 ? -10.817 -7.392 -32.706 1.00 17.82 315 ILE A C 1
ATOM 5118 O O . ILE A 1 331 ? -10.530 -6.190 -32.644 1.00 18.13 315 ILE A O 1
ATOM 5134 N N . LYS A 1 332 ? -12.072 -7.820 -32.538 1.00 18.18 316 LYS A N 1
ATOM 5135 C CA . LYS A 1 332 ? -13.119 -6.856 -32.216 1.00 19.94 316 LYS A CA 1
ATOM 5136 C C . LYS A 1 332 ? -12.903 -6.240 -30.839 1.00 20.07 316 LYS A C 1
ATOM 5137 O O . LYS A 1 332 ? -13.291 -5.088 -30.614 1.00 20.94 316 LYS A O 1
ATOM 5156 N N . ASN A 1 333 ? -12.284 -6.976 -29.907 1.00 18.60 317 ASN A N 1
ATOM 5157 C CA A ASN A 1 333 ? -11.944 -6.396 -28.610 0.53 18.47 317 ASN A CA 1
ATOM 5158 C CA B ASN A 1 333 ? -11.967 -6.371 -28.620 0.47 18.71 317 ASN A CA 1
ATOM 5159 C C . ASN A 1 333 ? -10.785 -5.417 -28.729 1.00 19.17 317 ASN A C 1
ATOM 5160 O O . ASN A 1 333 ? -10.686 -4.471 -27.942 1.00 21.74 317 ASN A O 1
ATOM 5181 N N . LYS A 1 334 ? -9.887 -5.644 -29.689 1.00 17.26 318 LYS A N 1
ATOM 5182 C CA . LYS A 1 334 ? -8.731 -4.776 -29.866 1.00 16.31 318 LYS A CA 1
ATOM 5183 C C . LYS A 1 334 ? -9.093 -3.503 -30.618 1.00 17.01 318 LYS A C 1
ATOM 5184 O O . LYS A 1 334 ? -8.661 -2.408 -30.233 1.00 18.24 318 LYS A O 1
ATOM 5203 N N . ILE A 1 335 ? -9.871 -3.639 -31.687 1.00 17.68 319 ILE A N 1
ATOM 5204 C CA . ILE A 1 335 ? -10.163 -2.565 -32.631 1.00 18.08 319 ILE A CA 1
ATOM 5205 C C . ILE A 1 335 ? -11.631 -2.179 -32.471 1.00 20.13 319 ILE A C 1
ATOM 5206 O O . ILE A 1 335 ? -12.516 -2.978 -32.810 1.00 19.95 319 ILE A O 1
ATOM 5222 N N . PRO A 1 336 ? -11.944 -0.964 -32.023 1.00 19.59 320 PRO A N 1
ATOM 5223 C CA . PRO A 1 336 ? -13.353 -0.546 -31.956 1.00 20.98 320 PRO A CA 1
ATOM 5224 C C . PRO A 1 336 ? -14.021 -0.443 -33.319 1.00 19.49 320 PRO A C 1
ATOM 5225 O O . PRO A 1 336 ? -13.653 0.415 -34.128 1.00 21.31 320 PRO A O 1
ATOM 5236 N N . VAL A 1 337 ? -15.000 -1.313 -33.585 1.00 20.25 321 VAL A N 1
ATOM 5237 C CA . VAL A 1 337 ? -15.724 -1.306 -34.849 1.00 20.36 321 VAL A CA 1
ATOM 5238 C C . VAL A 1 337 ? -17.223 -1.273 -34.579 1.00 22.01 321 VAL A C 1
ATOM 5239 O O . VAL A 1 337 ? -17.696 -1.586 -33.483 1.00 23.98 321 VAL A O 1
ATOM 5252 N N . GLN A 1 338 ? -17.961 -0.861 -35.604 1.00 21.75 322 GLN A N 1
ATOM 5253 C CA . GLN A 1 338 ? -19.410 -0.931 -35.672 1.00 23.80 322 GLN A CA 1
ATOM 5254 C C . GLN A 1 338 ? -19.790 -1.707 -36.926 1.00 24.09 322 GLN A C 1
ATOM 5255 O O . GLN A 1 338 ? -18.975 -1.919 -37.827 1.00 25.11 322 GLN A O 1
ATOM 5269 N N . GLY A 1 339 ? -21.041 -2.125 -36.985 1.00 26.26 323 GLY A N 1
ATOM 5270 C CA . GLY A 1 339 ? -21.531 -2.855 -38.134 1.00 27.26 323 GLY A CA 1
ATOM 5271 C C . GLY A 1 339 ? -21.474 -4.351 -37.921 1.00 27.97 323 GLY A C 1
ATOM 5272 O O . GLY A 1 339 ? -21.161 -4.854 -36.839 1.00 28.44 323 GLY A O 1
ATOM 5276 N N . ARG A 1 340 ? -21.773 -5.072 -38.996 1.00 30.04 324 ARG A N 1
ATOM 5277 C CA . ARG A 1 340 ? -21.874 -6.522 -38.964 1.00 32.82 324 ARG A CA 1
ATOM 5278 C C . ARG A 1 340 ? -20.870 -7.141 -39.927 1.00 28.69 324 ARG A C 1
ATOM 5279 O O . ARG A 1 340 ? -20.257 -6.457 -40.752 1.00 28.31 324 ARG A O 1
ATOM 5300 N N . LEU A 1 341 ? -20.709 -8.458 -39.792 1.00 27.51 325 LEU A N 1
ATOM 5301 C CA . LEU A 1 341 ? -19.779 -9.235 -40.601 1.00 25.88 325 LEU A CA 1
ATOM 5302 C C . LEU A 1 341 ? -19.875 -8.844 -42.068 1.00 24.85 325 LEU A C 1
ATOM 5303 O O . LEU A 1 341 ? -20.967 -8.767 -42.639 1.00 28.76 325 LEU A O 1
ATOM 5319 N N . GLY A 1 342 ? -18.715 -8.571 -42.666 1.00 27.40 326 GLY A N 1
ATOM 5320 C CA . GLY A 1 342 ? -18.629 -8.156 -44.046 1.00 26.74 326 GLY A CA 1
ATOM 5321 C C . GLY A 1 342 ? -18.862 -6.686 -44.283 1.00 27.02 326 GLY A C 1
ATOM 5322 O O . GLY A 1 342 ? -18.647 -6.212 -45.407 1.00 28.73 326 GLY A O 1
ATOM 5326 N N . ASN A 1 343 ? -19.276 -5.943 -43.261 1.00 26.85 327 ASN A N 1
ATOM 5327 C CA . ASN A 1 343 ? -19.624 -4.542 -43.429 1.00 28.99 327 ASN A CA 1
ATOM 5328 C C . ASN A 1 343 ? -19.278 -3.769 -42.165 1.00 24.79 327 ASN A C 1
ATOM 5329 O O . ASN A 1 343 ? -20.051 -2.921 -41.706 1.00 27.49 327 ASN A O 1
ATOM 5340 N N . PHE A 1 344 ? -18.119 -4.060 -41.582 1.00 23.05 328 PHE A N 1
ATOM 5341 C CA . PHE A 1 344 ? -17.657 -3.305 -40.431 1.00 21.21 328 PHE A CA 1
ATOM 5342 C C . PHE A 1 344 ? -17.171 -1.920 -40.844 1.00 21.84 328 PHE A C 1
ATOM 5343 O O . PHE A 1 344 ? -16.740 -1.693 -41.979 1.00 21.70 328 PHE A O 1
ATOM 5360 N N . LYS A 1 345 ? -17.254 -0.989 -39.895 1.00 22.64 329 LYS A N 1
ATOM 5361 C CA . LYS A 1 345 ? -16.699 0.348 -40.017 1.00 21.77 329 LYS A CA 1
ATOM 5362 C C . LYS A 1 345 ? -15.963 0.682 -38.725 1.00 20.80 329 LYS A C 1
ATOM 5363 O O . LYS A 1 345 ? -16.315 0.188 -37.651 1.00 22.51 329 LYS A O 1
ATOM 5382 N N . LEU A 1 346 ? -14.932 1.518 -38.830 1.00 21.19 330 LEU A N 1
ATOM 5383 C CA . LEU A 1 346 ? -14.232 1.991 -37.642 1.00 20.34 330 LEU A CA 1
ATOM 5384 C C . LEU A 1 346 ? -15.193 2.780 -36.761 1.00 21.47 330 LEU A C 1
ATOM 5385 O O . LEU A 1 346 ? -15.964 3.611 -37.249 1.00 23.94 330 LEU A O 1
ATOM 5401 N N . ASP A 1 347 ? -15.173 2.491 -35.463 1.00 20.08 331 ASP A N 1
ATOM 5402 C CA . ASP A 1 347 ? -15.894 3.292 -34.474 1.00 21.36 331 ASP A CA 1
ATOM 5403 C C . ASP A 1 347 ? -14.985 4.466 -34.141 1.00 21.63 331 ASP A C 1
ATOM 5404 O O . ASP A 1 347 ? -14.094 4.376 -33.293 1.00 23.65 331 ASP A O 1
ATOM 5413 N N . THR A 1 348 ? -15.211 5.578 -34.843 1.00 22.15 332 THR A N 1
ATOM 5414 C CA . THR A 1 348 ? -14.264 6.687 -34.835 1.00 23.17 332 THR A CA 1
ATOM 5415 C C . THR A 1 348 ? -14.013 7.205 -33.431 1.00 21.87 332 THR A C 1
ATOM 5416 O O . THR A 1 348 ? -12.861 7.389 -33.027 1.00 21.71 332 THR A O 1
ATOM 5427 N N . ALA A 1 349 ? -15.083 7.501 -32.690 1.00 23.98 333 ALA A N 1
ATOM 5428 C CA . ALA A 1 349 ? -14.913 8.118 -31.381 1.00 24.25 333 ALA A CA 1
ATOM 5429 C C . ALA A 1 349 ? -14.203 7.174 -30.425 1.00 22.88 333 ALA A C 1
ATOM 5430 O O . ALA A 1 349 ? -13.338 7.595 -29.649 1.00 24.13 333 ALA A O 1
ATOM 5437 N N . GLU A 1 350 ? -14.554 5.888 -30.460 1.00 22.99 334 GLU A N 1
ATOM 5438 C CA . GLU A 1 350 ? -13.911 4.948 -29.553 1.00 21.79 334 GLU A CA 1
ATOM 5439 C C . GLU A 1 350 ? -12.483 4.660 -29.988 1.00 19.83 334 GLU A C 1
ATOM 5440 O O . GLU A 1 350 ? -11.598 4.509 -29.140 1.00 20.02 334 GLU A O 1
ATOM 5452 N N . PHE A 1 351 ? -12.228 4.621 -31.298 1.00 18.79 335 PHE A N 1
ATOM 5453 C CA . PHE A 1 351 ? -10.861 4.447 -31.772 1.00 18.02 335 PHE A CA 1
ATOM 5454 C C . PHE A 1 351 ? -9.982 5.622 -31.357 1.00 17.39 335 PHE A C 1
ATOM 5455 O O . PHE A 1 351 ? -8.854 5.432 -30.890 1.00 17.02 335 PHE A O 1
ATOM 5472 N N . GLU A 1 352 ? -10.472 6.851 -31.553 1.00 19.34 336 GLU A N 1
ATOM 5473 C CA . GLU A 1 352 ? -9.702 8.027 -31.165 1.00 20.33 336 GLU A CA 1
ATOM 5474 C C . GLU A 1 352 ? -9.376 8.012 -29.679 1.00 18.35 336 GLU A C 1
ATOM 5475 O O . GLU A 1 352 ? -8.263 8.368 -29.281 1.00 19.09 336 GLU A O 1
ATOM 5487 N N . LYS A 1 353 ? -10.333 7.605 -28.841 1.00 20.33 337 LYS A N 1
ATOM 5488 C CA . LYS A 1 353 ? -10.091 7.579 -27.402 1.00 21.95 337 LYS A CA 1
ATOM 5489 C C . LYS A 1 353 ? -9.018 6.560 -27.053 1.00 21.13 337 LYS A C 1
ATOM 5490 O O . LYS A 1 353 ? -8.123 6.843 -26.247 1.00 20.66 337 LYS A O 1
ATOM 5509 N N . LYS A 1 354 ? -9.079 5.377 -27.667 1.00 18.80 338 LYS A N 1
ATOM 5510 C CA . LYS A 1 354 ? -8.091 4.342 -27.389 1.00 18.46 338 LYS A CA 1
ATOM 5511 C C . LYS A 1 354 ? -6.719 4.737 -27.919 1.00 17.45 338 LYS A C 1
ATOM 5512 O O . LYS A 1 354 ? -5.705 4.573 -27.228 1.00 17.34 338 LYS A O 1
ATOM 5531 N N . LEU A 1 355 ? -6.673 5.271 -29.140 1.00 16.77 339 LEU A N 1
ATOM 5532 C CA . LEU A 1 355 ? -5.414 5.707 -29.727 1.00 17.00 339 LEU A CA 1
ATOM 5533 C C . LEU A 1 355 ? -4.765 6.788 -28.875 1.00 16.98 339 LEU A C 1
ATOM 5534 O O . LEU A 1 355 ? -3.556 6.757 -28.615 1.00 17.97 339 LEU A O 1
ATOM 5550 N N . ASN A 1 356 ? -5.548 7.773 -28.444 1.00 17.51 340 ASN A N 1
ATOM 5551 C CA . ASN A 1 356 ? -4.953 8.875 -27.702 1.00 19.22 340 ASN A CA 1
ATOM 5552 C C . ASN A 1 356 ? -4.469 8.415 -26.339 1.00 18.93 340 ASN A C 1
ATOM 5553 O O . ASN A 1 356 ? -3.471 8.937 -25.829 1.00 20.29 340 ASN A O 1
ATOM 5564 N N . THR A 1 357 ? -5.122 7.406 -25.765 1.00 18.36 341 THR A N 1
ATOM 5565 C CA . THR A 1 357 ? -4.604 6.808 -24.544 1.00 19.57 341 THR A CA 1
ATOM 5566 C C . THR A 1 357 ? -3.242 6.161 -24.782 1.00 18.79 341 THR A C 1
ATOM 5567 O O . THR A 1 357 ? -2.280 6.450 -24.062 1.00 20.86 341 THR A O 1
ATOM 5578 N N . ILE A 1 358 ? -3.135 5.288 -25.796 1.00 16.78 342 ILE A N 1
ATOM 5579 C CA . ILE A 1 358 ? -1.892 4.547 -25.992 1.00 16.60 342 ILE A CA 1
ATOM 5580 C C . ILE A 1 358 ? -0.747 5.433 -26.494 1.00 15.94 342 ILE A C 1
ATOM 5581 O O . ILE A 1 358 ? 0.426 5.088 -26.296 1.00 18.26 342 ILE A O 1
ATOM 5597 N N . LEU A 1 359 ? -1.052 6.575 -27.117 1.00 14.54 343 LEU A N 1
ATOM 5598 C CA . LEU A 1 359 ? -0.016 7.490 -27.582 1.00 16.50 343 LEU A CA 1
ATOM 5599 C C . LEU A 1 359 ? 0.360 8.542 -26.545 1.00 15.86 343 LEU A C 1
ATOM 5600 O O . LEU A 1 359 ? 1.547 8.819 -26.357 1.00 16.56 343 LEU A O 1
ATOM 5616 N N . PHE A 1 360 ? -0.635 9.172 -25.908 1.00 17.24 344 PHE A N 1
ATOM 5617 C CA . PHE A 1 360 ? -0.403 10.401 -25.161 1.00 19.47 344 PHE A CA 1
ATOM 5618 C C . PHE A 1 360 ? -0.578 10.262 -23.660 1.00 20.80 344 PHE A C 1
ATOM 5619 O O . PHE A 1 360 ? -0.123 11.149 -22.937 1.00 23.50 344 PHE A O 1
ATOM 5636 N N . VAL A 1 361 ? -1.215 9.194 -23.180 1.00 18.90 345 VAL A N 1
ATOM 5637 C CA . VAL A 1 361 ? -1.390 8.945 -21.742 1.00 19.99 345 VAL A CA 1
ATOM 5638 C C . VAL A 1 361 ? -0.415 7.888 -21.229 1.00 17.71 345 VAL A C 1
ATOM 5639 O O . VAL A 1 361 ? 0.168 8.027 -20.151 1.00 19.05 345 VAL A O 1
ATOM 5652 N N . LEU A 1 362 ? -0.275 6.800 -21.974 1.00 17.86 346 LEU A N 1
ATOM 5653 C CA . LEU A 1 362 ? 0.625 5.706 -21.646 1.00 18.10 346 LEU A CA 1
ATOM 5654 C C . LEU A 1 362 ? 2.055 6.105 -21.978 1.00 16.38 346 LEU A C 1
ATOM 5655 O O . LEU A 1 362 ? 2.414 6.223 -23.149 1.00 18.19 346 LEU A O 1
ATOM 5671 N N . ASN A 1 363 ? 2.868 6.365 -20.957 1.00 15.14 347 ASN A N 1
ATOM 5672 C CA . ASN A 1 363 ? 4.277 6.688 -21.171 1.00 15.28 347 ASN A CA 1
ATOM 5673 C C . ASN A 1 363 ? 5.027 6.455 -19.865 1.00 14.53 347 ASN A C 1
ATOM 5674 O O . ASN A 1 363 ? 4.423 6.306 -18.798 1.00 15.48 347 ASN A O 1
ATOM 5685 N N . GLU A 1 364 ? 6.360 6.403 -19.969 1.00 14.43 348 GLU A N 1
ATOM 5686 C CA . GLU A 1 364 ? 7.169 6.053 -18.808 1.00 14.89 348 GLU A CA 1
ATOM 5687 C C . GLU A 1 364 ? 6.968 7.057 -17.678 1.00 14.68 348 GLU A C 1
ATOM 5688 O O . GLU A 1 364 ? 6.851 6.675 -16.510 1.00 16.35 348 GLU A O 1
ATOM 5700 N N . SER A 1 365 ? 6.941 8.350 -17.998 1.00 15.68 349 SER A N 1
ATOM 5701 C CA . SER A 1 365 ? 6.888 9.360 -16.947 1.00 15.86 349 SER A CA 1
ATOM 5702 C C . SER A 1 365 ? 5.572 9.296 -16.176 1.00 16.52 349 SER A C 1
ATOM 5703 O O . SER A 1 365 ? 5.562 9.412 -14.943 1.00 17.89 349 SER A O 1
ATOM 5711 N N . ASN A 1 366 ? 4.452 9.122 -16.884 1.00 16.34 350 ASN A N 1
ATOM 5712 C CA . ASN A 1 366 ? 3.149 9.033 -16.235 1.00 17.84 350 ASN A CA 1
ATOM 5713 C C . ASN A 1 366 ? 3.049 7.757 -15.402 1.00 17.42 350 ASN A C 1
ATOM 5714 O O . ASN A 1 366 ? 2.561 7.778 -14.266 1.00 18.41 350 ASN A O 1
ATOM 5725 N N . LEU A 1 367 ? 3.515 6.633 -15.946 1.00 15.84 351 LEU A N 1
ATOM 5726 C CA . LEU A 1 367 ? 3.489 5.392 -15.180 1.00 17.07 351 LEU A CA 1
ATOM 5727 C C . LEU A 1 367 ? 4.353 5.504 -13.930 1.00 18.24 351 LEU A C 1
ATOM 5728 O O . LEU A 1 367 ? 3.960 5.049 -12.849 1.00 18.66 351 LEU A O 1
ATOM 5744 N N . ALA A 1 368 ? 5.539 6.097 -14.057 1.00 18.07 352 ALA A N 1
ATOM 5745 C CA . ALA A 1 368 ? 6.424 6.211 -12.904 1.00 18.68 352 ALA A CA 1
ATOM 5746 C C . ALA A 1 368 ? 5.763 7.001 -11.782 1.00 19.32 352 ALA A C 1
ATOM 5747 O O . ALA A 1 368 ? 5.878 6.636 -10.605 1.00 20.75 352 ALA A O 1
ATOM 5754 N N . GLN A 1 369 ? 5.043 8.069 -12.124 1.00 20.79 353 GLN A N 1
ATOM 5755 C CA . GLN A 1 369 ? 4.368 8.850 -11.098 1.00 23.89 353 GLN A CA 1
ATOM 5756 C C . GLN A 1 369 ? 3.390 7.986 -10.315 1.00 23.26 353 GLN A C 1
ATOM 5757 O O . GLN A 1 369 ? 3.296 8.099 -9.089 1.00 24.57 353 GLN A O 1
ATOM 5771 N N . ARG A 1 370 ? 2.666 7.101 -11.007 1.00 22.05 354 ARG A N 1
ATOM 5772 C CA . ARG A 1 370 ? 1.677 6.248 -10.357 1.00 22.78 354 ARG A CA 1
ATOM 5773 C C . ARG A 1 370 ? 2.326 5.211 -9.445 1.00 21.34 354 ARG A C 1
ATOM 5774 O O . ARG A 1 370 ? 1.670 4.730 -8.514 1.00 26.97 354 ARG A O 1
ATOM 5795 N N . PHE A 1 371 ? 3.600 4.876 -9.682 1.00 19.88 355 PHE A N 1
ATOM 5796 C CA . PHE A 1 371 ? 4.358 3.928 -8.873 1.00 19.83 355 PHE A CA 1
ATOM 5797 C C . PHE A 1 371 ? 5.290 4.602 -7.862 1.00 19.20 355 PHE A C 1
ATOM 5798 O O . PHE A 1 371 ? 6.057 3.910 -7.182 1.00 20.47 355 PHE A O 1
ATOM 5815 N N . SER A 1 372 ? 5.264 5.926 -7.755 1.00 19.98 356 SER A N 1
ATOM 5816 C CA . SER A 1 372 ? 6.189 6.651 -6.874 1.00 20.00 356 SER A CA 1
ATOM 5817 C C . SER A 1 372 ? 7.642 6.308 -7.208 1.00 17.99 356 SER A C 1
ATOM 5818 O O . SER A 1 372 ? 8.485 6.134 -6.329 1.00 20.17 356 SER A O 1
ATOM 5826 N N . ILE A 1 373 ? 7.927 6.180 -8.493 1.00 17.23 357 ILE A N 1
ATOM 5827 C CA . ILE A 1 373 ? 9.278 5.969 -8.990 1.00 17.02 357 ILE A CA 1
ATOM 5828 C C . ILE A 1 373 ? 9.800 7.290 -9.528 1.00 17.02 357 ILE A C 1
ATOM 5829 O O . ILE A 1 373 ? 9.101 7.982 -10.279 1.00 19.00 357 ILE A O 1
ATOM 5845 N N . LEU A 1 374 ? 11.042 7.623 -9.185 1.00 16.59 358 LEU A N 1
ATOM 5846 C CA . LEU A 1 374 ? 11.701 8.772 -9.786 1.00 17.39 358 LEU A CA 1
ATOM 5847 C C . LEU A 1 374 ? 12.265 8.397 -11.151 1.00 17.60 358 LEU A C 1
ATOM 5848 O O . LEU A 1 374 ? 12.986 7.401 -11.284 1.00 16.65 358 LEU A O 1
ATOM 5864 N N . VAL A 1 375 ? 11.949 9.216 -12.157 1.00 17.95 359 VAL A N 1
ATOM 5865 C CA . VAL A 1 375 ? 12.595 9.159 -13.459 1.00 17.68 359 VAL A CA 1
ATOM 5866 C C . VAL A 1 375 ? 13.206 10.524 -13.761 1.00 19.89 359 VAL A C 1
ATOM 5867 O O . VAL A 1 375 ? 12.842 11.543 -13.170 1.00 21.20 359 VAL A O 1
ATOM 5880 N N . ARG A 1 376 ? 14.159 10.527 -14.685 1.00 18.69 360 ARG A N 1
ATOM 5881 C CA . ARG A 1 376 ? 14.813 11.755 -15.111 1.00 19.99 360 ARG A CA 1
ATOM 5882 C C . ARG A 1 376 ? 13.839 12.669 -15.861 1.00 19.11 360 ARG A C 1
ATOM 5883 O O . ARG A 1 376 ? 12.767 12.253 -16.309 1.00 18.17 360 ARG A O 1
ATOM 5904 N N . LYS A 1 377 ? 14.240 13.938 -16.003 1.00 20.62 361 LYS A N 1
ATOM 5905 C CA . LYS A 1 377 ? 13.372 14.952 -16.598 1.00 21.13 361 LYS A CA 1
ATOM 5906 C C . LYS A 1 377 ? 13.278 14.832 -18.116 1.00 20.66 361 LYS A C 1
ATOM 5907 O O . LYS A 1 377 ? 12.216 15.110 -18.685 1.00 20.85 361 LYS A O 1
ATOM 5926 N N . HIS A 1 378 ? 14.358 14.426 -18.781 1.00 20.36 362 HIS A N 1
ATOM 5927 C CA . HIS A 1 378 ? 14.428 14.405 -20.235 1.00 21.54 362 HIS A CA 1
ATOM 5928 C C . HIS A 1 378 ? 14.895 13.038 -20.705 1.00 21.88 362 HIS A C 1
ATOM 5929 O O . HIS A 1 378 ? 15.767 12.425 -20.083 1.00 21.81 362 HIS A O 1
ATOM 5943 N N . TYR A 1 379 ? 14.317 12.556 -21.807 1.00 21.28 363 TYR A N 1
ATOM 5944 C CA . TYR A 1 379 ? 14.747 11.267 -22.336 1.00 22.94 363 TYR A CA 1
ATOM 5945 C C . TYR A 1 379 ? 16.256 11.246 -22.580 1.00 22.56 363 TYR A C 1
ATOM 5946 O O . TYR A 1 379 ? 16.948 10.303 -22.175 1.00 23.14 363 TYR A O 1
ATOM 5964 N N . LEU A 1 380 ? 16.788 12.276 -23.236 1.00 22.97 364 LEU A N 1
ATOM 5965 C CA . LEU A 1 380 ? 18.226 12.378 -23.459 1.00 25.20 364 LEU A CA 1
ATOM 5966 C C . LEU A 1 380 ? 18.927 12.853 -22.185 1.00 26.06 364 LEU A C 1
ATOM 5967 O O . LEU A 1 380 ? 18.535 13.856 -21.583 1.00 28.52 364 LEU A O 1
ATOM 5983 N N . LYS A 1 381 ? 19.956 12.123 -21.765 1.00 30.01 365 LYS A N 1
ATOM 5984 C CA . LYS A 1 381 ? 20.694 12.469 -20.557 1.00 33.07 365 LYS A CA 1
ATOM 5985 C C . LYS A 1 381 ? 21.803 13.462 -20.880 1.00 34.59 365 LYS A C 1
ATOM 5986 O O . LYS A 1 381 ? 22.401 13.419 -21.958 1.00 34.51 365 LYS A O 1
ATOM 6005 N N . GLU A 1 382 ? 22.070 14.365 -19.924 1.00 36.17 366 GLU A N 1
ATOM 6006 C CA . GLU A 1 382 ? 23.075 15.402 -20.134 1.00 42.13 366 GLU A CA 1
ATOM 6007 C C . GLU A 1 382 ? 24.494 14.852 -20.032 1.00 39.16 366 GLU A C 1
ATOM 6008 O O . GLU A 1 382 ? 25.410 15.395 -20.659 1.00 38.47 366 GLU A O 1
ATOM 6020 N N . ARG A 1 383 ? 24.706 13.804 -19.238 1.00 35.92 367 ARG A N 1
ATOM 6021 C CA . ARG A 1 383 ? 26.037 13.230 -19.102 1.00 35.38 367 ARG A CA 1
ATOM 6022 C C . ARG A 1 383 ? 25.927 11.742 -18.818 1.00 34.61 367 ARG A C 1
ATOM 6023 O O . ARG A 1 383 ? 24.995 11.309 -18.129 1.00 36.73 367 ARG A O 1
ATOM 6044 N N . PRO A 1 384 ? 26.870 10.939 -19.309 1.00 34.68 368 PRO A N 1
ATOM 6045 C CA . PRO A 1 384 ? 26.851 9.507 -18.993 1.00 34.56 368 PRO A CA 1
ATOM 6046 C C . PRO A 1 384 ? 27.320 9.263 -17.569 1.00 30.92 368 PRO A C 1
ATOM 6047 O O . PRO A 1 384 ? 28.206 9.949 -17.054 1.00 31.35 368 PRO A O 1
ATOM 6058 N N . ILE A 1 385 ? 26.707 8.274 -16.934 1.00 28.31 369 ILE A N 1
ATOM 6059 C CA . ILE A 1 385 ? 27.119 7.801 -15.620 1.00 26.82 369 ILE A CA 1
ATOM 6060 C C . ILE A 1 385 ? 27.367 6.301 -15.727 1.00 26.80 369 ILE A C 1
ATOM 6061 O O . ILE A 1 385 ? 26.569 5.579 -16.334 1.00 26.35 369 ILE A O 1
ATOM 6077 N N . ASP A 1 386 ? 28.469 5.836 -15.138 1.00 25.65 370 ASP A N 1
ATOM 6078 C CA . ASP A 1 386 ? 28.843 4.433 -15.257 1.00 26.07 370 ASP A CA 1
ATOM 6079 C C . ASP A 1 386 ? 27.718 3.537 -14.742 1.00 22.66 370 ASP A C 1
ATOM 6080 O O . ASP A 1 386 ? 27.137 3.811 -13.686 1.00 23.92 370 ASP A O 1
ATOM 6089 N N . PRO A 1 387 ? 27.412 2.444 -15.434 1.00 22.29 371 PRO A N 1
ATOM 6090 C CA . PRO A 1 387 ? 26.378 1.527 -14.946 1.00 21.83 371 PRO A CA 1
ATOM 6091 C C . PRO A 1 387 ? 26.779 0.841 -13.651 1.00 20.18 371 PRO A C 1
ATOM 6092 O O . PRO A 1 387 ? 27.957 0.713 -13.308 1.00 23.20 371 PRO A O 1
ATOM 6103 N N . ILE A 1 388 ? 25.755 0.381 -12.937 1.00 20.58 372 ILE A N 1
ATOM 6104 C CA . ILE A 1 388 ? 25.920 -0.334 -11.681 1.00 20.26 372 ILE A CA 1
ATOM 6105 C C . ILE A 1 388 ? 25.217 -1.686 -11.772 1.00 19.49 372 ILE A C 1
ATOM 6106 O O . ILE A 1 388 ? 24.441 -1.955 -12.693 1.00 19.21 372 ILE A O 1
ATOM 6122 N N . TYR A 1 389 ? 25.527 -2.548 -10.804 1.00 19.39 373 TYR A N 1
ATOM 6123 C CA . TYR A 1 389 ? 24.853 -3.825 -10.619 1.00 19.54 373 TYR A CA 1
ATOM 6124 C C . TYR A 1 389 ? 24.037 -3.779 -9.332 1.00 18.37 373 TYR A C 1
ATOM 6125 O O . TYR A 1 389 ? 24.503 -3.254 -8.317 1.00 19.84 373 TYR A O 1
ATOM 6143 N N . VAL A 1 390 ? 22.829 -4.341 -9.361 1.00 18.12 374 VAL A N 1
ATOM 6144 C CA . VAL A 1 390 ? 22.014 -4.459 -8.153 1.00 17.60 374 VAL A CA 1
ATOM 6145 C C . VAL A 1 390 ? 21.240 -5.771 -8.163 1.00 17.60 374 VAL A C 1
ATOM 6146 O O . VAL A 1 390 ? 20.574 -6.111 -9.148 1.00 18.83 374 VAL A O 1
ATOM 6159 N N . ASN A 1 391 ? 21.333 -6.508 -7.060 1.00 18.90 375 ASN A N 1
ATOM 6160 C CA . ASN A 1 391 ? 20.592 -7.754 -6.913 1.00 18.67 375 ASN A CA 1
ATOM 6161 C C . ASN A 1 391 ? 19.171 -7.448 -6.453 1.00 19.04 375 ASN A C 1
ATOM 6162 O O . ASN A 1 391 ? 18.874 -7.396 -5.253 1.00 19.96 375 ASN A O 1
ATOM 6173 N N . ILE A 1 392 ? 18.267 -7.265 -7.420 1.00 17.94 376 ILE A N 1
ATOM 6174 C CA . ILE A 1 392 ? 16.892 -6.925 -7.085 1.00 18.03 376 ILE A CA 1
ATOM 6175 C C . ILE A 1 392 ? 16.102 -8.100 -6.514 1.00 17.37 376 ILE A C 1
ATOM 6176 O O . ILE A 1 392 ? 14.939 -7.922 -6.135 1.00 18.67 376 ILE A O 1
ATOM 6192 N N . LEU A 1 393 ? 16.680 -9.306 -6.480 1.00 18.23 377 LEU A N 1
ATOM 6193 C CA . LEU A 1 393 ? 15.991 -10.441 -5.875 1.00 19.58 377 LEU A CA 1
ATOM 6194 C C . LEU A 1 393 ? 16.009 -10.373 -4.353 1.00 21.72 377 LEU A C 1
ATOM 6195 O O . LEU A 1 393 ? 15.245 -11.093 -3.703 1.00 27.06 377 LEU A O 1
ATOM 6211 N N . ASP A 1 394 ? 16.856 -9.528 -3.772 1.00 21.76 378 ASP A N 1
ATOM 6212 C CA . ASP A 1 394 ? 16.898 -9.356 -2.321 1.00 21.55 378 ASP A CA 1
ATOM 6213 C C . ASP A 1 394 ? 15.775 -8.409 -1.921 1.00 22.21 378 ASP A C 1
ATOM 6214 O O . ASP A 1 394 ? 15.837 -7.208 -2.206 1.00 21.47 378 ASP A O 1
ATOM 6223 N N . ASP A 1 395 ? 14.747 -8.947 -1.255 1.00 23.60 379 ASP A N 1
ATOM 6224 C CA . ASP A 1 395 ? 13.601 -8.139 -0.865 1.00 24.91 379 ASP A CA 1
ATOM 6225 C C . ASP A 1 395 ? 13.949 -7.020 0.111 1.00 24.93 379 ASP A C 1
ATOM 6226 O O . ASP A 1 395 ? 13.150 -6.095 0.279 1.00 26.54 379 ASP A O 1
ATOM 6235 N N . ASN A 1 396 ? 15.091 -7.093 0.791 1.00 24.64 380 ASN A N 1
ATOM 6236 C CA . ASN A 1 396 ? 15.524 -5.980 1.631 1.00 26.02 380 ASN A CA 1
ATOM 6237 C C . ASN A 1 396 ? 16.000 -4.788 0.811 1.00 24.65 380 ASN A C 1
ATOM 6238 O O . ASN A 1 396 ? 16.005 -3.660 1.321 1.00 28.20 380 ASN A O 1
ATOM 6249 N N . SER A 1 397 ? 16.392 -5.013 -0.441 1.00 21.45 381 SER A N 1
ATOM 6250 C CA . SER A 1 397 ? 16.820 -3.953 -1.343 1.00 21.27 381 SER A CA 1
ATOM 6251 C C . SER A 1 397 ? 15.699 -3.474 -2.250 1.00 20.30 381 SER A C 1
ATOM 6252 O O . SER A 1 397 ? 15.569 -2.264 -2.480 1.00 20.95 381 SER A O 1
ATOM 6260 N N . TYR A 1 398 ? 14.871 -4.398 -2.743 1.00 18.79 382 TYR A N 1
ATOM 6261 C CA . TYR A 1 398 ? 13.880 -4.103 -3.776 1.00 17.95 382 TYR A CA 1
ATOM 6262 C C . TYR A 1 398 ? 12.665 -4.982 -3.542 1.00 18.88 382 TYR A C 1
ATOM 6263 O O . TYR A 1 398 ? 12.782 -6.209 -3.568 1.00 19.75 382 TYR A O 1
ATOM 6281 N N . SER A 1 399 ? 11.506 -4.368 -3.327 1.00 19.42 383 SER A N 1
ATOM 6282 C CA . SER A 1 399 ? 10.277 -5.115 -3.108 1.00 21.12 383 SER A CA 1
ATOM 6283 C C . SER A 1 399 ? 9.333 -4.972 -4.299 1.00 19.28 383 SER A C 1
ATOM 6284 O O . SER A 1 399 ? 9.399 -4.012 -5.068 1.00 18.10 383 SER A O 1
ATOM 6292 N N . THR A 1 400 ? 8.439 -5.947 -4.460 1.00 20.02 384 THR A N 1
ATOM 6293 C CA A THR A 1 400 ? 7.483 -5.820 -5.548 0.76 20.63 384 THR A CA 1
ATOM 6294 C CA B THR A 1 400 ? 7.422 -5.868 -5.507 0.24 20.12 384 THR A CA 1
ATOM 6295 C C . THR A 1 400 ? 6.530 -4.648 -5.312 1.00 19.48 384 THR A C 1
ATOM 6296 O O . THR A 1 400 ? 6.189 -3.942 -6.266 1.00 20.61 384 THR A O 1
ATOM 6317 N N . LEU A 1 401 ? 6.139 -4.379 -4.061 1.00 19.99 385 LEU A N 1
ATOM 6318 C CA . LEU A 1 401 ? 5.152 -3.330 -3.827 1.00 19.66 385 LEU A CA 1
ATOM 6319 C C . LEU A 1 401 ? 5.749 -1.926 -3.885 1.00 19.91 385 LEU A C 1
ATOM 6320 O O . LEU A 1 401 ? 5.045 -0.986 -4.268 1.00 20.70 385 LEU A O 1
ATOM 6336 N N . GLU A 1 402 ? 7.024 -1.749 -3.522 1.00 19.96 386 GLU A N 1
ATOM 6337 C CA . GLU A 1 402 ? 7.586 -0.406 -3.419 1.00 19.63 386 GLU A CA 1
ATOM 6338 C C . GLU A 1 402 ? 8.903 -0.203 -4.157 1.00 19.53 386 GLU A C 1
ATOM 6339 O O . GLU A 1 402 ? 9.453 0.904 -4.108 1.00 19.83 386 GLU A O 1
ATOM 6351 N N . GLY A 1 403 ? 9.425 -1.222 -4.829 1.00 18.94 387 GLY A N 1
ATOM 6352 C CA . GLY A 1 403 ? 10.696 -1.062 -5.514 1.00 17.81 387 GLY A CA 1
ATOM 6353 C C . GLY A 1 403 ? 11.815 -0.807 -4.527 1.00 18.16 387 GLY A C 1
ATOM 6354 O O . GLY A 1 403 ? 11.930 -1.485 -3.498 1.00 17.79 387 GLY A O 1
ATOM 6358 N N . PHE A 1 404 ? 12.666 0.174 -4.839 1.00 17.49 388 PHE A N 1
ATOM 6359 C CA . PHE A 1 404 ? 13.742 0.545 -3.932 1.00 18.15 388 PHE A CA 1
ATOM 6360 C C . PHE A 1 404 ? 13.272 1.470 -2.817 1.00 18.53 388 PHE A C 1
ATOM 6361 O O . PHE A 1 404 ? 14.006 1.674 -1.845 1.00 19.55 388 PHE A O 1
ATOM 6378 N N . ASN A 1 405 ? 12.078 2.041 -2.940 1.00 18.20 389 ASN A N 1
ATOM 6379 C CA . ASN A 1 405 ? 11.631 3.112 -2.051 1.00 18.80 389 ASN A CA 1
ATOM 6380 C C . ASN A 1 405 ? 10.734 2.537 -0.955 1.00 20.67 389 ASN A C 1
ATOM 6381 O O . ASN A 1 405 ? 9.538 2.800 -0.859 1.00 23.37 389 ASN A O 1
ATOM 6392 N N . ILE A 1 406 ? 11.371 1.747 -0.099 1.00 22.49 390 ILE A N 1
ATOM 6393 C CA . ILE A 1 406 ? 10.680 0.932 0.894 1.00 23.80 390 ILE A CA 1
ATOM 6394 C C . ILE A 1 406 ? 10.424 1.753 2.155 1.00 24.16 390 ILE A C 1
ATOM 6395 O O . ILE A 1 406 ? 11.360 2.173 2.843 1.00 25.58 390 ILE A O 1
ATOM 6411 N N . SER A 1 407 ? 9.141 1.951 2.471 1.00 24.95 391 SER A N 1
ATOM 6412 C CA . SER A 1 407 ? 8.747 2.853 3.548 1.00 25.56 391 SER A CA 1
ATOM 6413 C C . SER A 1 407 ? 9.189 2.348 4.916 1.00 27.17 391 SER A C 1
ATOM 6414 O O . SER A 1 407 ? 9.617 3.140 5.769 1.00 28.60 391 SER A O 1
ATOM 6422 N N . SER A 1 408 ? 9.074 1.042 5.159 1.00 27.95 392 SER A N 1
ATOM 6423 C CA . SER A 1 408 ? 9.417 0.508 6.469 1.00 29.65 392 SER A CA 1
ATOM 6424 C C . SER A 1 408 ? 10.896 0.658 6.774 1.00 30.87 392 SER A C 1
ATOM 6425 O O . SER A 1 408 ? 11.301 0.499 7.931 1.00 35.52 392 SER A O 1
ATOM 6433 N N . GLN A 1 409 ? 11.702 0.965 5.766 1.00 31.27 393 GLN A N 1
ATOM 6434 C CA . GLN A 1 409 ? 13.127 1.196 5.934 1.00 30.57 393 GLN A CA 1
ATOM 6435 C C . GLN A 1 409 ? 13.469 2.673 5.844 1.00 27.96 393 GLN A C 1
ATOM 6436 O O . GLN A 1 409 ? 14.647 3.033 5.880 1.00 30.86 393 GLN A O 1
ATOM 6450 N N . GLY A 1 410 ? 12.460 3.535 5.769 1.00 26.63 394 GLY A N 1
ATOM 6451 C CA . GLY A 1 410 ? 12.697 4.958 5.694 1.00 25.60 394 GLY A CA 1
ATOM 6452 C C . GLY A 1 410 ? 13.154 5.443 4.342 1.00 26.01 394 GLY A C 1
ATOM 6453 O O . GLY A 1 410 ? 13.719 6.536 4.248 1.00 28.78 394 GLY A O 1
ATOM 6457 N N . SER A 1 411 ? 12.919 4.665 3.284 1.00 25.09 395 SER A N 1
ATOM 6458 C CA . SER A 1 411 ? 13.440 4.970 1.958 1.00 24.95 395 SER A CA 1
ATOM 6459 C C . SER A 1 411 ? 12.354 5.398 0.978 1.00 25.96 395 SER A C 1
ATOM 6460 O O . SER A 1 411 ? 12.581 5.390 -0.237 1.00 24.27 395 SER A O 1
ATOM 6468 N N . ASN A 1 412 ? 11.192 5.807 1.475 1.00 27.01 396 ASN A N 1
ATOM 6469 C CA . ASN A 1 412 ? 10.156 6.344 0.606 1.00 27.80 396 ASN A CA 1
ATOM 6470 C C . ASN A 1 412 ? 10.559 7.717 0.047 1.00 26.77 396 ASN A C 1
ATOM 6471 O O . ASN A 1 412 ? 11.640 8.255 0.313 1.00 25.84 396 ASN A O 1
ATOM 6482 N N . ASP A 1 413 ? 9.674 8.270 -0.778 1.00 25.67 397 ASP A N 1
ATOM 6483 C CA . ASP A 1 413 ? 9.890 9.558 -1.439 1.00 25.31 397 ASP A CA 1
ATOM 6484 C C . ASP A 1 413 ? 11.221 9.608 -2.189 1.00 24.36 397 ASP A C 1
ATOM 6485 O O . ASP A 1 413 ? 11.970 10.586 -2.124 1.00 25.58 397 ASP A O 1
ATOM 6494 N N . PHE A 1 414 ? 11.503 8.543 -2.924 1.00 23.94 398 PHE A N 1
ATOM 6495 C CA . PHE A 1 414 ? 12.629 8.403 -3.839 1.00 20.08 398 PHE A CA 1
ATOM 6496 C C . PHE A 1 414 ? 13.982 8.162 -3.165 1.00 19.49 398 PHE A C 1
ATOM 6497 O O . PHE A 1 414 ? 14.982 7.968 -3.878 1.00 19.25 398 PHE A O 1
ATOM 6514 N N . GLN A 1 415 ? 14.065 8.155 -1.835 1.00 20.58 399 GLN A N 1
ATOM 6515 C CA . GLN A 1 415 ? 15.374 8.048 -1.206 1.00 20.69 399 GLN A CA 1
ATOM 6516 C C . GLN A 1 415 ? 16.058 6.720 -1.518 1.00 18.75 399 GLN A C 1
ATOM 6517 O O . GLN A 1 415 ? 17.291 6.657 -1.591 1.00 19.96 399 GLN A O 1
ATOM 6531 N N . GLY A 1 416 ? 15.289 5.649 -1.689 1.00 18.03 400 GLY A N 1
ATOM 6532 C CA . GLY A 1 416 ? 15.892 4.358 -1.972 1.00 17.78 400 GLY A CA 1
ATOM 6533 C C . GLY A 1 416 ? 16.570 4.265 -3.324 1.00 17.41 400 GLY A C 1
ATOM 6534 O O . GLY A 1 416 ? 17.375 3.349 -3.535 1.00 17.68 400 GLY A O 1
ATOM 6538 N N . GLN A 1 417 ? 16.288 5.198 -4.227 1.00 16.97 401 GLN A N 1
ATOM 6539 C CA . GLN A 1 417 ? 16.949 5.226 -5.521 1.00 17.02 401 GLN A CA 1
ATOM 6540 C C . GLN A 1 417 ? 18.260 6.004 -5.509 1.00 17.68 401 GLN A C 1
ATOM 6541 O O . GLN A 1 417 ? 18.959 6.014 -6.529 1.00 17.96 401 GLN A O 1
ATOM 6555 N N . LEU A 1 418 ? 18.606 6.684 -4.416 1.00 17.55 402 LEU A N 1
ATOM 6556 C CA . LEU A 1 418 ? 19.889 7.373 -4.380 1.00 17.56 402 LEU A CA 1
ATOM 6557 C C . LEU A 1 418 ? 21.017 6.387 -4.663 1.00 17.78 402 LEU A C 1
ATOM 6558 O O . LEU A 1 418 ? 21.087 5.312 -4.059 1.00 18.13 402 LEU A O 1
ATOM 6574 N N . LEU A 1 419 ? 21.937 6.783 -5.542 1.00 19.42 403 LEU A N 1
ATOM 6575 C CA . LEU A 1 419 ? 22.961 5.859 -6.014 1.00 18.92 403 LEU A CA 1
ATOM 6576 C C . LEU A 1 419 ? 23.940 5.451 -4.916 1.00 19.26 403 LEU A C 1
ATOM 6577 O O . LEU A 1 419 ? 24.540 4.371 -5.003 1.00 21.49 403 LEU A O 1
ATOM 6593 N N . GLU A 1 420 ? 24.113 6.279 -3.879 1.00 19.23 404 GLU A N 1
ATOM 6594 C CA . GLU A 1 420 ? 25.006 5.925 -2.782 1.00 19.70 404 GLU A CA 1
ATOM 6595 C C . GLU A 1 420 ? 24.467 4.785 -1.926 1.00 20.30 404 GLU A C 1
ATOM 6596 O O . GLU A 1 420 ? 25.186 4.303 -1.045 1.00 24.42 404 GLU A O 1
ATOM 6608 N N . SER A 1 42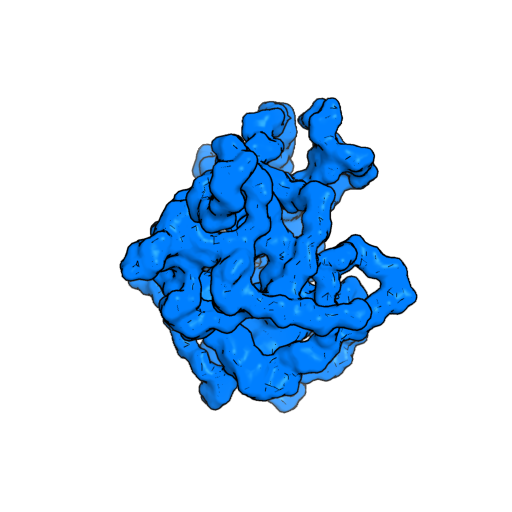1 ? 23.233 4.339 -2.157 1.00 20.00 405 SER A N 1
ATOM 6609 C CA . SER A 1 421 ? 22.704 3.210 -1.402 1.00 20.07 405 SER A CA 1
ATOM 6610 C C . SER A 1 421 ? 23.568 1.968 -1.611 1.00 20.87 405 SER A C 1
ATOM 6611 O O . SER A 1 421 ? 24.035 1.683 -2.719 1.00 21.08 405 SER A O 1
ATOM 6619 N N . SER A 1 422 ? 23.730 1.194 -0.537 1.00 21.62 406 SER A N 1
ATOM 6620 C CA . SER A 1 422 ? 24.715 0.120 -0.515 1.00 23.98 406 SER A CA 1
ATOM 6621 C C . SER A 1 422 ? 24.423 -0.974 -1.532 1.00 21.89 406 SER A C 1
ATOM 6622 O O . SER A 1 422 ? 25.355 -1.653 -1.983 1.00 24.06 406 SER A O 1
ATOM 6630 N N . TYR A 1 423 ? 23.150 -1.181 -1.892 1.00 20.63 407 TYR A N 1
ATOM 6631 C CA . TYR A 1 423 ? 22.796 -2.252 -2.819 1.00 19.97 407 TYR A CA 1
ATOM 6632 C C . TYR A 1 423 ? 23.102 -1.911 -4.277 1.00 19.96 407 TYR A C 1
ATOM 6633 O O . TYR A 1 423 ? 23.025 -2.805 -5.123 1.00 20.63 407 TYR A O 1
ATOM 6651 N N . PHE A 1 424 ? 23.461 -0.663 -4.593 1.00 19.46 408 PHE A N 1
ATOM 6652 C CA . PHE A 1 424 ? 23.946 -0.309 -5.931 1.00 19.77 408 PHE A CA 1
ATOM 6653 C C . PHE A 1 424 ? 25.457 -0.528 -5.936 1.00 20.67 408 PHE A C 1
ATOM 6654 O O . PHE A 1 424 ? 26.208 0.218 -5.297 1.00 23.44 408 PHE A O 1
ATOM 6671 N N . GLU A 1 425 ? 25.894 -1.575 -6.626 1.00 21.34 409 GLU A N 1
ATOM 6672 C CA . GLU A 1 425 ? 27.267 -2.047 -6.546 1.00 23.11 409 GLU A CA 1
ATOM 6673 C C . GLU A 1 425 ? 28.058 -1.559 -7.748 1.00 22.30 409 GLU A C 1
ATOM 6674 O O . GLU A 1 425 ? 27.579 -1.597 -8.885 1.00 23.07 409 GLU A O 1
ATOM 6686 N N . LYS A 1 426 ? 29.268 -1.082 -7.482 1.00 28.17 410 LYS A N 1
ATOM 6687 C CA . LYS A 1 426 ? 30.115 -0.590 -8.553 1.00 32.42 410 LYS A CA 1
ATOM 6688 C C . LYS A 1 426 ? 30.651 -1.748 -9.380 1.00 33.63 410 LYS A C 1
ATOM 6689 O O . LYS A 1 426 ? 30.954 -2.829 -8.864 1.00 33.21 410 LYS A O 1
ATOM 6708 N N . ILE A 1 427 ? 30.729 -1.508 -10.681 1.00 35.14 411 ILE A N 1
ATOM 6709 C CA . ILE A 1 427 ? 31.324 -2.416 -11.645 1.00 43.06 411 ILE A CA 1
ATOM 6710 C C . ILE A 1 427 ? 32.614 -1.765 -12.109 1.00 45.87 411 ILE A C 1
ATOM 6711 O O . ILE A 1 427 ? 32.623 -0.576 -12.451 1.00 45.51 411 ILE A O 1
ATOM 6727 N N . GLU A 1 428 ? 33.698 -2.525 -12.116 1.00 46.54 412 GLU A N 1
ATOM 6728 C CA . GLU A 1 428 ? 34.955 -2.054 -12.675 1.00 48.33 412 GLU A CA 1
ATOM 6729 C C . GLU A 1 428 ? 35.052 -2.532 -14.116 1.00 48.98 412 GLU A C 1
ATOM 6730 O O . GLU A 1 428 ? 34.963 -3.735 -14.384 1.00 51.64 412 GLU A O 1
ATOM 6742 N N . SER A 1 429 ? 35.228 -1.592 -15.036 1.00 47.12 413 SER A N 1
ATOM 6743 C CA . SER A 1 429 ? 35.404 -1.893 -16.447 1.00 47.93 413 SER A CA 1
ATOM 6744 C C . SER A 1 429 ? 36.756 -1.358 -16.898 1.00 50.51 413 SER A C 1
ATOM 6745 O O . SER A 1 429 ? 37.288 -0.402 -16.324 1.00 47.06 413 SER A O 1
ATOM 6753 N N . ASN A 1 430 ? 37.317 -2.001 -17.915 1.00 51.27 414 ASN A N 1
ATOM 6754 C CA . ASN A 1 430 ? 38.626 -1.620 -18.435 1.00 48.66 414 ASN A CA 1
ATOM 6755 C C . ASN A 1 430 ? 38.456 -0.523 -19.480 1.00 52.25 414 ASN A C 1
ATOM 6756 O O . ASN A 1 430 ? 37.338 -0.072 -19.738 1.00 56.95 414 ASN A O 1
#

Radius of gyration: 21.86 Å; Cα contacts (8 Å, |Δi|>4): 833; chains: 1; bounding box: 60×58×54 Å